Protein 2OAR (pdb70)

Foldseek 3Di:
DCCVVVVVCVVPVVVVVVVVVVVVVVVLVVLLVCLVVPNLVVLPVVPPAFAFDFDAPPVDGGDTDTDGVSVVVSVVVSVVSVVCVCCVVPVVVVVVCVVVPVDDDPVVVVVVVVVVVVVVVVVVD/DCCVVVVVVVVCVPVVVVVVVVVVVVVLVVLLVCLVPPPLVVLPVPPPAWDFDFDAPPVDGGGTDTDGPSVVVSVVVSVVVVCCCCCVVPVVVVVVCVVVPHDDDPVVVVVVVVVVVVVVVVVVD/DCCVVVVVCVVPVPVVVVVVVVCVVVVLVVLVVCLVVPPLVVLVVVQPAWDFDFDAPPVDGGDTDTDRVSVVVSVVVSVVVVVCCCCVVPVVVVVVCVVVPDDDDPVVVVVVVVVVVVVVVVVVD/DCCVVVVVVVVCVPVVVVVVVVVVVVVLVVLLVCLVPPPLVVLVVDPPFWDFDFDAPPVDGGDTDTDGPSVVVSVVVSVVVVVCVCCVVPVVVVVVCVVVPPDDDPVVVVVVVVVVVVVVVVVVD/DCCVVVVVVVVPVVVVVVVVVVVVVVVLVVLVVCLVPPPLVVLVVPQPAWDFDFDAPPVDGGDTTTDGPSVVVSVVVSVVVVCCCCCVVPVVVVVVCVVVPDDDDPVVVVVVVVVVVVVVVVVVD

Sequence (625 aa):
MLKGFKEFLARGNIVDLAVAVVIGTAFTALVTKFTDSIITPLINRIGVNAQSDVGILRIGIGGGQTIDLNVLLSAAINFFLIAFAVYFLVVLPYNTLRKKGEVEQPGDTQVVLLTEIRDLLAQTNMLKGFKEFLARGNIVDLAVAVVIGTAFTALVTKFTDSIITPLINRIGVNAQSDVGILRIGIGGGQTIDLNVLLSAAINFFLIAFAVYFLVVLPYNTLRKKGEVEQPGDTQVVLLTEIRDLLAQTNMLKGFKEFLARGNIVDLAVAVVIGTAFTALVTKFTDSIITPLINRIGVNAQSDVGILRIGIGGGQTIDLNVLLSAAINFFLIAFAVYFLVVLPYNTLRKKGEVEQPGDTQVVLLTEIRDLLAQTNMLKGFKEFLARGNIVDLAVAVVIGTAFTALVTKFTDSIITPLINRIGVNAQSDVGILRIGIGGGQTIDLNVLLSAAINFFLIAFAVYFLVVLPYNTLRKKGEVEQPGDTQVVLLTEIRDLLAQTNMLKGFKEFLARGNIVDLAVAVVIGTAFTALVTKFTDSIITPLINRIGVNAQSDVGILRIGIGGGQTIDLNVLLSAAINFFLIAFAVYFLVVLPYNTLRKKGEVEQPGDTQVVLLTEIRDLLAQTN

InterPro domains:
  IPR001185 Large-conductance mechanosensitive channel [MF_00115] (1-123)
  IPR001185 Large-conductance mechanosensitive channel [PR01264] (4-18)
  IPR001185 Large-conductance mechanosensitive channel [PR01264] (78-86)
  IPR001185 Large-conductance mechanosensitive channel [PR01264] (88-97)
  IPR001185 Large-conductance mechanosensitive channel [TIGR00220] (1-123)
  IPR019823 Large-conductance mechanosensitive channel, conserved site [PS01327] (11-24)
  IPR036019 Large-conductance mechanosensitive channel MscL [G3DSA:1.10.1200.120] (1-96)
  IPR036019 Large-conductance mechanosensitive channel MscL [SSF81330] (11-118)
  IPR037673 Large-conductance mechanosensitive channel/anditomin synthesis protein L [PF01741] (1-122)
  IPR037673 Large-conductance mechanosensitive channel/anditomin synthesis protein L [PTHR30266] (1-106)

Nearest PDB structures (foldseek):
  2oar-assembly1_A  TM=9.797E-01  e=7.746E-20  Mycobacterium tuberculosis H37Ra
  6ctd-assembly1_D  TM=9.024E-01  e=6.763E-12  Mycobacterium tuberculosis H37Ra
  6ctd-assembly1_E  TM=8.928E-01  e=1.020E-11  Mycobacterium tuberculosis H37Ra
  6ctd-assembly1_C  TM=8.932E-01  e=7.432E-11  Mycobacterium tuberculosis H37Ra
  6ctd-assembly2_F  TM=8.966E-01  e=2.550E-10  Mycobacterium tuberculosis H37Ra

Organism: Mycobacterium tuberculosis (strain ATCC 25177 / H37Ra) (NCBI:txid419947)

CATH classification: 1.10.1200.120 (+1 more: 1.20.5.220)

B-factor: mean 135.3, std 41.74, range [42.15, 222.02]

Secondary structure (DSSP, 8-state):
-HHHHHHHHHS-HHHHHHHHHHHHHHHHHHHHHHIIIIIHHHHHHH----EEE----TTT--S-EEE-HHHHHHHHHHHHHHHHHIIIIIIHHHHHHHHTT----HHHHHHHHHHHHHHHHHHT-/-HHHHHHHHHS-HHHHHHHHHHHHHHHHHHHHHHIIIIIHHHHHHH----EEE----TTT--S-EEE-HHHHHHHHHHHHHHHHHIIIIIIHHHHHHHHHT-S--HHHHHHHHHHHHHHHHHHH-/-HHHHHHHHHS-HHHHHHHHHHHHHHHHHHHHHHIIIIIHHHHHHH----EEE----TTT--S-EEE-HHHHHHHHHHHHHHHHHIIIIIIHHHHHHHHTT----HHHHHHHHHHHHHHHHHHH-/-HHHHHHHHHS-HHHHHHHHHHHHHHHHHHHHHHIIIIIHHHHHHH----EEE----TTT--S-EEE-HHHHHHHHHHHHHHHHHIIIIIIHHHHHHHHHT----HHHHHHHHHHHHHHHHHHT-/-HHHHHHHHHS-HHHHHHHHHHHHHHHHHHHHHHIIIIIHHHHHHH----EEE----TTT--S-EEE-HHHHHHHHHHHHHHHHHIIIIIIHHHHHHHHTT----HHHHHHHHHHHHHHHHHHH-

Radius of gyration: 27.64 Å; Cα contacts (8 Å, |Δi|>4): 901; chains: 5; bounding box: 82×75×51 Å

Structure (mmCIF, N/CA/C/O backbone):
data_2OAR
#
_entry.id   2OAR
#
_cell.length_a   212.308
_cell.length_b   212.308
_cell.length_c   97.680
_cell.angle_alpha   90.000
_cell.angle_beta   90.000
_cell.angle_gamma   90.000
#
_symmetry.space_group_name_H-M   'I 41'
#
loop_
_entity.id
_entity.type
_entity.pdbx_description
1 polymer 'Large-conductance mechanosensitive channel'
2 non-polymer 'GOLD ION'
#
loop_
_atom_site.group_PDB
_atom_site.id
_atom_site.type_symbol
_atom_site.label_atom_id
_atom_site.label_alt_id
_atom_site.label_comp_id
_atom_site.label_asym_id
_atom_site.label_entity_id
_atom_site.label_seq_id
_atom_site.pdbx_PDB_ins_code
_atom_site.Cartn_x
_atom_site.Cartn_y
_atom_site.Cartn_z
_atom_site.occupancy
_atom_site.B_iso_or_equiv
_atom_site.auth_seq_id
_atom_site.auth_comp_id
_atom_site.auth_asym_id
_atom_site.auth_atom_id
_atom_site.pdbx_PDB_model_num
ATOM 1 N N . MET A 1 24 ? 19.685 150.598 17.737 1.00 207.84 1 MET A N 1
ATOM 2 C CA . MET A 1 24 ? 19.491 149.261 17.107 1.00 208.71 1 MET A CA 1
ATOM 3 C C . MET A 1 24 ? 19.650 149.396 15.585 1.00 209.81 1 MET A C 1
ATOM 4 O O . MET A 1 24 ? 20.375 148.605 14.930 1.00 210.92 1 MET A O 1
ATOM 9 N N . LEU A 1 25 ? 19.019 150.436 15.039 1.00 210.62 2 LEU A N 1
ATOM 10 C CA . LEU A 1 25 ? 19.095 150.741 13.611 1.00 211.37 2 LEU A CA 1
ATOM 11 C C . LEU A 1 25 ? 20.583 151.082 13.329 1.00 213.21 2 LEU A C 1
ATOM 12 O O . LEU A 1 25 ? 21.120 150.746 12.257 1.00 214.52 2 LEU A O 1
ATOM 17 N N . LYS A 1 26 ? 21.237 151.713 14.320 1.00 214.12 3 LYS A N 1
ATOM 18 C CA . LYS A 1 26 ? 22.668 152.112 14.287 1.00 213.40 3 LYS A CA 1
ATOM 19 C C . LYS A 1 26 ? 23.650 150.923 14.365 1.00 214.13 3 LYS A C 1
ATOM 20 O O . LYS A 1 26 ? 24.713 150.947 13.738 1.00 214.96 3 LYS A O 1
ATOM 26 N N . GLY A 1 27 ? 23.307 149.918 15.173 1.00 213.72 4 GLY A N 1
ATOM 27 C CA . GLY A 1 27 ? 24.134 148.727 15.314 1.00 211.79 4 GLY A CA 1
ATOM 28 C C . GLY A 1 27 ? 24.109 147.850 14.072 1.00 210.67 4 GLY A C 1
ATOM 29 O O . GLY A 1 27 ? 25.158 147.363 13.632 1.00 210.24 4 GLY A O 1
ATOM 30 N N . PHE A 1 28 ? 22.915 147.634 13.507 1.00 209.90 5 PHE A N 1
ATOM 31 C CA . PHE A 1 28 ? 22.812 146.809 12.291 1.00 208.17 5 PHE A CA 1
ATOM 32 C C . PHE A 1 28 ? 23.437 147.557 11.103 1.00 206.15 5 PHE A C 1
ATOM 33 O O . PHE A 1 28 ? 24.192 146.971 10.321 1.00 205.89 5 PHE A O 1
ATOM 41 N N . LYS A 1 29 ? 23.120 148.850 10.985 1.00 203.48 6 LYS A N 1
ATOM 42 C CA . LYS A 1 29 ? 23.644 149.695 9.908 1.00 200.20 6 LYS A CA 1
ATOM 43 C C . LYS A 1 29 ? 25.168 149.880 10.019 1.00 198.90 6 LYS A C 1
ATOM 44 O O . LYS A 1 29 ? 25.869 149.867 9.003 1.00 198.71 6 LYS A O 1
ATOM 50 N N . GLU A 1 30 ? 25.672 150.038 11.247 1.00 197.53 7 GLU A N 1
ATOM 51 C CA . GLU A 1 30 ? 27.111 150.220 11.499 1.00 195.69 7 GLU A CA 1
ATOM 52 C C . GLU A 1 30 ? 27.836 148.914 11.200 1.00 194.39 7 GLU A C 1
ATOM 53 O O . GLU A 1 30 ? 28.994 148.898 10.778 1.00 194.22 7 GLU A O 1
ATOM 59 N N . PHE A 1 31 ? 27.160 147.811 11.479 1.00 192.48 8 PHE A N 1
ATOM 60 C CA . PHE A 1 31 ? 27.719 146.517 11.187 1.00 190.83 8 PHE A CA 1
ATOM 61 C C . PHE A 1 31 ? 27.736 146.275 9.681 1.00 190.40 8 PHE A C 1
ATOM 62 O O . PHE A 1 31 ? 28.598 145.567 9.176 1.00 188.89 8 PHE A O 1
ATOM 70 N N . LEU A 1 32 ? 26.723 146.810 8.993 1.00 191.38 9 LEU A N 1
ATOM 71 C CA . LEU A 1 32 ? 26.573 146.720 7.530 1.00 192.55 9 LEU A CA 1
ATOM 72 C C . LEU A 1 32 ? 27.549 147.549 6.662 1.00 194.02 9 LEU A C 1
ATOM 73 O O . LEU A 1 32 ? 27.917 147.116 5.566 1.00 194.17 9 LEU A O 1
ATOM 78 N N . ALA A 1 33 ? 27.922 148.753 7.110 1.00 195.51 10 ALA A N 1
ATOM 79 C CA . ALA A 1 33 ? 28.898 149.580 6.366 1.00 195.48 10 ALA A CA 1
ATOM 80 C C . ALA A 1 33 ? 30.162 148.738 6.509 1.00 195.00 10 ALA A C 1
ATOM 81 O O . ALA A 1 33 ? 31.010 148.641 5.615 1.00 195.51 10 ALA A O 1
ATOM 83 N N . ARG A 1 34 ? 30.227 148.145 7.694 1.00 193.41 11 ARG A N 1
ATOM 84 C CA . ARG A 1 34 ? 31.221 147.199 8.166 1.00 190.42 11 ARG A CA 1
ATOM 85 C C . ARG A 1 34 ? 31.117 146.019 7.190 1.00 188.25 11 ARG A C 1
ATOM 86 O O . ARG A 1 34 ? 32.096 145.315 6.926 1.00 187.77 11 ARG A O 1
ATOM 94 N N . GLY A 1 35 ? 29.901 145.843 6.662 1.00 185.92 12 GLY A N 1
ATOM 95 C CA . GLY A 1 35 ? 29.537 144.709 5.818 1.00 182.14 12 GLY A CA 1
ATOM 96 C C . GLY A 1 35 ? 30.089 144.151 4.502 1.00 178.41 12 GLY A C 1
ATOM 97 O O . GLY A 1 35 ? 29.461 144.081 3.400 1.00 179.23 12 GLY A O 1
ATOM 98 N N . ASN A 1 36 ? 31.294 143.630 4.717 1.00 173.21 13 ASN A N 1
ATOM 99 C CA . ASN A 1 36 ? 32.072 142.850 3.770 1.00 166.43 13 ASN A CA 1
ATOM 100 C C . ASN A 1 36 ? 31.046 141.699 3.707 1.00 162.01 13 ASN A C 1
ATOM 101 O O . ASN A 1 36 ? 30.880 140.991 2.695 1.00 162.10 13 ASN A O 1
ATOM 106 N N . ILE A 1 37 ? 30.386 141.543 4.861 1.00 155.02 14 ILE A N 1
ATOM 107 C CA . ILE A 1 37 ? 29.335 140.566 5.129 1.00 145.53 14 ILE A CA 1
ATOM 108 C C . ILE A 1 37 ? 28.192 140.791 4.135 1.00 139.77 14 ILE A C 1
ATOM 109 O O . ILE A 1 37 ? 27.674 139.841 3.571 1.00 140.24 14 ILE A O 1
ATOM 114 N N . VAL A 1 38 ? 27.796 142.042 3.922 1.00 132.35 15 VAL A N 1
ATOM 115 C CA . VAL A 1 38 ? 26.729 142.341 2.973 1.00 125.99 15 VAL A CA 1
ATOM 116 C C . VAL A 1 38 ? 27.140 141.889 1.584 1.00 122.69 15 VAL A C 1
ATOM 117 O O . VAL A 1 38 ? 26.355 141.249 0.867 1.00 120.79 15 VAL A O 1
ATOM 121 N N . ASP A 1 39 ? 28.389 142.163 1.210 1.00 121.12 16 ASP A N 1
ATOM 122 C CA . ASP A 1 39 ? 28.788 141.739 -0.148 1.00 118.76 16 ASP A CA 1
ATOM 123 C C . ASP A 1 39 ? 28.607 140.216 -0.251 1.00 112.69 16 ASP A C 1
ATOM 124 O O . ASP A 1 39 ? 27.979 139.694 -1.184 1.00 110.21 16 ASP A O 1
ATOM 129 N N . LEU A 1 40 ? 29.082 139.521 0.773 1.00 107.79 17 LEU A N 1
ATOM 130 C CA . LEU A 1 40 ? 29.036 138.067 0.797 1.00 104.13 17 LEU A CA 1
ATOM 131 C C . LEU A 1 40 ? 27.647 137.443 0.935 1.00 100.18 17 LEU A C 1
ATOM 132 O O . LEU A 1 40 ? 27.296 136.506 0.217 1.00 98.50 17 LEU A O 1
ATOM 137 N N . ALA A 1 41 ? 26.851 137.975 1.844 1.00 95.84 18 ALA A N 1
ATOM 138 C CA . ALA A 1 41 ? 25.537 137.435 2.069 1.00 92.40 18 ALA A CA 1
ATOM 139 C C . ALA A 1 41 ? 24.811 137.553 0.757 1.00 90.58 18 ALA A C 1
ATOM 140 O O . ALA A 1 41 ? 24.180 136.600 0.312 1.00 92.96 18 ALA A O 1
ATOM 142 N N . VAL A 1 42 ? 24.924 138.696 0.096 1.00 86.55 19 VAL A N 1
ATOM 143 C CA . VAL A 1 42 ? 24.225 138.794 -1.166 1.00 83.38 19 VAL A CA 1
ATOM 144 C C . VAL A 1 42 ? 24.756 137.725 -2.081 1.00 80.18 19 VAL A C 1
ATOM 145 O O . VAL A 1 42 ? 24.006 137.085 -2.800 1.00 79.84 19 VAL A O 1
ATOM 149 N N . ALA A 1 43 ? 26.058 137.509 -2.032 1.00 78.59 20 ALA A N 1
ATOM 150 C CA . ALA A 1 43 ? 26.633 136.504 -2.902 1.00 79.39 20 ALA A CA 1
ATOM 151 C C . ALA A 1 43 ? 26.056 135.121 -2.662 1.00 79.58 20 ALA A C 1
ATOM 152 O O . ALA A 1 43 ? 25.740 134.414 -3.616 1.00 79.46 20 ALA A O 1
ATOM 154 N N . VAL A 1 44 ? 25.913 134.720 -1.403 1.00 81.20 21 VAL A N 1
ATOM 155 C CA . VAL A 1 44 ? 25.357 133.394 -1.136 1.00 82.39 21 VAL A CA 1
ATOM 156 C C . VAL A 1 44 ? 23.892 133.358 -1.538 1.00 81.55 21 VAL A C 1
ATOM 157 O O . VAL A 1 44 ? 23.401 132.334 -2.007 1.00 82.48 21 VAL A O 1
ATOM 161 N N . VAL A 1 45 ? 23.196 134.477 -1.365 1.00 79.17 22 VAL A N 1
ATOM 162 C CA . VAL A 1 45 ? 21.786 134.522 -1.707 1.00 78.22 22 VAL A CA 1
ATOM 163 C C . VAL A 1 45 ? 21.565 134.264 -3.191 1.00 80.40 22 VAL A C 1
ATOM 164 O O . VAL A 1 45 ? 20.720 133.447 -3.580 1.00 82.73 22 VAL A O 1
ATOM 168 N N . ILE A 1 46 ? 22.350 134.932 -4.022 1.00 82.05 23 ILE A N 1
ATOM 169 C CA . ILE A 1 46 ? 22.231 134.746 -5.455 1.00 83.85 23 ILE A CA 1
ATOM 170 C C . ILE A 1 46 ? 22.755 133.401 -5.922 1.00 85.80 23 ILE A C 1
ATOM 171 O O . ILE A 1 46 ? 22.211 132.805 -6.848 1.00 87.11 23 ILE A O 1
ATOM 176 N N . GLY A 1 47 ? 23.820 132.915 -5.297 1.00 87.51 24 GLY A N 1
ATOM 177 C CA . GLY A 1 47 ? 24.342 131.640 -5.738 1.00 90.83 24 GLY A CA 1
ATOM 178 C C . GLY A 1 47 ? 23.385 130.501 -5.443 1.00 93.43 24 GLY A C 1
ATOM 179 O O . GLY A 1 47 ? 23.090 129.697 -6.337 1.00 96.25 24 GLY A O 1
ATOM 180 N N . THR A 1 48 ? 22.835 130.463 -4.228 1.00 94.54 25 THR A N 1
ATOM 181 C CA . THR A 1 48 ? 21.905 129.393 -3.874 1.00 94.84 25 THR A CA 1
ATOM 182 C C . THR A 1 48 ? 20.624 129.515 -4.682 1.00 93.47 25 THR A C 1
ATOM 183 O O . THR A 1 48 ? 20.097 128.512 -5.169 1.00 93.28 25 THR A O 1
ATOM 187 N N . ALA A 1 49 ? 20.133 130.741 -4.846 1.00 93.42 26 ALA A N 1
ATOM 188 C CA . ALA A 1 49 ? 18.898 130.935 -5.598 1.00 94.49 26 ALA A CA 1
ATOM 189 C C . ALA A 1 49 ? 19.023 130.443 -7.032 1.00 95.35 26 ALA A C 1
ATOM 190 O O . ALA A 1 49 ? 18.149 129.744 -7.558 1.00 97.04 26 ALA A O 1
ATOM 192 N N . PHE A 1 50 ? 20.134 130.791 -7.657 1.00 96.27 27 PHE A N 1
ATOM 193 C CA . PHE A 1 50 ? 20.352 130.413 -9.029 1.00 97.77 27 PHE A CA 1
ATOM 194 C C . PHE A 1 50 ? 20.543 128.917 -9.217 1.00 97.27 27 PHE A C 1
ATOM 195 O O . PHE A 1 50 ? 19.925 128.338 -10.116 1.00 97.06 27 PHE A O 1
ATOM 203 N N . THR A 1 51 ? 21.352 128.274 -8.367 1.00 98.88 28 THR A N 1
ATOM 204 C CA . THR A 1 51 ? 21.556 126.818 -8.518 1.00 100.75 28 THR A CA 1
ATOM 205 C C . THR A 1 51 ? 20.209 126.127 -8.367 1.00 101.00 28 THR A C 1
ATOM 206 O O . THR A 1 51 ? 19.896 125.154 -9.083 1.00 102.57 28 THR A O 1
ATOM 210 N N . ALA A 1 52 ? 19.408 126.651 -7.440 1.00 100.40 29 ALA A N 1
ATOM 211 C CA . ALA A 1 52 ? 18.092 126.095 -7.176 1.00 99.31 29 ALA A CA 1
ATOM 212 C C . ALA A 1 52 ? 17.275 126.173 -8.449 1.00 98.51 29 ALA A C 1
ATOM 213 O O . ALA A 1 52 ? 16.569 125.221 -8.807 1.00 100.43 29 ALA A O 1
ATOM 215 N N . LEU A 1 53 ? 17.377 127.296 -9.149 1.00 96.91 30 LEU A N 1
ATOM 216 C CA . LEU A 1 53 ? 16.618 127.430 -10.377 1.00 95.88 30 LEU A CA 1
ATOM 217 C C . LEU A 1 53 ? 17.041 126.426 -11.450 1.00 94.68 30 LEU A C 1
ATOM 218 O O . LEU A 1 53 ? 16.190 125.796 -12.089 1.00 93.75 30 LEU A O 1
ATOM 223 N N . VAL A 1 54 ? 18.347 126.251 -11.640 1.00 94.88 31 VAL A N 1
ATOM 224 C CA . VAL A 1 54 ? 18.801 125.316 -12.669 1.00 96.01 31 VAL A CA 1
ATOM 225 C C . VAL A 1 54 ? 18.318 123.915 -12.399 1.00 95.63 31 VAL A C 1
ATOM 226 O O . VAL A 1 54 ? 17.796 123.258 -13.296 1.00 97.17 31 VAL A O 1
ATOM 230 N N . THR A 1 55 ? 18.453 123.469 -11.156 1.00 95.48 32 THR A N 1
ATOM 231 C CA . THR A 1 55 ? 18.032 122.116 -10.833 1.00 94.88 32 THR A CA 1
ATOM 232 C C . THR A 1 55 ? 16.522 121.948 -10.963 1.00 94.57 32 THR A C 1
ATOM 233 O O . THR A 1 55 ? 16.047 120.871 -11.311 1.00 94.12 32 THR A O 1
ATOM 237 N N . LYS A 1 56 ? 15.754 122.988 -10.663 1.00 94.17 33 LYS A N 1
ATOM 238 C CA . LYS A 1 56 ? 14.314 122.860 -10.819 1.00 94.53 33 LYS A CA 1
ATOM 239 C C . LYS A 1 56 ? 13.977 122.699 -12.294 1.00 93.57 33 LYS A C 1
ATOM 240 O O . LYS A 1 56 ? 13.129 121.882 -12.648 1.00 94.16 33 LYS A O 1
ATOM 246 N N . PHE A 1 57 ? 14.633 123.461 -13.164 1.00 92.46 34 PHE A N 1
ATOM 247 C CA . PHE A 1 57 ? 14.346 123.316 -14.587 1.00 91.34 34 PHE A CA 1
ATOM 248 C C . PHE A 1 57 ? 14.658 121.894 -14.999 1.00 91.08 34 PHE A C 1
ATOM 249 O O . PHE A 1 57 ? 13.876 121.239 -15.679 1.00 92.72 34 PHE A O 1
ATOM 257 N N . THR A 1 58 ? 15.796 121.403 -14.547 1.00 90.23 35 THR A N 1
ATOM 258 C CA . THR A 1 58 ? 16.200 120.065 -14.904 1.00 90.61 35 THR A CA 1
ATOM 259 C C . THR A 1 58 ? 15.161 119.074 -14.435 1.00 91.21 35 THR A C 1
ATOM 260 O O . THR A 1 58 ? 14.740 118.207 -15.192 1.00 90.47 35 THR A O 1
ATOM 264 N N . ASP A 1 59 ? 14.697 119.234 -13.205 1.00 94.29 36 ASP A N 1
ATOM 265 C CA . ASP A 1 59 ? 13.744 118.270 -12.698 1.00 96.83 36 ASP A CA 1
ATOM 266 C C . ASP A 1 59 ? 12.445 118.318 -13.443 1.00 94.38 36 ASP A C 1
ATOM 267 O O . ASP A 1 59 ? 11.918 117.277 -13.815 1.00 93.52 36 ASP A O 1
ATOM 272 N N . SER A 1 60 ? 11.905 119.510 -13.656 1.00 91.90 37 SER A N 1
ATOM 273 C CA . SER A 1 60 ? 10.655 119.535 -14.367 1.00 90.52 37 SER A CA 1
ATOM 274 C C . SER A 1 60 ? 10.765 119.259 -15.846 1.00 89.61 37 SER A C 1
ATOM 275 O O . SER A 1 60 ? 10.016 118.455 -16.382 1.00 90.92 37 SER A O 1
ATOM 278 N N . ILE A 1 61 ? 11.660 119.952 -16.533 1.00 87.74 38 ILE A N 1
ATOM 279 C CA . ILE A 1 61 ? 11.794 119.660 -17.939 1.00 87.08 38 ILE A CA 1
ATOM 280 C C . ILE A 1 61 ? 12.551 118.421 -18.335 1.00 88.46 38 ILE A C 1
ATOM 281 O O . ILE A 1 61 ? 12.096 117.624 -19.129 1.00 90.26 38 ILE A O 1
ATOM 286 N N . ILE A 1 62 ? 13.739 118.284 -17.773 1.00 90.40 39 ILE A N 1
ATOM 287 C CA . ILE A 1 62 ? 14.602 117.165 -18.079 1.00 94.34 39 ILE A CA 1
ATOM 288 C C . ILE A 1 62 ? 14.440 115.752 -17.574 1.00 96.57 39 ILE A C 1
ATOM 289 O O . ILE A 1 62 ? 14.551 114.798 -18.345 1.00 97.55 39 ILE A O 1
ATOM 294 N N . THR A 1 63 ? 14.183 115.609 -16.277 1.00 99.43 40 THR A N 1
ATOM 295 C CA . THR A 1 63 ? 14.080 114.276 -15.695 1.00 100.58 40 THR A CA 1
ATOM 296 C C . THR A 1 63 ? 12.931 113.534 -16.333 1.00 100.00 40 THR A C 1
ATOM 297 O O . THR A 1 63 ? 13.016 112.337 -16.580 1.00 101.01 40 THR A O 1
ATOM 301 N N . PRO A 1 64 ? 11.833 114.235 -16.614 1.00 99.17 41 PRO A N 1
ATOM 302 C CA . PRO A 1 64 ? 10.736 113.505 -17.239 1.00 100.61 41 PRO A CA 1
ATOM 303 C C . PRO A 1 64 ? 11.149 112.926 -18.605 1.00 103.29 41 PRO A C 1
ATOM 304 O O . PRO A 1 64 ? 10.834 111.778 -18.929 1.00 104.83 41 PRO A O 1
ATOM 308 N N . LEU A 1 65 ? 11.874 113.709 -19.396 1.00 105.16 42 LEU A N 1
ATOM 309 C CA . LEU A 1 65 ? 12.319 113.248 -20.706 1.00 106.57 42 LEU A CA 1
ATOM 310 C C . LEU A 1 65 ? 13.186 112.024 -20.531 1.00 107.53 42 LEU A C 1
ATOM 311 O O . LEU A 1 65 ? 13.066 111.053 -21.267 1.00 108.61 42 LEU A O 1
ATOM 316 N N . ILE A 1 66 ? 14.063 112.080 -19.541 1.00 109.74 43 ILE A N 1
ATOM 317 C CA . ILE A 1 66 ? 14.953 110.968 -19.254 1.00 112.30 43 ILE A CA 1
ATOM 318 C C . ILE A 1 66 ? 14.090 109.755 -18.916 1.00 113.82 43 ILE A C 1
ATOM 319 O O . ILE A 1 66 ? 14.345 108.639 -19.354 1.00 114.47 43 ILE A O 1
ATOM 324 N N . ASN A 1 67 ? 13.052 110.001 -18.133 1.00 116.31 44 ASN A N 1
ATOM 325 C CA . ASN A 1 67 ? 12.151 108.963 -17.672 1.00 119.29 44 ASN A CA 1
ATOM 326 C C . ASN A 1 67 ? 11.185 108.272 -18.623 1.00 121.44 44 ASN A C 1
ATOM 327 O O . ASN A 1 67 ? 10.899 107.105 -18.411 1.00 121.84 44 ASN A O 1
ATOM 332 N N . ARG A 1 68 ? 10.649 108.940 -19.642 1.00 124.01 45 ARG A N 1
ATOM 333 C CA . ARG A 1 68 ? 9.735 108.206 -20.516 1.00 127.78 45 ARG A CA 1
ATOM 334 C C . ARG A 1 68 ? 10.587 107.068 -21.050 1.00 128.94 45 ARG A C 1
ATOM 335 O O . ARG A 1 68 ? 10.086 105.969 -21.283 1.00 131.05 45 ARG A O 1
ATOM 343 N N . ILE A 1 69 ? 11.872 107.354 -21.261 1.00 128.70 46 ILE A N 1
ATOM 344 C CA . ILE A 1 69 ? 12.854 106.372 -21.726 1.00 128.61 46 ILE A CA 1
ATOM 345 C C . ILE A 1 69 ? 13.247 105.316 -20.676 1.00 129.71 46 ILE A C 1
ATOM 346 O O . ILE A 1 69 ? 13.058 104.118 -20.873 1.00 130.03 46 ILE A O 1
ATOM 351 N N . GLY A 1 70 ? 13.837 105.790 -19.583 1.00 130.98 47 GLY A N 1
ATOM 352 C CA . GLY A 1 70 ? 14.276 104.947 -18.478 1.00 133.18 47 GLY A CA 1
ATOM 353 C C . GLY A 1 70 ? 14.502 103.440 -18.574 1.00 134.98 47 GLY A C 1
ATOM 354 O O . GLY A 1 70 ? 13.729 102.670 -18.000 1.00 135.81 47 GLY A O 1
ATOM 355 N N . VAL A 1 71 ? 15.561 103.022 -19.275 1.00 135.99 48 VAL A N 1
ATOM 356 C CA . VAL A 1 71 ? 15.949 101.604 -19.413 1.00 135.15 48 VAL A CA 1
ATOM 357 C C . VAL A 1 71 ? 17.123 101.425 -18.441 1.00 137.27 48 VAL A C 1
ATOM 358 O O . VAL A 1 71 ? 17.917 100.480 -18.538 1.00 135.99 48 VAL A O 1
ATOM 362 N N . ASN A 1 72 ? 17.197 102.367 -17.502 1.00 139.32 49 ASN A N 1
ATOM 363 C CA . ASN A 1 72 ? 18.243 102.447 -16.488 1.00 141.10 49 ASN A CA 1
ATOM 364 C C . ASN A 1 72 ? 17.918 101.729 -15.183 1.00 143.62 49 ASN A C 1
ATOM 365 O O . ASN A 1 72 ? 18.001 100.503 -15.109 1.00 143.67 49 ASN A O 1
ATOM 370 N N . ALA A 1 73 ? 17.566 102.519 -14.164 1.00 146.24 50 ALA A N 1
ATOM 371 C CA . ALA A 1 73 ? 17.241 102.027 -12.825 1.00 149.26 50 ALA A CA 1
ATOM 372 C C . ALA A 1 73 ? 17.315 100.517 -12.764 1.00 151.84 50 ALA A C 1
ATOM 373 O O . ALA A 1 73 ? 16.293 99.847 -12.821 1.00 152.49 50 ALA A O 1
ATOM 375 N N . GLN A 1 74 ? 18.524 99.976 -12.664 1.00 155.79 51 GLN A N 1
ATOM 376 C CA . GLN A 1 74 ? 18.667 98.529 -12.609 1.00 160.18 51 GLN A CA 1
ATOM 377 C C . GLN A 1 74 ? 18.448 98.097 -11.160 1.00 162.94 51 GLN A C 1
ATOM 378 O O . GLN A 1 74 ? 17.949 98.893 -10.356 1.00 162.68 51 GLN A O 1
ATOM 384 N N . SER A 1 75 ? 18.814 96.862 -10.812 1.00 166.89 52 SER A N 1
ATOM 385 C CA . SER A 1 75 ? 18.592 96.403 -9.439 1.00 171.13 52 SER A CA 1
ATOM 386 C C . SER A 1 75 ? 19.124 95.027 -9.056 1.00 173.74 52 SER A C 1
ATOM 387 O O . SER A 1 75 ? 19.891 94.397 -9.784 1.00 173.37 52 SER A O 1
ATOM 390 N N . ASP A 1 76 ? 18.677 94.583 -7.883 1.00 178.22 53 ASP A N 1
ATOM 391 C CA . ASP A 1 76 ? 19.011 93.275 -7.330 1.00 183.84 53 ASP A CA 1
ATOM 392 C C . ASP A 1 76 ? 18.106 93.080 -6.102 1.00 187.31 53 ASP A C 1
ATOM 393 O O . ASP A 1 76 ? 17.602 94.053 -5.512 1.00 187.66 53 ASP A O 1
ATOM 398 N N . VAL A 1 77 ? 17.869 91.819 -5.751 1.00 192.36 54 VAL A N 1
ATOM 399 C CA . VAL A 1 77 ? 17.017 91.466 -4.615 1.00 196.78 54 VAL A CA 1
ATOM 400 C C . VAL A 1 77 ? 17.482 92.231 -3.352 1.00 198.16 54 VAL A C 1
ATOM 401 O O . VAL A 1 77 ? 18.682 92.451 -3.166 1.00 198.70 54 VAL A O 1
ATOM 405 N N . GLY A 1 78 ? 16.530 92.646 -2.508 1.00 199.95 55 GLY A N 1
ATOM 406 C CA . GLY A 1 78 ? 16.851 93.377 -1.281 1.00 201.11 55 GLY A CA 1
ATOM 407 C C . GLY A 1 78 ? 15.947 93.135 -0.062 1.00 201.42 55 GLY A C 1
ATOM 408 O O . GLY A 1 78 ? 14.940 93.832 0.134 1.00 202.19 55 GLY A O 1
ATOM 409 N N . ILE A 1 79 ? 16.311 92.148 0.762 1.00 200.35 56 ILE A N 1
ATOM 410 C CA . ILE A 1 79 ? 15.557 91.789 1.972 1.00 197.72 56 ILE A CA 1
ATOM 411 C C . ILE A 1 79 ? 16.482 91.997 3.178 1.00 195.79 56 ILE A C 1
ATOM 412 O O . ILE A 1 79 ? 17.068 91.044 3.695 1.00 196.36 56 ILE A O 1
ATOM 417 N N . LEU A 1 80 ? 16.620 93.247 3.616 1.00 192.60 57 LEU A N 1
ATOM 418 C CA . LEU A 1 80 ? 17.495 93.552 4.740 1.00 189.40 57 LEU A CA 1
ATOM 419 C C . LEU A 1 80 ? 17.147 92.834 6.017 1.00 189.75 57 LEU A C 1
ATOM 420 O O . LEU A 1 80 ? 16.123 93.157 6.654 1.00 189.48 57 LEU A O 1
ATOM 425 N N . ARG A 1 81 ? 18.002 91.862 6.371 1.00 190.80 58 ARG A N 1
ATOM 426 C CA . ARG A 1 81 ? 17.850 91.084 7.605 1.00 191.36 58 ARG A CA 1
ATOM 427 C C . ARG A 1 81 ? 18.341 92.028 8.682 1.00 189.97 58 ARG A C 1
ATOM 428 O O . ARG A 1 81 ? 19.414 91.837 9.274 1.00 190.65 58 ARG A O 1
ATOM 436 N N . ILE A 1 82 ? 17.540 93.065 8.900 1.00 186.65 59 ILE A N 1
ATOM 437 C CA . ILE A 1 82 ? 17.830 94.084 9.880 1.00 181.93 59 ILE A CA 1
ATOM 438 C C . ILE A 1 82 ? 16.725 95.142 9.752 1.00 178.92 59 ILE A C 1
ATOM 439 O O . ILE A 1 82 ? 16.407 95.842 10.715 1.00 178.70 59 ILE A O 1
ATOM 444 N N . GLY A 1 83 ? 16.110 95.210 8.571 1.00 175.44 60 GLY A N 1
ATOM 445 C CA . GLY A 1 83 ? 15.065 96.192 8.343 1.00 171.16 60 GLY A CA 1
ATOM 446 C C . GLY A 1 83 ? 13.743 95.745 7.748 1.00 167.86 60 GLY A C 1
ATOM 447 O O . GLY A 1 83 ? 12.696 96.026 8.340 1.00 167.17 60 GLY A O 1
ATOM 448 N N . ILE A 1 84 ? 13.764 95.060 6.600 1.00 165.30 61 ILE A N 1
ATOM 449 C CA . ILE A 1 84 ? 12.498 94.647 5.972 1.00 162.79 61 ILE A CA 1
ATOM 450 C C . ILE A 1 84 ? 12.553 93.347 5.145 1.00 160.65 61 ILE A C 1
ATOM 451 O O . ILE A 1 84 ? 12.609 92.252 5.701 1.00 158.95 61 ILE A O 1
ATOM 456 N N . GLY A 1 85 ? 12.507 93.484 3.818 1.00 159.29 62 GLY A N 1
ATOM 457 C CA . GLY A 1 85 ? 12.557 92.336 2.923 1.00 157.45 62 GLY A CA 1
ATOM 458 C C . GLY A 1 85 ? 11.637 92.382 1.703 1.00 157.20 62 GLY A C 1
ATOM 459 O O . GLY A 1 85 ? 10.432 92.165 1.848 1.00 157.16 62 GLY A O 1
ATOM 460 N N . GLY A 1 86 ? 12.189 92.638 0.506 1.00 157.12 63 GLY A N 1
ATOM 461 C CA . GLY A 1 86 ? 11.364 92.702 -0.706 1.00 154.74 63 GLY A CA 1
ATOM 462 C C . GLY A 1 86 ? 12.007 92.874 -2.091 1.00 152.84 63 GLY A C 1
ATOM 463 O O . GLY A 1 86 ? 11.673 92.103 -2.995 1.00 151.12 63 GLY A O 1
ATOM 464 N N . GLY A 1 87 ? 12.891 93.880 -2.249 1.00 151.70 64 GLY A N 1
ATOM 465 C CA . GLY A 1 87 ? 13.599 94.182 -3.509 1.00 148.31 64 GLY A CA 1
ATOM 466 C C . GLY A 1 87 ? 14.410 95.493 -3.459 1.00 145.03 64 GLY A C 1
ATOM 467 O O . GLY A 1 87 ? 14.169 96.297 -2.564 1.00 145.06 64 GLY A O 1
ATOM 468 N N . GLN A 1 88 ? 15.357 95.738 -4.378 1.00 142.41 65 GLN A N 1
ATOM 469 C CA . GLN A 1 88 ? 16.136 97.006 -4.328 1.00 139.99 65 GLN A CA 1
ATOM 470 C C . GLN A 1 88 ? 16.639 97.523 -5.698 1.00 138.85 65 GLN A C 1
ATOM 471 O O . GLN A 1 88 ? 17.023 96.722 -6.550 1.00 140.37 65 GLN A O 1
ATOM 477 N N . THR A 1 89 ? 16.674 98.849 -5.896 1.00 135.88 66 THR A N 1
ATOM 478 C CA . THR A 1 89 ? 17.111 99.426 -7.183 1.00 132.54 66 THR A CA 1
ATOM 479 C C . THR A 1 89 ? 18.255 100.440 -7.174 1.00 131.19 66 THR A C 1
ATOM 480 O O . THR A 1 89 ? 18.449 101.180 -6.208 1.00 132.76 66 THR A O 1
ATOM 484 N N . ILE A 1 90 ? 18.996 100.466 -8.282 1.00 128.23 67 ILE A N 1
ATOM 485 C CA . ILE A 1 90 ? 20.103 101.401 -8.504 1.00 124.44 67 ILE A CA 1
ATOM 486 C C . ILE A 1 90 ? 19.609 102.313 -9.611 1.00 124.37 67 ILE A C 1
ATOM 487 O O . ILE A 1 90 ? 19.765 101.995 -10.797 1.00 124.19 67 ILE A O 1
ATOM 492 N N . ASP A 1 91 ? 18.999 103.431 -9.229 1.00 123.29 68 ASP A N 1
ATOM 493 C CA . ASP A 1 91 ? 18.463 104.348 -10.219 1.00 121.76 68 ASP A CA 1
ATOM 494 C C . ASP A 1 91 ? 19.580 105.093 -10.955 1.00 118.73 68 ASP A C 1
ATOM 495 O O . ASP A 1 91 ? 20.321 105.883 -10.382 1.00 118.39 68 ASP A O 1
ATOM 500 N N . LEU A 1 92 ? 19.705 104.781 -12.238 1.00 116.29 69 LEU A N 1
ATOM 501 C CA . LEU A 1 92 ? 20.706 105.370 -13.108 1.00 116.58 69 LEU A CA 1
ATOM 502 C C . LEU A 1 92 ? 20.204 106.647 -13.739 1.00 118.12 69 LEU A C 1
ATOM 503 O O . LEU A 1 92 ? 20.969 107.581 -13.978 1.00 120.10 69 LEU A O 1
ATOM 508 N N . ASN A 1 93 ? 18.904 106.682 -13.997 1.00 119.49 70 ASN A N 1
ATOM 509 C CA . ASN A 1 93 ? 18.258 107.818 -14.653 1.00 121.76 70 ASN A CA 1
ATOM 510 C C . ASN A 1 93 ? 18.474 109.087 -13.860 1.00 122.14 70 ASN A C 1
ATOM 511 O O . ASN A 1 93 ? 18.674 110.172 -14.419 1.00 123.11 70 ASN A O 1
ATOM 516 N N . VAL A 1 94 ? 18.414 108.941 -12.546 1.00 121.17 71 VAL A N 1
ATOM 517 C CA . VAL A 1 94 ? 18.599 110.063 -11.658 1.00 119.21 71 VAL A CA 1
ATOM 518 C C . VAL A 1 94 ? 20.039 110.574 -11.796 1.00 117.42 71 VAL A C 1
ATOM 519 O O . VAL A 1 94 ? 20.278 111.786 -11.849 1.00 117.96 71 VAL A O 1
ATOM 523 N N . LEU A 1 95 ? 20.990 109.645 -11.897 1.00 114.11 72 LEU A N 1
ATOM 524 C CA . LEU A 1 95 ? 22.397 110.006 -12.013 1.00 109.11 72 LEU A CA 1
ATOM 525 C C . LEU A 1 95 ? 22.648 110.803 -13.270 1.00 105.41 72 LEU A C 1
ATOM 526 O O . LEU A 1 95 ? 23.297 111.841 -13.248 1.00 103.97 72 LEU A O 1
ATOM 531 N N . LEU A 1 96 ? 22.091 110.341 -14.370 1.00 102.18 73 LEU A N 1
ATOM 532 C CA . LEU A 1 96 ? 22.297 111.057 -15.598 1.00 102.79 73 LEU A CA 1
ATOM 533 C C . LEU A 1 96 ? 21.537 112.372 -15.513 1.00 101.71 73 LEU A C 1
ATOM 534 O O . LEU A 1 96 ? 22.018 113.408 -15.971 1.00 102.54 73 LEU A O 1
ATOM 539 N N . SER A 1 97 ? 20.361 112.337 -14.899 1.00 100.14 74 SER A N 1
ATOM 540 C CA . SER A 1 97 ? 19.553 113.537 -14.764 1.00 100.16 74 SER A CA 1
ATOM 541 C C . SER A 1 97 ? 20.333 114.587 -13.977 1.00 100.08 74 SER A C 1
ATOM 542 O O . SER A 1 97 ? 20.340 115.769 -14.331 1.00 100.99 74 SER A O 1
ATOM 545 N N . ALA A 1 98 ? 21.015 114.151 -12.924 1.00 99.90 75 ALA A N 1
ATOM 546 C CA . ALA A 1 98 ? 21.794 115.065 -12.094 1.00 99.34 75 ALA A CA 1
ATOM 547 C C . ALA A 1 98 ? 23.010 115.618 -12.836 1.00 98.66 75 ALA A C 1
ATOM 548 O O . ALA A 1 98 ? 23.383 116.786 -12.659 1.00 98.33 75 ALA A O 1
ATOM 550 N N . ALA A 1 99 ? 23.619 114.776 -13.669 1.00 98.02 76 ALA A N 1
ATOM 551 C CA . ALA A 1 99 ? 24.797 115.172 -14.436 1.00 97.63 76 ALA A CA 1
ATOM 552 C C . ALA A 1 99 ? 24.426 116.243 -15.438 1.00 96.71 76 ALA A C 1
ATOM 553 O O . ALA A 1 99 ? 25.106 117.262 -15.580 1.00 97.11 76 ALA A O 1
ATOM 555 N N . ILE A 1 100 ? 23.320 116.014 -16.120 1.00 95.45 77 ILE A N 1
ATOM 556 C CA . ILE A 1 100 ? 22.857 116.961 -17.094 1.00 96.80 77 ILE A CA 1
ATOM 557 C C . ILE A 1 100 ? 22.548 118.262 -16.374 1.00 97.95 77 ILE A C 1
ATOM 558 O O . ILE A 1 100 ? 22.809 119.350 -16.893 1.00 100.06 77 ILE A O 1
ATOM 563 N N . ASN A 1 101 ? 22.022 118.146 -15.157 1.00 98.58 78 ASN A N 1
ATOM 564 C CA . ASN A 1 101 ? 21.693 119.332 -14.377 1.00 98.47 78 ASN A CA 1
ATOM 565 C C . ASN A 1 101 ? 22.982 120.112 -14.189 1.00 98.18 78 ASN A C 1
ATOM 566 O O . ASN A 1 101 ? 23.047 121.317 -14.423 1.00 99.03 78 ASN A O 1
ATOM 571 N N . PHE A 1 102 ? 24.030 119.389 -13.842 1.00 96.78 79 PHE A N 1
ATOM 572 C CA . PHE A 1 102 ? 25.305 119.996 -13.599 1.00 95.57 79 PHE A CA 1
ATOM 573 C C . PHE A 1 102 ? 25.861 120.725 -14.794 1.00 95.53 79 PHE A C 1
ATOM 574 O O . PHE A 1 102 ? 26.372 121.830 -14.670 1.00 94.16 79 PHE A O 1
ATOM 582 N N . PHE A 1 103 ? 25.776 120.100 -15.957 1.00 97.96 80 PHE A N 1
ATOM 583 C CA . PHE A 1 103 ? 26.274 120.738 -17.155 1.00 102.08 80 PHE A CA 1
ATOM 584 C C . PHE A 1 103 ? 25.505 121.992 -17.377 1.00 100.97 80 PHE A C 1
ATOM 585 O O . PHE A 1 103 ? 26.081 123.031 -17.634 1.00 103.30 80 PHE A O 1
ATOM 593 N N . LEU A 1 104 ? 24.198 121.926 -17.217 1.00 99.74 81 LEU A N 1
ATOM 594 C CA . LEU A 1 104 ? 23.421 123.120 -17.453 1.00 101.28 81 LEU A CA 1
ATOM 595 C C . LEU A 1 104 ? 23.858 124.243 -16.541 1.00 101.50 81 LEU A C 1
ATOM 596 O O . LEU A 1 104 ? 23.822 125.410 -16.933 1.00 101.47 81 LEU A O 1
ATOM 601 N N . ILE A 1 105 ? 24.266 123.906 -15.324 1.00 101.42 82 ILE A N 1
ATOM 602 C CA . ILE A 1 105 ? 24.706 124.939 -14.400 1.00 100.32 82 ILE A CA 1
ATOM 603 C C . ILE A 1 105 ? 26.027 125.483 -14.881 1.00 99.94 82 ILE A C 1
ATOM 604 O O . ILE A 1 105 ? 26.246 126.687 -14.900 1.00 100.42 82 ILE A O 1
ATOM 609 N N . ALA A 1 106 ? 26.913 124.584 -15.276 1.00 99.82 83 ALA A N 1
ATOM 610 C CA . ALA A 1 106 ? 28.205 125.010 -15.746 1.00 101.48 83 ALA A CA 1
ATOM 611 C C . ALA A 1 106 ? 28.022 125.909 -16.956 1.00 104.71 83 ALA A C 1
ATOM 612 O O . ALA A 1 106 ? 28.629 126.970 -17.039 1.00 104.80 83 ALA A O 1
ATOM 614 N N . PHE A 1 107 ? 27.157 125.506 -17.879 1.00 110.27 84 PHE A N 1
ATOM 615 C CA . PHE A 1 107 ? 26.921 126.313 -19.073 1.00 116.74 84 PHE A CA 1
ATOM 616 C C . PHE A 1 107 ? 26.320 127.637 -18.679 1.00 117.54 84 PHE A C 1
ATOM 617 O O . PHE A 1 107 ? 26.744 128.686 -19.145 1.00 120.30 84 PHE A O 1
ATOM 625 N N . ALA A 1 108 ? 25.346 127.588 -17.788 1.00 117.05 85 ALA A N 1
ATOM 626 C CA . ALA A 1 108 ? 24.672 128.803 -17.380 1.00 117.00 85 ALA A CA 1
ATOM 627 C C . ALA A 1 108 ? 25.550 129.818 -16.660 1.00 117.74 85 ALA A C 1
ATOM 628 O O . ALA A 1 108 ? 25.529 131.005 -16.986 1.00 117.61 85 ALA A O 1
ATOM 630 N N . VAL A 1 109 ? 26.353 129.355 -15.712 1.00 119.15 86 VAL A N 1
ATOM 631 C CA . VAL A 1 109 ? 27.192 130.267 -14.959 1.00 120.97 86 VAL A CA 1
ATOM 632 C C . VAL A 1 109 ? 28.296 130.810 -15.832 1.00 123.53 86 VAL A C 1
ATOM 633 O O . VAL A 1 109 ? 28.582 132.010 -15.847 1.00 124.23 86 VAL A O 1
ATOM 637 N N . TYR A 1 110 ? 28.914 129.927 -16.589 1.00 127.62 87 TYR A N 1
ATOM 638 C CA . TYR A 1 110 ? 29.993 130.383 -17.425 1.00 133.42 87 TYR A CA 1
ATOM 639 C C . TYR A 1 110 ? 29.500 131.274 -18.539 1.00 133.33 87 TYR A C 1
ATOM 640 O O . TYR A 1 110 ? 30.056 132.341 -18.787 1.00 134.05 87 TYR A O 1
ATOM 649 N N . PHE A 1 111 ? 28.440 130.857 -19.207 1.00 133.60 88 PHE A N 1
ATOM 650 C CA . PHE A 1 111 ? 27.973 131.677 -20.290 1.00 134.68 88 PHE A CA 1
ATOM 651 C C . PHE A 1 111 ? 27.313 132.954 -19.804 1.00 132.05 88 PHE A C 1
ATOM 652 O O . PHE A 1 111 ? 27.629 134.023 -20.304 1.00 131.31 88 PHE A O 1
ATOM 660 N N . LEU A 1 112 ? 26.417 132.892 -18.826 1.00 130.53 89 LEU A N 1
ATOM 661 C CA . LEU A 1 112 ? 25.839 134.162 -18.443 1.00 130.49 89 LEU A CA 1
ATOM 662 C C . LEU A 1 112 ? 26.841 135.007 -17.667 1.00 130.50 89 LEU A C 1
ATOM 663 O O . LEU A 1 112 ? 27.009 136.186 -17.950 1.00 129.72 89 LEU A O 1
ATOM 668 N N . VAL A 1 113 ? 27.461 134.406 -16.654 1.00 131.65 90 VAL A N 1
ATOM 669 C CA . VAL A 1 113 ? 28.503 135.042 -15.844 1.00 132.79 90 VAL A CA 1
ATOM 670 C C . VAL A 1 113 ? 29.954 135.210 -16.338 1.00 132.97 90 VAL A C 1
ATOM 671 O O . VAL A 1 113 ? 30.560 136.291 -16.279 1.00 133.79 90 VAL A O 1
ATOM 675 N N . VAL A 1 114 ? 30.500 134.127 -16.867 1.00 133.16 91 VAL A N 1
ATOM 676 C CA . VAL A 1 114 ? 31.887 134.153 -17.287 1.00 134.63 91 VAL A CA 1
ATOM 677 C C . VAL A 1 114 ? 32.265 134.949 -18.509 1.00 137.92 91 VAL A C 1
ATOM 678 O O . VAL A 1 114 ? 33.265 135.655 -18.496 1.00 138.39 91 VAL A O 1
ATOM 682 N N . LEU A 1 115 ? 31.484 134.850 -19.573 1.00 142.91 92 LEU A N 1
ATOM 683 C CA . LEU A 1 115 ? 31.833 135.597 -20.770 1.00 148.60 92 LEU A CA 1
ATOM 684 C C . LEU A 1 115 ? 31.864 137.075 -20.424 1.00 151.85 92 LEU A C 1
ATOM 685 O O . LEU A 1 115 ? 32.824 137.770 -20.737 1.00 152.98 92 LEU A O 1
ATOM 690 N N . PRO A 1 116 ? 30.851 137.561 -19.702 1.00 154.86 93 PRO A N 1
ATOM 691 C CA . PRO A 1 116 ? 30.902 138.984 -19.390 1.00 157.34 93 PRO A CA 1
ATOM 692 C C . PRO A 1 116 ? 31.967 139.410 -18.391 1.00 159.50 93 PRO A C 1
ATOM 693 O O . PRO A 1 116 ? 32.656 140.394 -18.641 1.00 159.79 93 PRO A O 1
ATOM 697 N N . TYR A 1 117 ? 32.151 138.695 -17.281 1.00 162.18 94 TYR A N 1
ATOM 698 C CA . TYR A 1 117 ? 33.176 139.184 -16.354 1.00 164.35 94 TYR A CA 1
ATOM 699 C C . TYR A 1 117 ? 34.579 139.017 -16.903 1.00 164.81 94 TYR A C 1
ATOM 700 O O . TYR A 1 117 ? 35.416 139.900 -16.741 1.00 165.78 94 TYR A O 1
ATOM 709 N N . ASN A 1 118 ? 34.850 137.898 -17.559 1.00 165.45 95 ASN A N 1
ATOM 710 C CA . ASN A 1 118 ? 36.183 137.700 -18.096 1.00 167.16 95 ASN A CA 1
ATOM 711 C C . ASN A 1 118 ? 36.451 138.754 -19.167 1.00 168.84 95 ASN A C 1
ATOM 712 O O . ASN A 1 118 ? 37.542 139.328 -19.240 1.00 170.59 95 ASN A O 1
ATOM 717 N N . THR A 1 119 ? 35.448 139.032 -19.988 1.00 169.69 96 THR A N 1
ATOM 718 C CA . THR A 1 119 ? 35.620 140.028 -21.030 1.00 170.07 96 THR A CA 1
ATOM 719 C C . THR A 1 119 ? 35.772 141.442 -20.476 1.00 170.36 96 THR A C 1
ATOM 720 O O . THR A 1 119 ? 36.568 142.224 -20.981 1.00 171.49 96 THR A O 1
ATOM 724 N N . LEU A 1 120 ? 35.026 141.776 -19.432 1.00 170.47 97 LEU A N 1
ATOM 725 C CA . LEU A 1 120 ? 35.122 143.112 -18.861 1.00 170.86 97 LEU A CA 1
ATOM 726 C C . LEU A 1 120 ? 36.444 143.360 -18.176 1.00 170.34 97 LEU A C 1
ATOM 727 O O . LEU A 1 120 ? 36.953 144.477 -18.176 1.00 169.67 97 LEU A O 1
ATOM 732 N N . ARG A 1 121 ? 36.994 142.323 -17.567 1.00 171.00 98 ARG A N 1
ATOM 733 C CA . ARG A 1 121 ? 38.276 142.476 -16.921 1.00 172.15 98 ARG A CA 1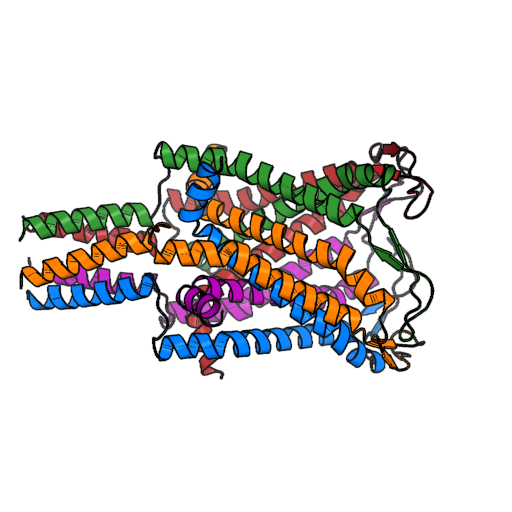
ATOM 734 C C . ARG A 1 121 ? 39.311 142.641 -18.016 1.00 172.25 98 ARG A C 1
ATOM 735 O O . ARG A 1 121 ? 40.194 143.484 -17.891 1.00 172.26 98 ARG A O 1
ATOM 743 N N . LYS A 1 122 ? 39.211 141.850 -19.091 1.00 172.31 99 LYS A N 1
ATOM 744 C CA . LYS A 1 122 ? 40.206 141.987 -20.159 1.00 171.92 99 LYS A CA 1
ATOM 745 C C . LYS A 1 122 ? 40.123 143.388 -20.742 1.00 169.52 99 LYS A C 1
ATOM 746 O O . LYS A 1 122 ? 41.147 144.031 -20.947 1.00 169.73 99 LYS A O 1
ATOM 752 N N . LYS A 1 123 ? 38.913 143.865 -21.016 1.00 166.47 100 LYS A N 1
ATOM 753 C CA . LYS A 1 123 ? 38.765 145.222 -21.517 1.00 162.33 100 LYS A CA 1
ATOM 754 C C . LYS A 1 123 ? 39.060 146.155 -20.361 1.00 158.44 100 LYS A C 1
ATOM 755 O O . LYS A 1 123 ? 39.134 147.362 -20.528 1.00 157.59 100 LYS A O 1
ATOM 761 N N . GLY A 1 124 ? 39.207 145.568 -19.178 1.00 154.37 101 GLY A N 1
ATOM 762 C CA . GLY A 1 124 ? 39.509 146.331 -17.982 1.00 150.64 101 GLY A CA 1
ATOM 763 C C . GLY A 1 124 ? 38.398 147.244 -17.519 1.00 148.65 101 GLY A C 1
ATOM 764 O O . GLY A 1 124 ? 38.556 147.980 -16.546 1.00 146.03 101 GLY A O 1
ATOM 765 N N . GLU A 1 125 ? 37.268 147.194 -18.212 1.00 149.34 102 GLU A N 1
ATOM 766 C CA . GLU A 1 125 ? 36.135 148.036 -17.858 1.00 150.65 102 GLU A CA 1
ATOM 767 C C . GLU A 1 125 ? 35.807 147.835 -16.382 1.00 152.79 102 GLU A C 1
ATOM 768 O O . GLU A 1 125 ? 35.432 148.774 -15.676 1.00 151.50 102 GLU A O 1
ATOM 774 N N . VAL A 1 126 ? 35.983 146.605 -15.915 1.00 156.75 103 VAL A N 1
ATOM 775 C CA . VAL A 1 126 ? 35.706 146.279 -14.526 1.00 160.88 103 VAL A CA 1
ATOM 776 C C . VAL A 1 126 ? 36.732 146.862 -13.566 1.00 164.77 103 VAL A C 1
ATOM 777 O O . VAL A 1 126 ? 37.933 146.897 -13.853 1.00 165.02 103 VAL A O 1
ATOM 781 N N . GLU A 1 127 ? 36.239 147.305 -12.414 1.00 168.93 104 GLU A N 1
ATOM 782 C CA . GLU A 1 127 ? 37.090 147.896 -11.391 1.00 172.12 104 GLU A CA 1
ATOM 783 C C . GLU A 1 127 ? 37.114 147.059 -10.106 1.00 171.67 104 GLU A C 1
ATOM 784 O O . GLU A 1 127 ? 36.357 146.101 -9.972 1.00 173.64 104 GLU A O 1
ATOM 790 N N . GLN A 1 128 ? 37.992 147.422 -9.170 1.00 169.27 105 GLN A N 1
ATOM 791 C CA . GLN A 1 128 ? 38.105 146.717 -7.889 1.00 166.03 105 GLN A CA 1
ATOM 792 C C . GLN A 1 128 ? 39.166 147.368 -6.981 1.00 164.28 105 GLN A C 1
ATOM 793 O O . GLN A 1 128 ? 40.217 147.851 -7.462 1.00 165.94 105 GLN A O 1
ATOM 799 N N . PRO A 1 129 ? 38.911 147.388 -5.654 1.00 161.59 106 PRO A N 1
ATOM 800 C CA . PRO A 1 129 ? 39.862 147.985 -4.707 1.00 157.62 106 PRO A CA 1
ATOM 801 C C . PRO A 1 129 ? 41.268 147.380 -4.816 1.00 153.14 106 PRO A C 1
ATOM 802 O O . PRO A 1 129 ? 42.266 148.110 -4.819 1.00 154.51 106 PRO A O 1
ATOM 806 N N . GLY A 1 130 ? 41.355 146.059 -4.940 1.00 146.74 107 GLY A N 1
ATOM 807 C CA . GLY A 1 130 ? 42.664 145.438 -5.047 1.00 138.44 107 GLY A CA 1
ATOM 808 C C . GLY A 1 130 ? 43.445 145.934 -6.255 1.00 133.17 107 GLY A C 1
ATOM 809 O O . GLY A 1 130 ? 44.629 146.267 -6.154 1.00 133.65 107 GLY A O 1
ATOM 810 N N . ASP A 1 131 ? 42.776 146.017 -7.400 1.00 127.45 108 ASP A N 1
ATOM 811 C CA . ASP A 1 131 ? 43.423 146.468 -8.624 1.00 121.04 108 ASP A CA 1
ATOM 812 C C . ASP A 1 131 ? 43.892 147.908 -8.542 1.00 114.20 108 ASP A C 1
ATOM 813 O O . ASP A 1 131 ? 45.019 148.206 -8.940 1.00 112.34 108 ASP A O 1
ATOM 818 N N . THR A 1 132 ? 43.058 148.813 -8.026 1.00 107.29 109 THR A N 1
ATOM 819 C CA . THR A 1 132 ? 43.533 150.197 -7.939 1.00 100.24 109 THR A CA 1
ATOM 820 C C . THR A 1 132 ? 44.751 150.234 -7.001 1.00 95.27 109 THR A C 1
ATOM 821 O O . THR A 1 132 ? 45.693 151.019 -7.209 1.00 95.25 109 THR A O 1
ATOM 825 N N . GLN A 1 133 ? 44.751 149.379 -5.979 1.00 88.02 110 GLN A N 1
ATOM 826 C CA . GLN A 1 133 ? 45.882 149.355 -5.055 1.00 82.24 110 GLN A CA 1
ATOM 827 C C . GLN A 1 133 ? 47.133 149.017 -5.820 1.00 76.55 110 GLN A C 1
ATOM 828 O O . GLN A 1 133 ? 48.175 149.637 -5.645 1.00 74.02 110 GLN A O 1
ATOM 834 N N . VAL A 1 134 ? 47.016 148.021 -6.681 1.00 72.77 111 VAL A N 1
ATOM 835 C CA . VAL A 1 134 ? 48.141 147.583 -7.497 1.00 70.35 111 VAL A CA 1
ATOM 836 C C . VAL A 1 134 ? 48.693 148.661 -8.416 1.00 68.52 111 VAL A C 1
ATOM 837 O O . VAL A 1 134 ? 49.906 148.847 -8.538 1.00 68.30 111 VAL A O 1
ATOM 841 N N . VAL A 1 135 ? 47.784 149.386 -9.052 1.00 64.93 112 VAL A N 1
ATOM 842 C CA . VAL A 1 135 ? 48.188 150.426 -9.974 1.00 59.21 112 VAL A CA 1
ATOM 843 C C . VAL A 1 135 ? 49.031 151.408 -9.178 1.00 58.73 112 VAL A C 1
ATOM 844 O O . VAL A 1 135 ? 50.161 151.761 -9.571 1.00 54.16 112 VAL A O 1
ATOM 848 N N . LEU A 1 136 ? 48.513 151.752 -8.000 1.00 57.20 113 LEU A N 1
ATOM 849 C CA . LEU A 1 136 ? 49.189 152.689 -7.136 1.00 53.92 113 LEU A CA 1
ATOM 850 C C . LEU A 1 136 ? 50.503 152.106 -6.650 1.00 51.21 113 LEU A C 1
ATOM 851 O O . LEU A 1 136 ? 51.522 152.786 -6.646 1.00 51.17 113 LEU A O 1
ATOM 856 N N . LEU A 1 137 ? 50.506 150.843 -6.261 1.00 47.71 114 LEU A N 1
ATOM 857 C CA . LEU A 1 137 ? 51.752 150.266 -5.814 1.00 48.56 114 LEU A CA 1
ATOM 858 C C . LEU A 1 137 ? 52.745 150.337 -6.952 1.00 49.61 114 LEU A C 1
ATOM 859 O O . LEU A 1 137 ? 53.927 150.599 -6.742 1.00 51.17 114 LEU A O 1
ATOM 864 N N . THR A 1 138 ? 52.259 150.127 -8.169 1.00 49.05 115 THR A N 1
ATOM 865 C CA . THR A 1 138 ? 53.156 150.140 -9.303 1.00 46.55 115 THR A CA 1
ATOM 866 C C . THR A 1 138 ? 53.692 151.506 -9.557 1.00 45.91 115 THR A C 1
ATOM 867 O O . THR A 1 138 ? 54.885 151.685 -9.732 1.00 43.16 115 THR A O 1
ATOM 871 N N . GLU A 1 139 ? 52.823 152.493 -9.527 1.00 47.75 116 GLU A N 1
ATOM 872 C CA . GLU A 1 139 ? 53.312 153.822 -9.785 1.00 54.70 116 GLU A CA 1
ATOM 873 C C . GLU A 1 139 ? 54.358 154.140 -8.738 1.00 56.45 116 GLU A C 1
ATOM 874 O O . GLU A 1 139 ? 55.432 154.632 -9.052 1.00 54.77 116 GLU A O 1
ATOM 880 N N . ILE A 1 140 ? 54.066 153.785 -7.494 1.00 61.06 117 ILE A N 1
ATOM 881 C CA . ILE A 1 140 ? 54.989 154.051 -6.402 1.00 62.40 117 ILE A CA 1
ATOM 882 C C . ILE A 1 140 ? 56.292 153.352 -6.695 1.00 64.32 117 ILE A C 1
ATOM 883 O O . ILE A 1 140 ? 57.360 153.925 -6.500 1.00 63.39 117 ILE A O 1
ATOM 888 N N . ARG A 1 141 ? 56.205 152.115 -7.170 1.00 66.47 118 ARG A N 1
ATOM 889 C CA . ARG A 1 141 ? 57.417 151.384 -7.472 1.00 70.82 118 ARG A CA 1
ATOM 890 C C . ARG A 1 141 ? 58.161 152.162 -8.517 1.00 73.96 118 ARG A C 1
ATOM 891 O O . ARG A 1 141 ? 59.359 152.398 -8.408 1.00 75.91 118 ARG A O 1
ATOM 899 N N . ASP A 1 142 ? 57.421 152.603 -9.518 1.00 75.76 119 ASP A N 1
ATOM 900 C CA . ASP A 1 142 ? 58.026 153.323 -10.603 1.00 79.22 119 ASP A CA 1
ATOM 901 C C . ASP A 1 142 ? 58.678 154.617 -10.142 1.00 81.29 119 ASP A C 1
ATOM 902 O O . ASP A 1 142 ? 59.807 154.913 -10.533 1.00 83.29 119 ASP A O 1
ATOM 907 N N . LEU A 1 143 ? 58.011 155.374 -9.281 1.00 82.82 120 LEU A N 1
ATOM 908 C CA . LEU A 1 143 ? 58.588 156.638 -8.835 1.00 87.15 120 LEU A CA 1
ATOM 909 C C . LEU A 1 143 ? 59.793 156.452 -7.939 1.00 92.28 120 LEU A C 1
ATOM 910 O O . LEU A 1 143 ? 60.805 157.159 -8.074 1.00 94.17 120 LEU A O 1
ATOM 915 N N . LEU A 1 144 ? 59.694 155.485 -7.032 1.00 96.75 121 LEU A N 1
ATOM 916 C CA . LEU A 1 144 ? 60.776 155.240 -6.101 1.00 100.69 121 LEU A CA 1
ATOM 917 C C . LEU A 1 144 ? 61.979 154.910 -6.955 1.00 105.64 121 LEU A C 1
ATOM 918 O O . LEU A 1 144 ? 63.105 155.277 -6.621 1.00 106.65 121 LEU A O 1
ATOM 923 N N . ALA A 1 145 ? 61.718 154.241 -8.075 1.00 111.46 122 ALA A N 1
ATOM 924 C CA . ALA A 1 145 ? 62.757 153.855 -9.026 1.00 117.85 122 ALA A CA 1
ATOM 925 C C . ALA A 1 145 ? 63.357 155.073 -9.723 1.00 122.42 122 ALA A C 1
ATOM 926 O O . ALA A 1 145 ? 64.538 155.084 -10.074 1.00 123.02 122 ALA A O 1
ATOM 928 N N . GLN A 1 146 ? 62.529 156.083 -9.963 1.00 128.80 123 GLN A N 1
ATOM 929 C CA . GLN A 1 146 ? 63.012 157.298 -10.609 1.00 136.29 123 GLN A CA 1
ATOM 930 C C . GLN A 1 146 ? 63.929 158.100 -9.697 1.00 139.19 123 GLN A C 1
ATOM 931 O O . GLN A 1 146 ? 64.884 158.720 -10.171 1.00 140.37 123 GLN A O 1
ATOM 937 N N . THR A 1 147 ? 63.661 158.083 -8.392 1.00 142.34 124 THR A N 1
ATOM 938 C CA . THR A 1 147 ? 64.508 158.843 -7.474 1.00 145.78 124 THR A CA 1
ATOM 939 C C . THR A 1 147 ? 65.949 158.332 -7.587 1.00 148.80 124 THR A C 1
ATOM 940 O O . THR A 1 147 ? 66.897 159.029 -7.216 1.00 149.85 124 THR A O 1
ATOM 944 N N . ASN A 1 148 ? 66.102 157.125 -8.134 1.00 151.97 125 ASN A N 1
ATOM 945 C CA . ASN A 1 148 ? 67.422 156.515 -8.342 1.00 153.62 125 ASN A CA 1
ATOM 946 C C . ASN A 1 148 ? 67.750 156.466 -9.860 1.00 153.98 125 ASN A C 1
ATOM 947 O O . ASN A 1 148 ? 68.485 157.365 -10.329 1.00 153.72 125 ASN A O 1
ATOM 952 N N . MET B 1 24 ? 40.539 126.612 26.700 1.00 208.03 1 MET B N 1
ATOM 953 C CA . MET B 1 24 ? 39.408 126.231 25.799 1.00 208.95 1 MET B CA 1
ATOM 954 C C . MET B 1 24 ? 38.461 127.425 25.545 1.00 210.90 1 MET B C 1
ATOM 955 O O . MET B 1 24 ? 38.066 127.699 24.388 1.00 211.22 1 MET B O 1
ATOM 960 N N . LEU B 1 25 ? 38.128 128.143 26.624 1.00 212.76 2 LEU B N 1
ATOM 961 C CA . LEU B 1 25 ? 37.272 129.337 26.559 1.00 213.92 2 LEU B CA 1
ATOM 962 C C . LEU B 1 25 ? 38.122 130.379 25.799 1.00 216.34 2 LEU B C 1
ATOM 963 O O . LEU B 1 25 ? 37.595 131.200 25.016 1.00 217.26 2 LEU B O 1
ATOM 968 N N . LYS B 1 26 ? 39.443 130.301 26.033 1.00 218.64 3 LYS B N 1
ATOM 969 C CA . LYS B 1 26 ? 40.474 131.152 25.407 1.00 219.59 3 LYS B CA 1
ATOM 970 C C . LYS B 1 26 ? 40.619 130.858 23.901 1.00 221.22 3 LYS B C 1
ATOM 971 O O . LYS B 1 26 ? 40.870 131.777 23.109 1.00 222.02 3 LYS B O 1
ATOM 977 N N . GLY B 1 27 ? 40.512 129.577 23.523 1.00 221.98 4 GLY B N 1
ATOM 978 C CA . GLY B 1 27 ? 40.589 129.185 22.117 1.00 221.47 4 GLY B CA 1
ATOM 979 C C . GLY B 1 27 ? 39.369 129.594 21.287 1.00 220.93 4 GLY B C 1
ATOM 980 O O . GLY B 1 27 ? 39.517 130.138 20.170 1.00 221.50 4 GLY B O 1
ATOM 981 N N . PHE B 1 28 ? 38.165 129.365 21.833 1.00 219.65 5 PHE B N 1
ATOM 982 C CA . PHE B 1 28 ? 36.924 129.740 21.123 1.00 217.35 5 PHE B CA 1
ATOM 983 C C . PHE B 1 28 ? 36.797 131.286 21.018 1.00 215.95 5 PHE B C 1
ATOM 984 O O . PHE B 1 28 ? 36.475 131.813 19.940 1.00 215.97 5 PHE B O 1
ATOM 992 N N . LYS B 1 29 ? 37.073 131.998 22.124 1.00 213.93 6 LYS B N 1
ATOM 993 C CA . LYS B 1 29 ? 37.004 133.477 22.166 1.00 210.56 6 LYS B CA 1
ATOM 994 C C . LYS B 1 29 ? 38.100 134.184 21.315 1.00 210.34 6 LYS B C 1
ATOM 995 O O . LYS B 1 29 ? 37.825 135.213 20.666 1.00 210.20 6 LYS B O 1
ATOM 1001 N N . GLU B 1 30 ? 39.323 133.634 21.318 1.00 209.83 7 GLU B N 1
ATOM 1002 C CA . GLU B 1 30 ? 40.449 134.179 20.535 1.00 208.47 7 GLU B CA 1
ATOM 1003 C C . GLU B 1 30 ? 40.201 133.932 19.036 1.00 206.73 7 GLU B C 1
ATOM 1004 O O . GLU B 1 30 ? 40.617 134.728 18.185 1.00 205.88 7 GLU B O 1
ATOM 1010 N N . PHE B 1 31 ? 39.568 132.803 18.710 1.00 204.87 8 PHE B N 1
ATOM 1011 C CA . PHE B 1 31 ? 39.233 132.528 17.319 1.00 203.38 8 PHE B CA 1
ATOM 1012 C C . PHE B 1 31 ? 38.110 133.452 16.852 1.00 202.86 8 PHE B C 1
ATOM 1013 O O . PHE B 1 31 ? 38.036 133.797 15.673 1.00 201.29 8 PHE B O 1
ATOM 1021 N N . LEU B 1 32 ? 37.205 133.789 17.779 1.00 203.93 9 LEU B N 1
ATOM 1022 C CA . LEU B 1 32 ? 36.074 134.698 17.512 1.00 204.51 9 LEU B CA 1
ATOM 1023 C C . LEU B 1 32 ? 36.485 136.181 17.301 1.00 204.91 9 LEU B C 1
ATOM 1024 O O . LEU B 1 32 ? 35.856 136.881 16.496 1.00 205.45 9 LEU B O 1
ATOM 1029 N N . ALA B 1 33 ? 37.503 136.669 18.029 1.00 204.73 10 ALA B N 1
ATOM 1030 C CA . ALA B 1 33 ? 38.000 138.057 17.840 1.00 202.96 10 ALA B CA 1
ATOM 1031 C C . ALA B 1 33 ? 38.612 138.074 16.429 1.00 201.19 10 ALA B C 1
ATOM 1032 O O . ALA B 1 33 ? 38.589 139.081 15.705 1.00 201.08 10 ALA B O 1
ATOM 1034 N N . ARG B 1 34 ? 39.179 136.911 16.111 1.00 198.37 11 ARG B N 1
ATOM 1035 C CA . ARG B 1 34 ? 39.798 136.492 14.851 1.00 194.23 11 ARG B CA 1
ATOM 1036 C C . ARG B 1 34 ? 38.736 136.465 13.746 1.00 190.95 11 ARG B C 1
ATOM 1037 O O . ARG B 1 34 ? 39.027 136.662 12.560 1.00 190.82 11 ARG B O 1
ATOM 1045 N N . GLY B 1 35 ? 37.497 136.207 14.157 1.00 186.85 12 GLY B N 1
ATOM 1046 C CA . GLY B 1 35 ? 36.425 135.999 13.210 1.00 180.25 12 GLY B CA 1
ATOM 1047 C C . GLY B 1 35 ? 35.977 136.950 12.117 1.00 175.13 12 GLY B C 1
ATOM 1048 O O . GLY B 1 35 ? 34.898 137.578 12.101 1.00 175.92 12 GLY B O 1
ATOM 1049 N N . ASN B 1 36 ? 36.879 136.967 11.140 1.00 168.78 13 ASN B N 1
ATOM 1050 C CA . ASN B 1 36 ? 36.699 137.605 9.859 1.00 162.23 13 ASN B CA 1
ATOM 1051 C C . ASN B 1 36 ? 35.570 136.609 9.542 1.00 158.60 13 ASN B C 1
ATOM 1052 O O . ASN B 1 36 ? 34.606 136.890 8.814 1.00 159.62 13 ASN B O 1
ATOM 1057 N N . ILE B 1 37 ? 35.762 135.418 10.122 1.00 152.58 14 ILE B N 1
ATOM 1058 C CA . ILE B 1 37 ? 34.865 134.265 10.049 1.00 143.94 14 ILE B CA 1
ATOM 1059 C C . ILE B 1 37 ? 33.493 134.650 10.607 1.00 136.84 14 ILE B C 1
ATOM 1060 O O . ILE B 1 37 ? 32.482 134.339 10.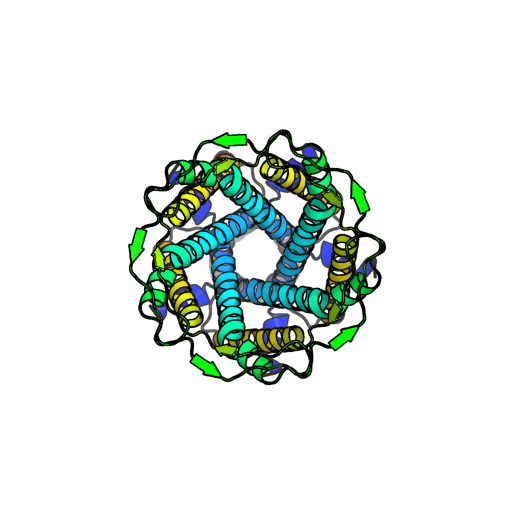012 1.00 134.46 14 ILE B O 1
ATOM 1065 N N . VAL B 1 38 ? 33.453 135.336 11.741 1.00 130.25 15 VAL B N 1
ATOM 1066 C CA . VAL B 1 38 ? 32.174 135.735 12.307 1.00 125.04 15 VAL B CA 1
ATOM 1067 C C . VAL B 1 38 ? 31.459 136.612 11.308 1.00 122.85 15 VAL B C 1
ATOM 1068 O O . VAL B 1 38 ? 30.250 136.471 11.101 1.00 120.77 15 VAL B O 1
ATOM 1072 N N . ASP B 1 39 ? 32.215 137.480 10.640 1.00 123.23 16 ASP B N 1
ATOM 1073 C CA . ASP B 1 39 ? 31.571 138.373 9.667 1.00 124.41 16 ASP B CA 1
ATOM 1074 C C . ASP B 1 39 ? 30.905 137.439 8.655 1.00 120.91 16 ASP B C 1
ATOM 1075 O O . ASP B 1 39 ? 29.703 137.538 8.342 1.00 121.95 16 ASP B O 1
ATOM 1080 N N . LEU B 1 40 ? 31.680 136.450 8.238 1.00 115.84 17 LEU B N 1
ATOM 1081 C CA . LEU B 1 40 ? 31.232 135.539 7.206 1.00 112.03 17 LEU B CA 1
ATOM 1082 C C . LEU B 1 40 ? 30.067 134.611 7.582 1.00 106.74 17 LEU B C 1
ATOM 1083 O O . LEU B 1 40 ? 29.069 134.509 6.857 1.00 104.61 17 LEU B O 1
ATOM 1088 N N . ALA B 1 41 ? 30.160 134.003 8.753 1.00 100.07 18 ALA B N 1
ATOM 1089 C CA . ALA B 1 41 ? 29.150 133.071 9.188 1.00 93.56 18 ALA B CA 1
ATOM 1090 C C . ALA B 1 41 ? 27.864 133.833 9.240 1.00 88.69 18 ALA B C 1
ATOM 1091 O O . ALA B 1 41 ? 26.822 133.345 8.809 1.00 88.30 18 ALA B O 1
ATOM 1093 N N . VAL B 1 42 ? 27.935 135.052 9.748 1.00 82.73 19 VAL B N 1
ATOM 1094 C CA . VAL B 1 42 ? 26.727 135.830 9.824 1.00 78.20 19 VAL B CA 1
ATOM 1095 C C . VAL B 1 42 ? 26.183 136.004 8.430 1.00 75.60 19 VAL B C 1
ATOM 1096 O O . VAL B 1 42 ? 24.982 135.871 8.206 1.00 74.36 19 VAL B O 1
ATOM 1100 N N . ALA B 1 43 ? 27.071 136.266 7.480 1.00 74.03 20 ALA B N 1
ATOM 1101 C CA . ALA B 1 43 ? 26.602 136.465 6.115 1.00 72.40 20 ALA B CA 1
ATOM 1102 C C . ALA B 1 43 ? 25.880 135.262 5.555 1.00 72.12 20 ALA B C 1
ATOM 1103 O O . ALA B 1 43 ? 24.798 135.400 4.998 1.00 69.66 20 ALA B O 1
ATOM 1105 N N . VAL B 1 44 ? 26.447 134.074 5.741 1.00 72.52 21 VAL B N 1
ATOM 1106 C CA . VAL B 1 44 ? 25.808 132.879 5.208 1.00 72.79 21 VAL B CA 1
ATOM 1107 C C . VAL B 1 44 ? 24.529 132.640 5.972 1.00 74.05 21 VAL B C 1
ATOM 1108 O O . VAL B 1 44 ? 23.536 132.204 5.405 1.00 75.44 21 VAL B O 1
ATOM 1112 N N . VAL B 1 45 ? 24.551 132.941 7.264 1.00 74.24 22 VAL B N 1
ATOM 1113 C CA . VAL B 1 45 ? 23.381 132.723 8.083 1.00 73.62 22 VAL B CA 1
ATOM 1114 C C . VAL B 1 45 ? 22.239 133.570 7.576 1.00 73.44 22 VAL B C 1
ATOM 1115 O O . VAL B 1 45 ? 21.116 133.094 7.352 1.00 74.12 22 VAL B O 1
ATOM 1119 N N . ILE B 1 46 ? 22.545 134.819 7.316 1.00 74.64 23 ILE B N 1
ATOM 1120 C CA . ILE B 1 46 ? 21.508 135.690 6.849 1.00 81.45 23 ILE B CA 1
ATOM 1121 C C . ILE B 1 46 ? 21.097 135.344 5.437 1.00 84.11 23 ILE B C 1
ATOM 1122 O O . ILE B 1 46 ? 19.906 135.370 5.112 1.00 85.87 23 ILE B O 1
ATOM 1127 N N . GLY B 1 47 ? 22.072 135.006 4.597 1.00 85.13 24 GLY B N 1
ATOM 1128 C CA . GLY B 1 47 ? 21.728 134.700 3.222 1.00 87.03 24 GLY B CA 1
ATOM 1129 C C . GLY B 1 47 ? 20.797 133.512 3.094 1.00 88.93 24 GLY B C 1
ATOM 1130 O O . GLY B 1 47 ? 19.762 133.602 2.415 1.00 90.57 24 GLY B O 1
ATOM 1131 N N . THR B 1 48 ? 21.101 132.429 3.811 1.00 90.19 25 THR B N 1
ATOM 1132 C CA . THR B 1 48 ? 20.263 131.234 3.748 1.00 90.49 25 THR B CA 1
ATOM 1133 C C . THR B 1 48 ? 18.901 131.528 4.345 1.00 90.85 25 THR B C 1
ATOM 1134 O O . THR B 1 48 ? 17.876 131.171 3.761 1.00 91.53 25 THR B O 1
ATOM 1138 N N . ALA B 1 49 ? 18.878 132.238 5.469 1.00 92.79 26 ALA B N 1
ATOM 1139 C CA . ALA B 1 49 ? 17.595 132.515 6.103 1.00 94.51 26 ALA B CA 1
ATOM 1140 C C . ALA B 1 49 ? 16.654 133.281 5.183 1.00 95.62 26 ALA B C 1
ATOM 1141 O O . ALA B 1 49 ? 15.473 132.932 5.030 1.00 96.04 26 ALA B O 1
ATOM 1143 N N . PHE B 1 50 ? 17.191 134.297 4.531 1.00 96.59 27 PHE B N 1
ATOM 1144 C CA . PHE B 1 50 ? 16.380 135.116 3.659 1.00 100.81 27 PHE B CA 1
ATOM 1145 C C . PHE B 1 50 ? 15.913 134.408 2.400 1.00 100.99 27 PHE B C 1
ATOM 1146 O O . PHE B 1 50 ? 14.729 134.488 2.038 1.00 100.56 27 PHE B O 1
ATOM 1154 N N . THR B 1 51 ? 16.816 133.688 1.743 1.00 101.43 28 THR B N 1
ATOM 1155 C CA . THR B 1 51 ? 16.413 133.006 0.518 1.00 103.14 28 THR B CA 1
ATOM 1156 C C . THR B 1 51 ? 15.286 132.034 0.849 1.00 102.90 28 THR B C 1
ATOM 1157 O O . THR B 1 51 ? 14.294 131.927 0.102 1.00 102.77 28 THR B O 1
ATOM 1161 N N . ALA B 1 52 ? 15.438 131.344 1.982 1.00 102.19 29 ALA B N 1
ATOM 1162 C CA . ALA B 1 52 ? 14.446 130.374 2.427 1.00 99.40 29 ALA B CA 1
ATOM 1163 C C . ALA B 1 52 ? 13.120 131.076 2.627 1.00 98.03 29 ALA B C 1
ATOM 1164 O O . ALA B 1 52 ? 12.073 130.539 2.275 1.00 97.43 29 ALA B O 1
ATOM 1166 N N . LEU B 1 53 ? 13.160 132.279 3.190 1.00 96.52 30 LEU B N 1
ATOM 1167 C CA . LEU B 1 53 ? 11.921 133.006 3.397 1.00 95.81 30 LEU B CA 1
ATOM 1168 C C . LEU B 1 53 ? 11.209 133.298 2.081 1.00 95.23 30 LEU B C 1
ATOM 1169 O O . LEU B 1 53 ? 9.994 133.119 1.965 1.00 94.50 30 LEU B O 1
ATOM 1174 N N . VAL B 1 54 ? 11.958 133.739 1.078 1.00 95.38 31 VAL B N 1
ATOM 1175 C CA . VAL B 1 54 ? 11.317 134.051 -0.192 1.00 96.27 31 VAL B CA 1
ATOM 1176 C C . VAL B 1 54 ? 10.722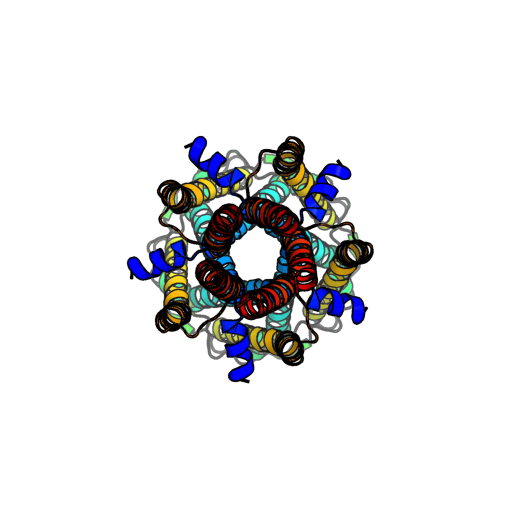 132.848 -0.881 1.00 95.68 31 VAL B C 1
ATOM 1177 O O . VAL B 1 54 ? 9.599 132.913 -1.369 1.00 95.47 31 VAL B O 1
ATOM 1181 N N . THR B 1 55 ? 11.469 131.750 -0.930 1.00 95.83 32 THR B N 1
ATOM 1182 C CA . THR B 1 55 ? 10.954 130.558 -1.587 1.00 96.33 32 THR B CA 1
ATOM 1183 C C . THR B 1 55 ? 9.720 130.049 -0.850 1.00 97.33 32 THR B C 1
ATOM 1184 O O . THR B 1 55 ? 8.803 129.518 -1.474 1.00 97.21 32 THR B O 1
ATOM 1188 N N . LYS B 1 56 ? 9.697 130.204 0.474 1.00 97.76 33 LYS B N 1
ATOM 1189 C CA . LYS B 1 56 ? 8.546 129.770 1.265 1.00 96.80 33 LYS B CA 1
ATOM 1190 C C . LYS B 1 56 ? 7.334 130.615 0.907 1.00 94.40 33 LYS B C 1
ATOM 1191 O O . LYS B 1 56 ? 6.217 130.114 0.822 1.00 92.47 33 LYS B O 1
ATOM 1197 N N . PHE B 1 57 ? 7.545 131.905 0.700 1.00 93.43 34 PHE B N 1
ATOM 1198 C CA . PHE B 1 57 ? 6.421 132.737 0.316 1.00 94.78 34 PHE B CA 1
ATOM 1199 C C . PHE B 1 57 ? 5.971 132.263 -1.056 1.00 95.15 34 PHE B C 1
ATOM 1200 O O . PHE B 1 57 ? 4.778 132.133 -1.329 1.00 96.12 34 PHE B O 1
ATOM 1208 N N . THR B 1 58 ? 6.937 131.964 -1.912 1.00 95.39 35 THR B N 1
ATOM 1209 C CA . THR B 1 58 ? 6.602 131.556 -3.262 1.00 96.18 35 THR B CA 1
ATOM 1210 C C . THR B 1 58 ? 5.746 130.320 -3.220 1.00 98.10 35 THR B C 1
ATOM 1211 O O . THR B 1 58 ? 4.709 130.255 -3.879 1.00 97.84 35 THR B O 1
ATOM 1215 N N . ASP B 1 59 ? 6.141 129.361 -2.392 1.00 101.55 36 ASP B N 1
ATOM 1216 C CA . ASP B 1 59 ? 5.403 128.109 -2.339 1.00 104.44 36 ASP B CA 1
ATOM 1217 C C . ASP B 1 59 ? 4.016 128.229 -1.761 1.00 103.04 36 ASP B C 1
ATOM 1218 O O . ASP B 1 59 ? 3.064 127.688 -2.333 1.00 101.61 36 ASP B O 1
ATOM 1223 N N . SER B 1 60 ? 3.878 128.919 -0.631 1.00 102.36 37 SER B N 1
ATOM 1224 C CA . SER B 1 60 ? 2.541 129.003 -0.088 1.00 101.71 37 SER B CA 1
ATOM 1225 C C . SER B 1 60 ? 1.635 129.927 -0.869 1.00 100.43 37 SER B C 1
ATOM 1226 O O . SER B 1 60 ? 0.521 129.554 -1.228 1.00 101.64 37 SER B O 1
ATOM 1229 N N . ILE B 1 61 ? 2.100 131.143 -1.123 1.00 97.70 38 ILE B N 1
ATOM 1230 C CA . ILE B 1 61 ? 1.278 132.048 -1.887 1.00 95.26 38 ILE B CA 1
ATOM 1231 C C . ILE B 1 61 ? 1.193 131.862 -3.381 1.00 94.18 38 ILE B C 1
ATOM 1232 O O . ILE B 1 61 ? 0.121 131.797 -3.955 1.00 93.31 38 ILE B O 1
ATOM 1237 N N . ILE B 1 62 ? 2.354 131.762 -4.004 1.00 94.82 39 ILE B N 1
ATOM 1238 C CA . ILE B 1 62 ? 2.428 131.610 -5.442 1.00 97.93 39 ILE B CA 1
ATOM 1239 C C . ILE B 1 62 ? 2.115 130.315 -6.148 1.00 99.00 39 ILE B C 1
ATOM 1240 O O . ILE B 1 62 ? 1.365 130.289 -7.125 1.00 98.90 39 ILE B O 1
ATOM 1245 N N . THR B 1 63 ? 2.670 129.228 -5.627 1.00 99.85 40 THR B N 1
ATOM 1246 C CA . THR B 1 63 ? 2.489 127.949 -6.275 1.00 100.87 40 THR B CA 1
ATOM 1247 C C . THR B 1 63 ? 1.015 127.600 -6.332 1.00 101.90 40 THR B C 1
ATOM 1248 O O . THR B 1 63 ? 0.517 127.166 -7.365 1.00 104.21 40 THR B O 1
ATOM 1252 N N . PRO B 1 64 ? 0.276 127.839 -5.244 1.00 101.37 41 PRO B N 1
ATOM 1253 C CA . PRO B 1 64 ? -1.140 127.488 -5.326 1.00 101.97 41 PRO B CA 1
ATOM 1254 C C . PRO B 1 64 ? -1.869 128.231 -6.443 1.00 103.54 41 PRO B C 1
ATOM 1255 O O . PRO B 1 64 ? -2.752 127.669 -7.099 1.00 105.60 41 PRO B O 1
ATOM 1259 N N . LEU B 1 65 ? -1.483 129.477 -6.682 1.00 104.41 42 LEU B N 1
ATOM 1260 C CA . LEU B 1 65 ? -2.115 130.265 -7.733 1.00 106.01 42 LEU B CA 1
ATOM 1261 C C . LEU B 1 65 ? -1.758 129.752 -9.101 1.00 106.81 42 LEU B C 1
ATOM 1262 O O . LEU B 1 65 ? -2.587 129.721 -10.008 1.00 105.35 42 LEU B O 1
ATOM 1267 N N . ILE B 1 66 ? -0.504 129.364 -9.251 1.00 109.31 43 ILE B N 1
ATOM 1268 C CA . ILE B 1 66 ? -0.037 128.832 -10.516 1.00 113.65 43 ILE B CA 1
ATOM 1269 C C . ILE B 1 66 ? -0.902 127.593 -10.778 1.00 117.40 43 ILE B C 1
ATOM 1270 O O . ILE B 1 66 ? -1.426 127.381 -11.876 1.00 117.42 43 ILE B O 1
ATOM 1275 N N . ASN B 1 67 ? -1.068 126.806 -9.720 1.00 121.00 44 ASN B N 1
ATOM 1276 C CA . ASN B 1 67 ? -1.807 125.551 -9.747 1.00 123.76 44 ASN B CA 1
ATOM 1277 C C . ASN B 1 67 ? -3.316 125.568 -10.026 1.00 125.14 44 ASN B C 1
ATOM 1278 O O . ASN B 1 67 ? -3.818 124.626 -10.622 1.00 125.40 44 ASN B O 1
ATOM 1283 N N . ARG B 1 68 ? -4.058 126.585 -9.592 1.00 126.71 45 ARG B N 1
ATOM 1284 C CA . ARG B 1 68 ? -5.491 126.577 -9.904 1.00 128.40 45 ARG B CA 1
ATOM 1285 C C . ARG B 1 68 ? -5.610 126.617 -11.425 1.00 128.17 45 ARG B C 1
ATOM 1286 O O . ARG B 1 68 ? -6.409 125.893 -12.012 1.00 128.72 45 ARG B O 1
ATOM 1294 N N . ILE B 1 69 ? -4.807 127.464 -12.060 1.00 127.97 46 ILE B N 1
ATOM 1295 C CA . ILE B 1 69 ? -4.823 127.585 -13.513 1.00 128.46 46 ILE B CA 1
ATOM 1296 C C . ILE B 1 69 ? -4.234 126.353 -14.192 1.00 128.61 46 ILE B C 1
ATOM 1297 O O . ILE B 1 69 ? -4.891 125.708 -15.006 1.00 129.74 46 ILE B O 1
ATOM 1302 N N . GLY B 1 70 ? -2.981 126.060 -13.856 1.00 127.84 47 GLY B N 1
ATOM 1303 C CA . GLY B 1 70 ? -2.257 124.920 -14.397 1.00 127.35 47 GLY B CA 1
ATOM 1304 C C . GLY B 1 70 ? -2.724 124.147 -15.624 1.00 127.93 47 GLY B C 1
ATOM 1305 O O . GLY B 1 70 ? -3.070 122.967 -15.517 1.00 127.36 47 GLY B O 1
ATOM 1306 N N . VAL B 1 71 ? -2.732 124.801 -16.785 1.00 128.60 48 VAL B N 1
ATOM 1307 C CA . VAL B 1 71 ? -3.100 124.162 -18.053 1.00 128.13 48 VAL B CA 1
ATOM 1308 C C . VAL B 1 71 ? -1.740 123.784 -18.609 1.00 129.11 48 VAL B C 1
ATOM 1309 O O . VAL B 1 71 ? -1.556 123.603 -19.814 1.00 126.55 48 VAL B O 1
ATOM 1313 N N . ASN B 1 72 ? -0.799 123.676 -17.675 1.00 132.21 49 ASN B N 1
ATOM 1314 C CA . ASN B 1 72 ? 0.604 123.373 -17.932 1.00 135.14 49 ASN B CA 1
ATOM 1315 C C . ASN B 1 72 ? 0.940 121.897 -17.902 1.00 137.22 49 ASN B C 1
ATOM 1316 O O . ASN B 1 72 ? 0.637 121.171 -18.839 1.00 138.56 49 ASN B O 1
ATOM 1321 N N . ALA B 1 73 ? 1.588 121.474 -16.820 1.00 139.42 50 ALA B N 1
ATOM 1322 C CA . ALA B 1 73 ? 2.003 120.090 -16.638 1.00 143.12 50 ALA B CA 1
ATOM 1323 C C . ALA B 1 73 ? 1.478 119.182 -17.744 1.00 146.99 50 ALA B C 1
ATOM 1324 O O . ALA B 1 73 ? 0.388 118.637 -17.630 1.00 148.99 50 ALA B O 1
ATOM 1326 N N . GLN B 1 74 ? 2.241 119.035 -18.823 1.00 151.45 51 GLN B N 1
ATOM 1327 C CA . GLN B 1 74 ? 1.815 118.180 -19.927 1.00 157.13 51 GLN B CA 1
ATOM 1328 C C . GLN B 1 74 ? 2.393 116.791 -19.690 1.00 159.61 51 GLN B C 1
ATOM 1329 O O . GLN B 1 74 ? 2.843 116.511 -18.580 1.00 159.07 51 GLN B O 1
ATOM 1335 N N . SER B 1 75 ? 2.406 115.923 -20.704 1.00 163.99 52 SER B N 1
ATOM 1336 C CA . SER B 1 75 ? 2.927 114.571 -20.483 1.00 169.08 52 SER B CA 1
ATOM 1337 C C . SER B 1 75 ? 3.045 113.628 -21.678 1.00 172.24 52 SER B C 1
ATOM 1338 O O . SER B 1 75 ? 2.962 114.028 -22.838 1.00 172.68 52 SER B O 1
ATOM 1341 N N . ASP B 1 76 ? 3.230 112.352 -21.342 1.00 176.81 53 ASP B N 1
ATOM 1342 C CA . ASP B 1 76 ? 3.330 111.257 -22.305 1.00 182.43 53 ASP B CA 1
ATOM 1343 C C . ASP B 1 76 ? 3.378 109.958 -21.471 1.00 185.67 53 ASP B C 1
ATOM 1344 O O . ASP B 1 76 ? 3.891 109.951 -20.346 1.00 185.84 53 ASP B O 1
ATOM 1349 N N . VAL B 1 77 ? 2.807 108.877 -22.004 1.00 190.24 54 VAL B N 1
ATOM 1350 C CA . VAL B 1 77 ? 2.781 107.586 -21.307 1.00 193.27 54 VAL B CA 1
ATOM 1351 C C . VAL B 1 77 ? 4.203 107.238 -20.813 1.00 194.84 54 VAL B C 1
ATOM 1352 O O . VAL B 1 77 ? 5.200 107.559 -21.471 1.00 194.70 54 VAL B O 1
ATOM 1356 N N . GLY B 1 78 ? 4.291 106.596 -19.647 1.00 196.84 55 GLY B N 1
ATOM 1357 C CA . GLY B 1 78 ? 5.590 106.220 -19.097 1.00 198.99 55 GLY B CA 1
ATOM 1358 C C . GLY B 1 78 ? 5.627 104.893 -18.334 1.00 200.30 55 GLY B C 1
ATOM 1359 O O . GLY B 1 78 ? 5.280 104.840 -17.146 1.00 202.17 55 GLY B O 1
ATOM 1360 N N . ILE B 1 79 ? 6.051 103.821 -19.009 1.00 199.69 56 ILE B N 1
ATOM 1361 C CA . ILE B 1 79 ? 6.133 102.479 -18.411 1.00 197.09 56 ILE B CA 1
ATOM 1362 C C . ILE B 1 79 ? 7.580 101.985 -18.452 1.00 194.18 56 ILE B C 1
ATOM 1363 O O . ILE B 1 79 ? 7.926 101.076 -19.210 1.00 193.80 56 ILE B O 1
ATOM 1368 N N . LEU B 1 80 ? 8.426 102.595 -17.631 1.00 190.52 57 LEU B N 1
ATOM 1369 C CA . LEU B 1 80 ? 9.824 102.222 -17.597 1.00 187.31 57 LEU B CA 1
ATOM 1370 C C . LEU B 1 80 ? 10.043 100.746 -17.459 1.00 187.49 57 LEU B C 1
ATOM 1371 O O . LEU B 1 80 ? 9.810 100.179 -16.379 1.00 187.48 57 LEU B O 1
ATOM 1376 N N . ARG B 1 81 ? 10.473 100.127 -18.560 1.00 188.51 58 ARG B N 1
ATOM 1377 C CA . ARG B 1 81 ? 10.784 98.702 -18.550 1.00 190.35 58 ARG B CA 1
ATOM 1378 C C . ARG B 1 81 ? 12.156 98.636 -17.883 1.00 189.24 58 ARG B C 1
ATOM 1379 O O . ARG B 1 81 ? 13.178 98.375 -18.530 1.00 190.74 58 ARG B O 1
ATOM 1387 N N . ILE B 1 82 ? 12.160 98.916 -16.583 1.00 185.61 59 ILE B N 1
ATOM 1388 C CA . ILE B 1 82 ? 13.366 98.893 -15.772 1.00 180.44 59 ILE B CA 1
ATOM 1389 C C . ILE B 1 82 ? 12.931 99.279 -14.356 1.00 176.77 59 ILE B C 1
ATOM 1390 O O . ILE B 1 82 ? 13.622 98.994 -13.381 1.00 176.66 59 ILE B O 1
ATOM 1395 N N . GLY B 1 83 ? 11.761 99.900 -14.248 1.00 172.63 60 GLY B N 1
ATOM 1396 C CA . GLY B 1 83 ? 11.289 100.314 -12.944 1.00 167.33 60 GLY B CA 1
ATOM 1397 C C . GLY B 1 83 ? 9.827 100.096 -12.638 1.00 164.11 60 GLY B C 1
ATOM 1398 O O . GLY B 1 83 ? 9.515 99.507 -11.605 1.00 163.31 60 GLY B O 1
ATOM 1399 N N . ILE B 1 84 ? 8.929 100.549 -13.513 1.00 161.92 61 ILE B N 1
ATOM 1400 C CA . ILE B 1 84 ? 7.497 100.399 -13.231 1.00 160.28 61 ILE B CA 1
ATOM 1401 C C . ILE B 1 84 ? 6.597 100.221 -14.475 1.00 157.63 61 ILE B C 1
ATOM 1402 O O . ILE B 1 84 ? 6.718 99.239 -15.207 1.00 155.70 61 ILE B O 1
ATOM 1407 N N . GLY B 1 85 ? 5.681 101.168 -14.681 1.00 155.81 62 GLY B N 1
ATOM 1408 C CA . GLY B 1 85 ? 4.774 101.125 -15.819 1.00 154.96 62 GLY B CA 1
ATOM 1409 C C . GLY B 1 85 ? 3.390 101.739 -15.607 1.00 156.05 62 GLY B C 1
ATOM 1410 O O . GLY B 1 85 ? 2.544 101.091 -14.989 1.00 156.36 62 GLY B O 1
ATOM 1411 N N . GLY B 1 86 ? 3.145 102.958 -16.126 1.00 156.98 63 GLY B N 1
ATOM 1412 C CA . GLY B 1 86 ? 1.840 103.617 -15.959 1.00 153.56 63 GLY B CA 1
ATOM 1413 C C . GLY B 1 86 ? 1.510 104.949 -16.656 1.00 150.54 63 GLY B C 1
ATOM 1414 O O . GLY B 1 86 ? 0.439 105.059 -17.229 1.00 147.24 63 GLY B O 1
ATOM 1415 N N . GLY B 1 87 ? 2.409 105.942 -16.573 1.00 150.50 64 GLY B N 1
ATOM 1416 C CA . GLY B 1 87 ? 2.248 107.272 -17.182 1.00 148.29 64 GLY B CA 1
ATOM 1417 C C . GLY B 1 87 ? 3.344 108.254 -16.723 1.00 146.30 64 GLY B C 1
ATOM 1418 O O . GLY B 1 87 ? 4.007 107.987 -15.721 1.00 146.32 64 GLY B O 1
ATOM 1419 N N . GLN B 1 88 ? 3.560 109.380 -17.411 1.00 143.87 65 GLN B N 1
ATOM 1420 C CA . GLN B 1 88 ? 4.617 110.324 -16.978 1.00 141.94 65 GLN B CA 1
ATOM 1421 C C . GLN B 1 88 ? 4.360 111.802 -17.326 1.00 141.11 65 GLN B C 1
ATOM 1422 O O . GLN B 1 88 ? 3.820 112.091 -18.396 1.00 142.98 65 GLN B O 1
ATOM 1428 N N . THR B 1 89 ? 4.798 112.731 -16.464 1.00 138.58 66 THR B N 1
ATOM 1429 C CA . THR B 1 89 ? 4.542 114.171 -16.684 1.00 137.29 66 THR B CA 1
ATOM 1430 C C . THR B 1 89 ? 5.694 115.192 -16.672 1.00 135.60 66 THR B C 1
ATOM 1431 O O . THR B 1 89 ? 6.716 114.992 -16.013 1.00 135.80 66 THR B O 1
ATOM 1435 N N . ILE B 1 90 ? 5.481 116.304 -17.388 1.00 133.13 67 ILE B N 1
ATOM 1436 C CA . ILE B 1 90 ? 6.425 117.438 -17.483 1.00 128.88 67 ILE B CA 1
ATOM 1437 C C . ILE B 1 90 ? 5.741 118.643 -16.850 1.00 128.03 67 ILE B C 1
ATOM 1438 O O . ILE B 1 90 ? 4.910 119.289 -17.495 1.00 128.67 67 ILE B O 1
ATOM 1443 N N . ASP B 1 91 ? 6.091 118.963 -15.607 1.00 125.12 68 ASP B N 1
ATOM 1444 C CA . ASP B 1 91 ? 5.443 120.082 -14.929 1.00 121.53 68 ASP B CA 1
ATOM 1445 C C . ASP B 1 91 ? 6.028 121.460 -15.258 1.00 116.49 68 ASP B C 1
ATOM 1446 O O . ASP B 1 91 ? 7.218 121.712 -15.092 1.00 115.56 68 ASP B O 1
ATOM 1451 N N . LEU B 1 92 ? 5.160 122.341 -15.741 1.00 111.17 69 LEU B N 1
ATOM 1452 C CA . LEU B 1 92 ? 5.534 123.689 -16.121 1.00 107.33 69 LEU B CA 1
ATOM 1453 C C . LEU B 1 92 ? 5.245 124.642 -15.012 1.00 107.47 69 LEU B C 1
ATOM 1454 O O . LEU B 1 92 ? 5.960 125.616 -14.813 1.00 106.89 69 LEU B O 1
ATOM 1459 N N . ASN B 1 93 ? 4.180 124.348 -14.289 1.00 110.05 70 ASN B N 1
ATOM 1460 C CA . ASN B 1 93 ? 3.739 125.202 -13.201 1.00 114.67 70 ASN B CA 1
ATOM 1461 C C . ASN B 1 93 ? 4.845 125.338 -12.163 1.00 115.93 70 ASN B C 1
ATOM 1462 O O . ASN B 1 93 ? 5.018 126.393 -11.548 1.00 116.85 70 ASN B O 1
ATOM 1467 N N . VAL B 1 94 ? 5.576 124.255 -11.945 1.00 115.45 71 VAL B N 1
ATOM 1468 C CA . VAL B 1 94 ? 6.668 124.287 -10.997 1.00 113.68 71 VAL B CA 1
ATOM 1469 C C . VAL B 1 94 ? 7.808 125.130 -11.565 1.00 111.76 71 VAL B C 1
ATOM 1470 O O . VAL B 1 94 ? 8.355 125.990 -10.874 1.00 111.20 71 VAL B O 1
ATOM 1474 N N . LEU B 1 95 ? 8.124 124.908 -12.843 1.00 109.18 72 LEU B N 1
ATOM 1475 C CA . LEU B 1 95 ? 9.208 125.626 -13.511 1.00 104.09 72 LEU B CA 1
ATOM 1476 C C . LEU B 1 95 ? 8.904 127.098 -13.476 1.00 100.87 72 LEU B C 1
ATOM 1477 O O . LEU B 1 95 ? 9.767 127.914 -13.201 1.00 99.51 72 LEU B O 1
ATOM 1482 N N . LEU B 1 96 ? 7.666 127.437 -13.777 1.00 98.42 73 LEU B N 1
ATOM 1483 C CA . LEU B 1 96 ? 7.277 128.820 -13.743 1.00 98.15 73 LEU B CA 1
ATOM 1484 C C . LEU B 1 96 ? 7.216 129.312 -12.302 1.00 97.45 73 LEU B C 1
ATOM 1485 O O . LEU B 1 96 ? 7.607 130.442 -12.018 1.00 97.57 73 LEU B O 1
ATOM 1490 N N . SER B 1 97 ? 6.745 128.460 -11.393 1.00 97.15 74 SER B N 1
ATOM 1491 C CA . SER B 1 97 ? 6.636 128.829 -9.979 1.00 97.55 74 SER B CA 1
ATOM 1492 C C . SER B 1 97 ? 8.009 129.180 -9.436 1.00 96.49 74 SER B C 1
ATOM 1493 O O . SER B 1 97 ? 8.166 130.112 -8.648 1.00 95.77 74 SER B O 1
ATOM 1496 N N . ALA B 1 98 ? 8.998 128.399 -9.843 1.00 95.77 75 ALA B N 1
ATOM 1497 C CA . ALA B 1 98 ? 10.370 128.632 -9.433 1.00 94.79 75 ALA B CA 1
ATOM 1498 C C . ALA B 1 98 ? 10.901 129.886 -10.115 1.00 93.84 75 ALA B C 1
ATOM 1499 O O . ALA B 1 98 ? 11.615 130.677 -9.507 1.00 93.24 75 ALA B O 1
ATOM 1501 N N . ALA B 1 99 ? 10.537 130.067 -11.381 1.00 94.04 76 ALA B N 1
ATOM 1502 C CA . ALA B 1 99 ? 10.998 131.218 -12.144 1.00 93.76 76 ALA B CA 1
ATOM 1503 C C . ALA B 1 99 ? 10.525 132.458 -11.446 1.00 93.68 76 ALA B C 1
ATOM 1504 O O . ALA B 1 99 ? 11.279 133.398 -11.233 1.00 95.24 76 ALA B O 1
ATOM 1506 N N . ILE B 1 100 ? 9.269 132.437 -11.050 1.00 93.95 77 ILE B N 1
ATOM 1507 C CA . ILE B 1 100 ? 8.708 133.577 -10.373 1.00 96.04 77 ILE B CA 1
ATOM 1508 C C . ILE B 1 100 ? 9.382 133.744 -9.029 1.00 95.75 77 ILE B C 1
ATOM 1509 O O . ILE B 1 100 ? 9.631 134.861 -8.582 1.00 96.01 77 ILE B O 1
ATOM 1514 N N . ASN B 1 101 ? 9.702 132.627 -8.394 1.00 95.21 78 ASN B N 1
ATOM 1515 C CA . ASN B 1 101 ? 10.350 132.687 -7.104 1.00 96.56 78 ASN B CA 1
ATOM 1516 C C . ASN B 1 101 ? 11.655 133.442 -7.300 1.00 98.73 78 ASN B C 1
ATOM 1517 O O . ASN B 1 101 ? 11.992 134.349 -6.538 1.00 100.51 78 ASN B O 1
ATOM 1522 N N . PHE B 1 102 ? 12.361 133.096 -8.367 1.00 100.08 79 PHE B N 1
ATOM 1523 C CA . PHE B 1 102 ? 13.643 133.709 -8.665 1.00 100.75 79 PHE B CA 1
ATOM 1524 C C . PHE B 1 102 ? 13.576 135.200 -8.918 1.00 100.89 79 PHE B C 1
ATOM 1525 O O . PHE B 1 102 ? 14.375 135.958 -8.377 1.00 99.47 79 PHE B O 1
ATOM 1533 N N . PHE B 1 103 ? 12.609 135.627 -9.719 1.00 102.81 80 PHE B N 1
ATOM 1534 C CA . PHE B 1 103 ? 12.488 137.041 -10.013 1.00 106.06 80 PHE B CA 1
ATOM 1535 C C . PHE B 1 103 ? 12.243 137.737 -8.711 1.00 105.58 80 PHE B C 1
ATOM 1536 O O . PHE B 1 103 ? 12.827 138.773 -8.444 1.00 107.30 80 PHE B O 1
ATOM 1544 N N . LEU B 1 104 ? 11.407 137.147 -7.871 1.00 105.67 81 LEU B N 1
ATOM 1545 C CA . LEU B 1 104 ? 11.130 137.771 -6.592 1.00 106.16 81 LEU B CA 1
ATOM 1546 C C . LEU B 1 104 ? 12.385 137.929 -5.770 1.00 105.20 81 LEU B C 1
ATOM 1547 O O . LEU B 1 104 ? 12.533 138.908 -5.050 1.00 105.72 81 LEU B O 1
ATOM 1552 N N . ILE B 1 105 ? 13.302 136.980 -5.874 1.00 104.62 82 ILE B N 1
ATOM 1553 C CA . ILE B 1 105 ? 14.521 137.098 -5.095 1.00 105.26 82 ILE B CA 1
ATOM 1554 C C . ILE B 1 105 ? 15.407 138.214 -5.615 1.00 106.98 82 ILE B C 1
ATOM 1555 O O . ILE B 1 105 ? 15.993 138.967 -4.836 1.00 108.73 82 ILE B O 1
ATOM 1560 N N . ALA B 1 106 ? 15.508 138.330 -6.933 1.00 107.44 83 ALA B N 1
ATOM 1561 C CA . ALA B 1 106 ? 16.348 139.365 -7.500 1.00 108.76 83 ALA B CA 1
ATOM 1562 C C . ALA B 1 106 ? 15.823 140.752 -7.141 1.00 110.78 83 ALA B C 1
ATOM 1563 O O . ALA B 1 106 ? 16.575 141.616 -6.692 1.00 110.73 83 ALA B O 1
ATOM 1565 N N . PHE B 1 107 ? 14.520 140.950 -7.282 1.00 114.39 84 PHE B N 1
ATOM 1566 C CA . PHE B 1 107 ? 13.933 142.240 -6.963 1.00 119.47 84 PHE B CA 1
ATOM 1567 C C . PHE B 1 107 ? 14.163 142.513 -5.507 1.00 118.92 84 PHE B C 1
ATOM 1568 O O . PHE B 1 107 ? 14.467 143.620 -5.120 1.00 119.96 84 PHE B O 1
ATOM 1576 N N . ALA B 1 108 ? 14.011 141.493 -4.684 1.00 118.55 85 ALA B N 1
ATOM 1577 C CA . ALA B 1 108 ? 14.171 141.703 -3.264 1.00 119.14 85 ALA B CA 1
ATOM 1578 C C . ALA B 1 108 ? 15.588 142.038 -2.878 1.00 119.75 85 ALA B C 1
ATOM 1579 O O . ALA B 1 108 ? 15.828 142.974 -2.122 1.00 120.05 85 ALA B O 1
ATOM 1581 N N . VAL B 1 109 ? 16.537 141.296 -3.418 1.00 121.22 86 VAL B N 1
ATOM 1582 C CA . VAL B 1 109 ? 17.912 141.550 -3.061 1.00 124.26 86 VAL B CA 1
ATOM 1583 C C . VAL B 1 109 ? 18.366 142.850 -3.661 1.00 127.18 86 VAL B C 1
ATOM 1584 O O . VAL B 1 109 ? 18.962 143.696 -2.994 1.00 128.94 86 VAL B O 1
ATOM 1588 N N . TYR B 1 110 ? 18.042 143.035 -4.925 1.00 130.54 87 TYR B N 1
ATOM 1589 C CA . TYR B 1 110 ? 18.479 144.237 -5.574 1.00 135.28 87 TYR B CA 1
ATOM 1590 C C . TYR B 1 110 ? 17.785 145.446 -4.988 1.00 135.71 87 TYR B C 1
ATOM 1591 O O . TYR B 1 110 ? 18.419 146.448 -4.684 1.00 134.85 87 TYR B O 1
ATOM 1600 N N . PHE B 1 111 ? 16.479 145.354 -4.809 1.00 137.98 88 PHE B N 1
ATOM 1601 C CA . PHE B 1 111 ? 15.768 146.486 -4.263 1.00 141.25 88 PHE B CA 1
ATOM 1602 C C . PHE B 1 111 ? 16.050 146.698 -2.787 1.00 139.20 88 PHE B C 1
ATOM 1603 O O . PHE B 1 111 ? 16.346 147.812 -2.379 1.00 139.20 88 PHE B O 1
ATOM 1611 N N . LEU B 1 112 ? 15.990 145.659 -1.963 1.00 137.12 89 LEU B N 1
ATOM 1612 C CA . LEU B 1 112 ? 16.260 145.965 -0.579 1.00 135.91 89 LEU B CA 1
ATOM 1613 C C . LEU B 1 112 ? 17.736 146.235 -0.338 1.00 135.57 89 LEU B C 1
ATOM 1614 O O . LEU B 1 112 ? 18.088 147.212 0.306 1.00 135.31 89 LEU B O 1
ATOM 1619 N N . VAL B 1 113 ? 18.590 145.330 -0.808 1.00 136.43 90 VAL B N 1
ATOM 1620 C CA . VAL B 1 113 ? 20.045 145.479 -0.732 1.00 138.37 90 VAL B CA 1
ATOM 1621 C C . VAL B 1 113 ? 20.850 146.385 -1.684 1.00 139.15 90 VAL B C 1
ATOM 1622 O O . VAL B 1 113 ? 21.709 147.184 -1.271 1.00 139.59 90 VAL B O 1
ATOM 1626 N N . VAL B 1 114 ? 20.552 146.259 -2.973 1.00 141.38 91 VAL B N 1
ATOM 1627 C CA . VAL B 1 114 ? 21.287 146.996 -3.995 1.00 145.62 91 VAL B CA 1
ATOM 1628 C C . VAL B 1 114 ? 21.072 148.496 -4.092 1.00 150.43 91 VAL B C 1
ATOM 1629 O O . VAL B 1 114 ? 22.041 149.243 -4.262 1.00 151.22 91 VAL B O 1
ATOM 1633 N N . LEU B 1 115 ? 19.829 148.958 -3.999 1.00 156.34 92 LEU B N 1
ATOM 1634 C CA . LEU B 1 115 ? 19.603 150.399 -4.078 1.00 162.28 92 LEU B CA 1
ATOM 1635 C C . LEU B 1 115 ? 20.365 151.080 -2.938 1.00 166.12 92 LEU B C 1
ATOM 1636 O O . LEU B 1 115 ? 21.099 152.058 -3.163 1.00 167.71 92 LEU B O 1
ATOM 1641 N N . PRO B 1 116 ? 20.264 150.534 -1.709 1.00 169.28 93 PRO B N 1
ATOM 1642 C CA . PRO B 1 116 ? 20.983 151.173 -0.604 1.00 171.55 93 PRO B CA 1
ATOM 1643 C C . PRO B 1 116 ? 22.516 151.064 -0.594 1.00 173.27 93 PRO B C 1
ATOM 1644 O O . PRO B 1 116 ? 23.190 152.073 -0.362 1.00 174.24 93 PRO B O 1
ATOM 1648 N N . TYR B 1 117 ? 23.090 149.887 -0.854 1.00 174.38 94 TYR B N 1
ATOM 1649 C CA . TYR B 1 117 ? 24.559 149.846 -0.827 1.00 174.98 94 TYR B CA 1
ATOM 1650 C C . TYR B 1 117 ? 25.184 150.596 -2.013 1.00 174.32 94 TYR B C 1
ATOM 1651 O O . TYR B 1 117 ? 26.231 151.227 -1.867 1.00 174.09 94 TYR B O 1
ATOM 1660 N N . ASN B 1 118 ? 24.551 150.537 -3.183 1.00 173.99 95 ASN B N 1
ATOM 1661 C CA . ASN B 1 118 ? 25.116 151.230 -4.331 1.00 173.68 95 ASN B CA 1
ATOM 1662 C C . ASN B 1 118 ? 24.981 152.730 -4.139 1.00 174.00 95 ASN B C 1
ATOM 1663 O O . ASN B 1 118 ? 25.865 153.478 -4.536 1.00 174.19 95 ASN B O 1
ATOM 1668 N N . THR B 1 119 ? 23.881 153.177 -3.532 1.00 175.12 96 THR B N 1
ATOM 1669 C CA . THR B 1 119 ? 23.704 154.611 -3.290 1.00 176.89 96 THR B CA 1
ATOM 1670 C C . THR B 1 119 ? 24.668 155.101 -2.214 1.00 177.73 96 THR B C 1
ATOM 1671 O O . THR B 1 119 ? 25.161 156.226 -2.285 1.00 178.07 96 THR B O 1
ATOM 1675 N N . LEU B 1 120 ? 24.902 154.273 -1.199 1.00 178.68 97 LEU B N 1
ATOM 1676 C CA . LEU B 1 120 ? 25.831 154.627 -0.129 1.00 180.49 97 LEU B CA 1
ATOM 1677 C C . LEU B 1 120 ? 27.284 154.610 -0.590 1.00 181.93 97 LEU B C 1
ATOM 1678 O O . LEU B 1 120 ? 28.105 155.381 -0.097 1.00 182.07 97 LEU B O 1
ATOM 1683 N N . ARG B 1 121 ? 27.618 153.701 -1.499 1.00 184.04 98 ARG B N 1
ATOM 1684 C CA . ARG B 1 121 ? 28.977 153.663 -2.020 1.00 185.67 98 ARG B CA 1
ATOM 1685 C C . ARG B 1 121 ? 29.158 154.895 -2.902 1.00 187.18 98 ARG B C 1
ATOM 1686 O O . ARG B 1 121 ? 30.234 155.498 -2.903 1.00 187.82 98 ARG B O 1
ATOM 1694 N N . LYS B 1 122 ? 28.109 155.263 -3.651 1.00 188.44 99 LYS B N 1
ATOM 1695 C CA . LYS B 1 122 ? 28.172 156.442 -4.528 1.00 189.14 99 LYS B CA 1
ATOM 1696 C C . LYS B 1 122 ? 28.192 157.760 -3.745 1.00 188.78 99 LYS B C 1
ATOM 1697 O O . LYS B 1 122 ? 28.980 158.654 -4.061 1.00 190.35 99 LYS B O 1
ATOM 1703 N N . LYS B 1 123 ? 27.320 157.902 -2.749 1.00 186.59 100 LYS B N 1
ATOM 1704 C CA . LYS B 1 123 ? 27.335 159.108 -1.927 1.00 183.93 100 LYS B CA 1
ATOM 1705 C C . LYS B 1 123 ? 28.562 159.107 -1.006 1.00 184.55 100 LYS B C 1
ATOM 1706 O O . LYS B 1 123 ? 28.941 160.143 -0.453 1.00 185.14 100 LYS B O 1
ATOM 1712 N N . GLY B 1 124 ? 29.170 157.930 -0.845 1.00 184.65 101 GLY B N 1
ATOM 1713 C CA . GLY B 1 124 ? 30.352 157.784 -0.007 1.00 183.72 101 GLY B CA 1
ATOM 1714 C C . GLY B 1 124 ? 30.038 157.756 1.477 1.00 182.59 101 GLY B C 1
ATOM 1715 O O . GLY B 1 124 ? 30.166 158.771 2.165 1.00 182.92 101 GLY B O 1
ATOM 1716 N N . GLU B 1 125 ? 29.639 156.593 1.981 1.00 180.96 102 GLU B N 1
ATOM 1717 C CA . GLU B 1 125 ? 29.293 156.474 3.388 1.00 179.05 102 GLU B CA 1
ATOM 1718 C C . GLU B 1 125 ? 29.637 155.079 3.914 1.00 176.52 102 GLU B C 1
ATOM 1719 O O . GLU B 1 125 ? 30.004 154.915 5.079 1.00 174.91 102 GLU B O 1
ATOM 1725 N N . VAL B 1 126 ? 29.528 154.072 3.057 1.00 174.34 103 VAL B N 1
ATOM 1726 C CA . VAL B 1 126 ? 29.886 152.735 3.484 1.00 173.05 103 VAL B CA 1
ATOM 1727 C C . VAL B 1 126 ? 31.388 152.661 3.305 1.00 173.43 103 VAL B C 1
ATOM 1728 O O . VAL B 1 126 ? 31.884 152.722 2.180 1.00 172.67 103 VAL B O 1
ATOM 1732 N N . GLU B 1 127 ? 32.106 152.538 4.416 1.00 174.57 104 GLU B N 1
ATOM 1733 C CA . GLU B 1 127 ? 33.572 152.483 4.400 1.00 176.37 104 GLU B CA 1
ATOM 1734 C C . GLU B 1 127 ? 34.117 151.045 4.245 1.00 174.92 104 GLU B C 1
ATOM 1735 O O . GLU B 1 127 ? 33.342 150.079 4.222 1.00 175.54 104 GLU B O 1
ATOM 1741 N N . GLN B 1 128 ? 35.448 150.925 4.123 1.00 172.20 105 GLN B N 1
ATOM 1742 C CA . GLN B 1 128 ? 36.144 149.637 3.972 1.00 167.18 105 GLN B CA 1
ATOM 1743 C C . GLN B 1 128 ? 37.686 149.775 4.063 1.00 164.01 105 GLN B C 1
ATOM 1744 O O . GLN B 1 128 ? 38.275 150.765 3.592 1.00 163.91 105 GLN B O 1
ATOM 1750 N N . PRO B 1 129 ? 38.359 148.774 4.667 1.00 160.36 106 PRO B N 1
ATOM 1751 C CA . PRO B 1 129 ? 39.818 148.825 4.796 1.00 156.31 106 PRO B CA 1
ATOM 1752 C C . PRO B 1 129 ? 40.513 148.981 3.445 1.00 152.38 106 PRO B C 1
ATOM 1753 O O . PRO B 1 129 ? 41.443 149.780 3.315 1.00 152.90 106 PRO B O 1
ATOM 1757 N N . GLY B 1 130 ? 40.026 148.257 2.436 1.00 147.06 107 GLY B N 1
ATOM 1758 C CA . GLY B 1 130 ? 40.637 148.321 1.120 1.00 138.70 107 GLY B CA 1
ATOM 1759 C C . GLY B 1 130 ? 40.605 149.734 0.581 1.00 133.04 107 GLY B C 1
ATOM 1760 O O . GLY B 1 130 ? 41.591 150.242 0.039 1.00 133.58 107 GLY B O 1
ATOM 1761 N N . ASP B 1 131 ? 39.480 150.403 0.761 1.00 127.40 108 ASP B N 1
ATOM 1762 C CA . ASP B 1 131 ? 39.366 151.760 0.271 1.00 122.45 108 ASP B CA 1
ATOM 1763 C C . ASP B 1 131 ? 40.220 152.762 1.036 1.00 115.59 108 ASP B C 1
ATOM 1764 O O . ASP B 1 131 ? 40.889 153.589 0.418 1.00 114.26 108 ASP B O 1
ATOM 1769 N N . THR B 1 132 ? 40.233 152.700 2.363 1.00 108.75 109 THR B N 1
ATOM 1770 C CA . THR B 1 132 ? 41.070 153.655 3.088 1.00 101.87 109 THR B CA 1
ATOM 1771 C C . THR B 1 132 ? 42.530 153.472 2.673 1.00 96.57 109 THR B C 1
ATOM 1772 O O . THR B 1 132 ? 43.294 154.440 2.593 1.00 94.96 109 THR B O 1
ATOM 1776 N N . GLN B 1 133 ? 42.919 152.233 2.396 1.00 90.73 110 GLN B N 1
ATOM 1777 C CA . GLN B 1 133 ? 44.291 151.986 1.980 1.00 85.54 110 GLN B CA 1
ATOM 1778 C C . GLN B 1 133 ? 44.511 152.671 0.661 1.00 82.82 110 GLN B C 1
ATOM 1779 O O . GLN B 1 133 ? 45.528 153.319 0.450 1.00 81.74 110 GLN B O 1
ATOM 1785 N N . VAL B 1 134 ? 43.521 152.567 -0.216 1.00 80.83 111 VAL B N 1
ATOM 1786 C CA . VAL B 1 134 ? 43.672 153.145 -1.545 1.00 78.47 111 VAL B CA 1
ATOM 1787 C C . VAL B 1 134 ? 43.938 154.614 -1.436 1.00 74.62 111 VAL B C 1
ATOM 1788 O O . VAL B 1 134 ? 44.803 155.155 -2.118 1.00 74.08 111 VAL B O 1
ATOM 1792 N N . VAL B 1 135 ? 43.180 155.264 -0.576 1.00 70.99 112 VAL B N 1
ATOM 1793 C CA . VAL B 1 135 ? 43.361 156.682 -0.395 1.00 68.65 112 VAL B CA 1
ATOM 1794 C C . VAL B 1 135 ? 44.768 156.931 0.079 1.00 64.01 112 VAL B C 1
ATOM 1795 O O . VAL B 1 135 ? 45.427 157.874 -0.346 1.00 60.67 112 VAL B O 1
ATOM 1799 N N . LEU B 1 136 ? 45.232 156.073 0.971 1.00 60.74 113 LEU B N 1
ATOM 1800 C CA . LEU B 1 136 ? 46.560 156.273 1.486 1.00 58.93 113 LEU B CA 1
ATOM 1801 C C . LEU B 1 136 ? 47.595 156.081 0.404 1.00 55.98 113 LEU B C 1
ATOM 1802 O O . LEU B 1 136 ? 48.471 156.926 0.239 1.00 52.49 113 LEU B O 1
ATOM 1807 N N . LEU B 1 137 ? 47.445 155.014 -0.378 1.00 54.74 114 LEU B N 1
ATOM 1808 C CA . LEU B 1 137 ? 48.383 154.724 -1.455 1.00 53.87 114 LEU B CA 1
ATOM 1809 C C . LEU B 1 137 ? 48.373 155.885 -2.422 1.00 57.52 114 LEU B C 1
ATOM 1810 O O . LEU B 1 137 ? 49.424 156.315 -2.903 1.00 57.58 114 LEU B O 1
ATOM 1815 N N . THR B 1 138 ? 47.168 156.379 -2.702 1.00 58.54 115 THR B N 1
ATOM 1816 C CA . THR B 1 138 ? 46.970 157.494 -3.612 1.00 59.09 115 THR B CA 1
ATOM 1817 C C . THR B 1 138 ? 47.700 158.734 -3.095 1.00 62.26 115 THR B C 1
ATOM 1818 O O . THR B 1 138 ? 48.433 159.400 -3.836 1.00 62.19 115 THR B O 1
ATOM 1822 N N . GLU B 1 139 ? 47.551 159.008 -1.805 1.00 65.74 116 GLU B N 1
ATOM 1823 C CA . GLU B 1 139 ? 48.179 160.180 -1.222 1.00 67.15 116 GLU B CA 1
ATOM 1824 C C . GLU B 1 139 ? 49.679 160.035 -1.341 1.00 63.47 116 GLU B C 1
ATOM 1825 O O . GLU B 1 139 ? 50.373 160.970 -1.704 1.00 62.32 116 GLU B O 1
ATOM 1831 N N . ILE B 1 140 ? 50.167 158.835 -1.078 1.00 62.04 117 ILE B N 1
ATOM 1832 C CA . ILE B 1 140 ? 51.588 158.566 -1.163 1.00 63.60 117 ILE B CA 1
ATOM 1833 C C . ILE B 1 140 ? 52.072 158.838 -2.569 1.00 63.89 117 ILE B C 1
ATOM 1834 O O . ILE B 1 140 ? 53.101 159.476 -2.767 1.00 62.89 117 ILE B O 1
ATOM 1839 N N . ARG B 1 141 ? 51.311 158.374 -3.551 1.00 64.96 118 ARG B N 1
ATOM 1840 C CA . ARG B 1 141 ? 51.726 158.551 -4.928 1.00 67.56 118 ARG B CA 1
ATOM 1841 C C . ARG B 1 141 ? 51.854 160.020 -5.159 1.00 69.08 118 ARG B C 1
ATOM 1842 O O . ARG B 1 141 ? 52.848 160.492 -5.691 1.00 68.36 118 ARG B O 1
ATOM 1850 N N . ASP B 1 142 ? 50.866 160.758 -4.699 1.00 71.77 119 ASP B N 1
ATOM 1851 C CA . ASP B 1 142 ? 50.902 162.179 -4.913 1.00 76.59 119 ASP B CA 1
ATOM 1852 C C . ASP B 1 142 ? 52.125 162.810 -4.275 1.00 78.16 119 ASP B C 1
ATOM 1853 O O . ASP B 1 142 ? 52.775 163.638 -4.890 1.00 79.10 119 ASP B O 1
ATOM 1858 N N . LEU B 1 143 ? 52.472 162.398 -3.064 1.00 81.37 120 LEU B N 1
ATOM 1859 C CA . LEU B 1 143 ? 53.619 162.996 -2.377 1.00 84.85 120 LEU B CA 1
ATOM 1860 C C . LEU B 1 143 ? 54.947 162.626 -2.981 1.00 86.16 120 LEU B C 1
ATOM 1861 O O . LEU B 1 143 ? 55.858 163.463 -3.146 1.00 85.40 120 LEU B O 1
ATOM 1866 N N . LEU B 1 144 ? 55.054 161.352 -3.306 1.00 89.47 121 LEU B N 1
ATOM 1867 C CA . LEU B 1 144 ? 56.269 160.853 -3.888 1.00 95.01 121 LEU B CA 1
ATOM 1868 C C . LEU B 1 144 ? 56.461 161.640 -5.183 1.00 101.36 121 LEU B C 1
ATOM 1869 O O . LEU B 1 144 ? 57.585 161.963 -5.568 1.00 103.17 121 LEU B O 1
ATOM 1874 N N . ALA B 1 145 ? 55.352 161.976 -5.834 1.00 106.86 122 ALA B N 1
ATOM 1875 C CA . ALA B 1 145 ? 55.400 162.734 -7.077 1.00 113.65 122 ALA B CA 1
ATOM 1876 C C . ALA B 1 145 ? 55.826 164.199 -6.887 1.00 119.70 122 ALA B C 1
ATOM 1877 O O . ALA B 1 145 ? 56.540 164.752 -7.727 1.00 122.08 122 ALA B O 1
ATOM 1879 N N . GLN B 1 146 ? 55.380 164.825 -5.796 1.00 126.08 123 GLN B N 1
ATOM 1880 C CA . GLN B 1 146 ? 55.721 166.225 -5.498 1.00 130.80 123 GLN B CA 1
ATOM 1881 C C . GLN B 1 146 ? 57.216 166.347 -5.239 1.00 131.85 123 GLN B C 1
ATOM 1882 O O . GLN B 1 146 ? 57.843 167.356 -5.588 1.00 130.45 123 GLN B O 1
ATOM 1888 N N . THR B 1 147 ? 57.783 165.317 -4.614 1.00 133.99 124 THR B N 1
ATOM 1889 C CA . THR B 1 147 ? 59.214 165.340 -4.344 1.00 136.28 124 THR B CA 1
ATOM 1890 C C . THR B 1 147 ? 59.973 165.441 -5.673 1.00 135.26 124 THR B C 1
ATOM 1891 O O . THR B 1 147 ? 61.017 166.087 -5.746 1.00 137.20 124 THR B O 1
ATOM 1895 N N . ASN B 1 148 ? 59.430 164.830 -6.725 1.00 132.62 125 ASN B N 1
ATOM 1896 C CA . ASN B 1 148 ? 60.074 164.835 -8.042 1.00 131.69 125 ASN B CA 1
ATOM 1897 C C . ASN B 1 148 ? 59.535 165.889 -9.029 1.00 131.33 125 ASN B C 1
ATOM 1898 O O . ASN B 1 148 ? 60.167 166.960 -9.148 1.00 130.44 125 ASN B O 1
ATOM 1903 N N . MET C 1 24 ? 50.453 113.097 1.381 1.00 201.34 1 MET C N 1
ATOM 1904 C CA . MET C 1 24 ? 48.985 113.331 1.306 1.00 201.86 1 MET C CA 1
ATOM 1905 C C . MET C 1 24 ? 48.559 114.164 2.523 1.00 203.35 1 MET C C 1
ATOM 1906 O O . MET C 1 24 ? 47.812 115.157 2.393 1.00 203.56 1 MET C O 1
ATOM 1911 N N . LEU C 1 25 ? 49.075 113.775 3.691 1.00 204.91 2 LEU C N 1
ATOM 1912 C CA . LEU C 1 25 ? 48.806 114.469 4.953 1.00 206.47 2 LEU C CA 1
ATOM 1913 C C . LEU C 1 25 ? 49.403 115.878 4.785 1.00 208.64 2 LEU C C 1
ATOM 1914 O O . LEU C 1 25 ? 48.817 116.889 5.224 1.00 209.56 2 LEU C O 1
ATOM 1919 N N . LYS C 1 26 ? 50.557 115.924 4.110 1.00 210.64 3 LYS C N 1
ATOM 1920 C CA . LYS C 1 26 ? 51.285 117.165 3.813 1.00 211.72 3 LYS C CA 1
ATOM 1921 C C . LYS C 1 26 ? 50.525 118.067 2.827 1.00 212.95 3 LYS C C 1
ATOM 1922 O O . LYS C 1 26 ? 50.562 119.291 2.957 1.00 214.29 3 LYS C O 1
ATOM 1928 N N . GLY C 1 27 ? 49.870 117.468 1.829 1.00 212.96 4 GLY C N 1
ATOM 1929 C CA . GLY C 1 27 ? 49.117 118.250 0.852 1.00 211.57 4 GLY C CA 1
ATOM 1930 C C . GLY C 1 27 ? 47.846 118.888 1.397 1.00 210.47 4 GLY C C 1
ATOM 1931 O O . GLY C 1 27 ? 47.565 120.078 1.148 1.00 210.11 4 GLY C O 1
ATOM 1932 N N . PHE C 1 28 ? 47.076 118.108 2.158 1.00 209.15 5 PHE C N 1
ATOM 1933 C CA . PHE C 1 28 ? 45.839 118.644 2.731 1.00 207.52 5 PHE C CA 1
ATOM 1934 C C . PHE C 1 28 ? 46.209 119.712 3.779 1.00 206.42 5 PHE C C 1
ATOM 1935 O O . PHE C 1 28 ? 45.635 120.812 3.788 1.00 206.12 5 PHE C O 1
ATOM 1943 N N . LYS C 1 29 ? 47.196 119.400 4.629 1.00 205.57 6 LYS C N 1
ATOM 1944 C CA . LYS C 1 29 ? 47.645 120.331 5.680 1.00 204.74 6 LYS C CA 1
ATOM 1945 C C . LYS C 1 29 ? 48.282 121.639 5.132 1.00 205.16 6 LYS C C 1
ATOM 1946 O O . LYS C 1 29 ? 48.044 122.735 5.679 1.00 205.70 6 LYS C O 1
ATOM 1952 N N . GLU C 1 30 ? 49.068 121.523 4.054 1.00 204.79 7 GLU C N 1
ATOM 1953 C CA . GLU C 1 30 ? 49.735 122.674 3.414 1.00 203.01 7 GLU C CA 1
ATOM 1954 C C . GLU C 1 30 ? 48.700 123.558 2.708 1.00 201.58 7 GLU C C 1
ATOM 1955 O O . GLU C 1 30 ? 48.864 124.781 2.626 1.00 201.08 7 GLU C O 1
ATOM 1961 N N . PHE C 1 31 ? 47.658 122.932 2.161 1.00 199.73 8 PHE C N 1
ATOM 1962 C CA . PHE C 1 31 ? 46.597 123.698 1.525 1.00 197.62 8 PHE C CA 1
ATOM 1963 C C . PHE C 1 31 ? 45.764 124.445 2.574 1.00 195.85 8 PHE C C 1
ATOM 1964 O O . PHE C 1 31 ? 45.216 125.512 2.299 1.00 194.22 8 PHE C O 1
ATOM 1972 N N . LEU C 1 32 ? 45.614 123.834 3.750 1.00 194.82 9 LEU C N 1
ATOM 1973 C CA . LEU C 1 32 ? 44.890 124.452 4.866 1.00 193.99 9 LEU C CA 1
ATOM 1974 C C . LEU C 1 32 ? 45.628 125.639 5.520 1.00 193.67 9 LEU C C 1
ATOM 1975 O O . LEU C 1 32 ? 44.986 126.586 5.965 1.00 193.11 9 LEU C O 1
ATOM 1980 N N . ALA C 1 33 ? 46.960 125.562 5.622 1.00 193.94 10 ALA C N 1
ATOM 1981 C CA . ALA C 1 33 ? 47.793 126.661 6.175 1.00 193.63 10 ALA C CA 1
ATOM 1982 C C . ALA C 1 33 ? 47.575 127.869 5.251 1.00 192.71 10 ALA C C 1
ATOM 1983 O O . ALA C 1 33 ? 47.748 129.049 5.631 1.00 193.73 10 ALA C O 1
ATOM 1985 N N . ARG C 1 34 ? 47.360 127.476 3.998 1.00 190.39 11 ARG C N 1
ATOM 1986 C CA . ARG C 1 34 ? 47.028 128.258 2.810 1.00 186.91 11 ARG C CA 1
ATOM 1987 C C . ARG C 1 34 ? 45.594 128.753 3.018 1.00 184.36 11 ARG C C 1
ATOM 1988 O O . ARG C 1 34 ? 45.186 129.805 2.516 1.00 183.04 11 ARG C O 1
ATOM 1996 N N . GLY C 1 35 ? 44.843 127.938 3.759 1.00 182.31 12 GLY C N 1
ATOM 1997 C CA . GLY C 1 35 ? 43.421 128.140 3.984 1.00 178.76 12 GLY C CA 1
ATOM 1998 C C . GLY C 1 35 ? 42.616 129.297 4.575 1.00 174.97 12 GLY C C 1
ATOM 1999 O O . GLY C 1 35 ? 41.973 129.262 5.659 1.00 176.27 12 GLY C O 1
ATOM 2000 N N . ASN C 1 36 ? 42.612 130.336 3.752 1.00 169.76 13 ASN C N 1
ATOM 2001 C CA . ASN C 1 36 ? 41.782 131.506 3.934 1.00 163.65 13 ASN C CA 1
ATOM 2002 C C . ASN C 1 36 ? 40.463 130.708 3.819 1.00 159.42 13 ASN C C 1
ATOM 2003 O O . ASN C 1 36 ? 39.411 131.041 4.399 1.00 158.92 13 ASN C O 1
ATOM 2008 N N . ILE C 1 37 ? 40.579 129.642 3.020 1.00 153.09 14 ILE C N 1
ATOM 2009 C CA . ILE C 1 37 ? 39.528 128.672 2.707 1.00 145.01 14 ILE C CA 1
ATOM 2010 C C . ILE C 1 37 ? 39.033 128.046 4.004 1.00 139.56 14 ILE C C 1
ATOM 2011 O O . ILE C 1 37 ? 37.838 127.875 4.200 1.00 139.13 14 ILE C O 1
ATOM 2016 N N . VAL C 1 38 ? 39.957 127.683 4.880 1.00 133.73 15 VAL C N 1
ATOM 2017 C CA . VAL C 1 38 ? 39.581 127.100 6.153 1.00 129.30 15 VAL C CA 1
ATOM 2018 C C . VAL C 1 38 ? 38.724 128.109 6.893 1.00 126.84 15 VAL C C 1
ATOM 2019 O O . VAL C 1 38 ? 37.682 127.750 7.462 1.00 125.84 15 VAL C O 1
ATOM 2023 N N . ASP C 1 39 ? 39.115 129.383 6.834 1.00 126.11 16 ASP C N 1
ATOM 2024 C CA . ASP C 1 39 ? 38.306 130.388 7.565 1.00 124.31 16 ASP C CA 1
ATOM 2025 C C . ASP C 1 39 ? 36.859 130.345 7.021 1.00 118.22 16 ASP C C 1
ATOM 2026 O O . ASP C 1 39 ? 35.864 130.240 7.764 1.00 116.07 16 ASP C O 1
ATOM 2031 N N . LEU C 1 40 ? 36.771 130.331 5.700 1.00 112.10 17 LEU C N 1
ATOM 2032 C CA . LEU C 1 40 ? 35.488 130.368 5.022 1.00 106.39 17 LEU C CA 1
ATOM 2033 C C . LEU C 1 40 ? 34.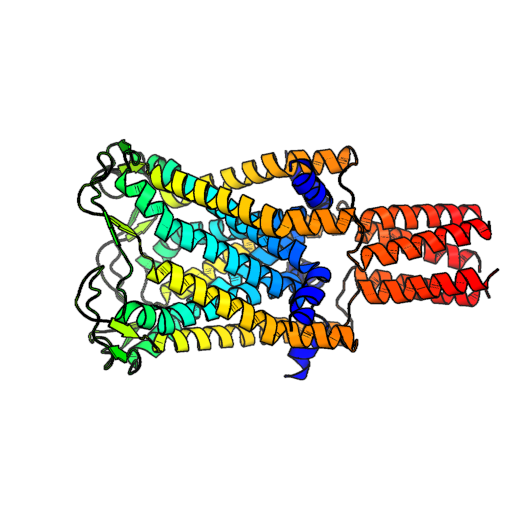644 129.112 5.175 1.00 101.60 17 LEU C C 1
ATOM 2034 O O . LEU C 1 40 ? 33.450 129.178 5.479 1.00 99.43 17 LEU C O 1
ATOM 2039 N N . ALA C 1 41 ? 35.289 127.969 5.010 1.00 96.12 18 ALA C N 1
ATOM 2040 C CA . ALA C 1 41 ? 34.606 126.706 5.063 1.00 91.65 18 ALA C CA 1
ATOM 2041 C C . ALA C 1 41 ? 33.982 126.642 6.427 1.00 89.69 18 ALA C C 1
ATOM 2042 O O . ALA C 1 41 ? 32.802 126.299 6.564 1.00 91.08 18 ALA C O 1
ATOM 2044 N N . VAL C 1 42 ? 34.750 127.020 7.438 1.00 86.50 19 VAL C N 1
ATOM 2045 C CA . VAL C 1 42 ? 34.202 126.982 8.778 1.00 84.79 19 VAL C CA 1
ATOM 2046 C C . VAL C 1 42 ? 33.001 127.890 8.873 1.00 82.51 19 VAL C C 1
ATOM 2047 O O . VAL C 1 42 ? 31.989 127.543 9.484 1.00 81.08 19 VAL C O 1
ATOM 2051 N N . ALA C 1 43 ? 33.103 129.056 8.253 1.00 82.06 20 ALA C N 1
ATOM 2052 C CA . ALA C 1 43 ? 31.989 129.990 8.322 1.00 81.46 20 ALA C CA 1
ATOM 2053 C C . ALA C 1 43 ? 30.691 129.440 7.739 1.00 80.47 20 ALA C C 1
ATOM 2054 O O . ALA C 1 43 ? 29.624 129.563 8.354 1.00 77.44 20 ALA C O 1
ATOM 2056 N N . VAL C 1 44 ? 30.784 128.813 6.566 1.00 81.65 21 VAL C N 1
ATOM 2057 C CA . VAL C 1 44 ? 29.597 128.253 5.927 1.00 81.20 21 VAL C CA 1
ATOM 2058 C C . VAL C 1 44 ? 29.024 127.162 6.831 1.00 80.87 21 VAL C C 1
ATOM 2059 O O . VAL C 1 44 ? 27.812 127.106 7.053 1.00 79.56 21 VAL C O 1
ATOM 2063 N N . VAL C 1 45 ? 29.912 126.352 7.408 1.00 79.90 22 VAL C N 1
ATOM 2064 C CA . VAL C 1 45 ? 29.496 125.240 8.251 1.00 78.23 22 VAL C CA 1
ATOM 2065 C C . VAL C 1 45 ? 28.678 125.715 9.424 1.00 80.22 22 VAL C C 1
ATOM 2066 O O . VAL C 1 45 ? 27.640 125.144 9.748 1.00 81.09 22 VAL C O 1
ATOM 2070 N N . ILE C 1 46 ? 29.148 126.759 10.073 1.00 82.96 23 ILE C N 1
ATOM 2071 C CA . ILE C 1 46 ? 28.413 127.281 11.199 1.00 86.19 23 ILE C CA 1
ATOM 2072 C C . ILE C 1 46 ? 27.149 127.986 10.756 1.00 86.62 23 ILE C C 1
ATOM 2073 O O . ILE C 1 46 ? 26.099 127.851 11.387 1.00 86.26 23 ILE C O 1
ATOM 2078 N N . GLY C 1 47 ? 27.252 128.745 9.668 1.00 87.29 24 GLY C N 1
ATOM 2079 C CA . GLY C 1 47 ? 26.091 129.471 9.196 1.00 89.15 24 GLY C CA 1
ATOM 2080 C C . GLY C 1 47 ? 24.952 128.550 8.815 1.00 91.17 24 GLY C C 1
ATOM 2081 O O . GLY C 1 47 ? 23.805 128.780 9.221 1.00 91.99 24 GLY C O 1
ATOM 2082 N N . THR C 1 48 ? 25.259 127.483 8.080 1.00 91.84 25 THR C N 1
ATOM 2083 C CA . THR C 1 48 ? 24.223 126.536 7.683 1.00 92.61 25 THR C CA 1
ATOM 2084 C C . THR C 1 48 ? 23.720 125.760 8.888 1.00 93.06 25 THR C C 1
ATOM 2085 O O . THR C 1 48 ? 22.518 125.568 9.044 1.00 93.68 25 THR C O 1
ATOM 2089 N N . ALA C 1 49 ? 24.636 125.330 9.752 1.00 94.13 26 ALA C N 1
ATOM 2090 C CA . ALA C 1 49 ? 24.254 124.559 10.932 1.00 95.81 26 ALA C CA 1
ATOM 2091 C C . ALA C 1 49 ? 23.309 125.349 11.835 1.00 97.13 26 ALA C C 1
ATOM 2092 O O . ALA C 1 49 ? 22.289 124.831 12.321 1.00 97.02 26 ALA C O 1
ATOM 2094 N N . PHE C 1 50 ? 23.648 126.611 12.047 1.00 98.71 27 PHE C N 1
ATOM 2095 C CA . PHE C 1 50 ? 22.844 127.466 12.891 1.00 102.63 27 PHE C CA 1
ATOM 2096 C C . PHE C 1 50 ? 21.480 127.794 12.288 1.00 101.68 27 PHE C C 1
ATOM 2097 O O . PHE C 1 50 ? 20.463 127.732 12.986 1.00 100.49 27 PHE C O 1
ATOM 2105 N N . THR C 1 51 ? 21.442 128.128 10.999 1.00 101.96 28 THR C N 1
ATOM 2106 C CA . THR 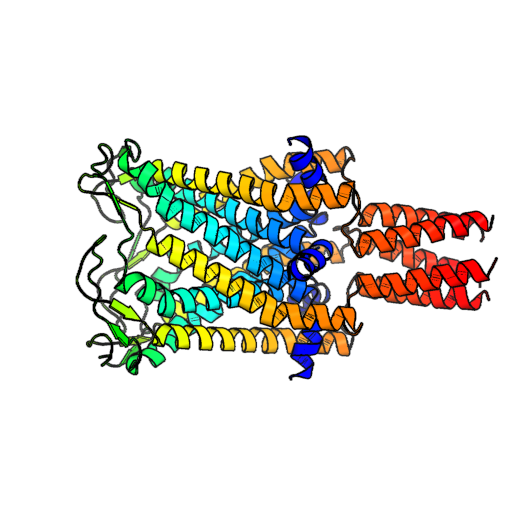C 1 51 ? 20.154 128.455 10.384 1.00 102.65 28 THR C CA 1
ATOM 2107 C C . THR C 1 51 ? 19.251 127.238 10.519 1.00 103.33 28 THR C C 1
ATOM 2108 O O . THR C 1 51 ? 18.042 127.359 10.783 1.00 103.50 28 THR C O 1
ATOM 2112 N N . ALA C 1 52 ? 19.862 126.064 10.355 1.00 104.03 29 ALA C N 1
ATOM 2113 C CA . ALA C 1 52 ? 19.157 124.787 10.445 1.00 103.34 29 ALA C CA 1
ATOM 2114 C C . ALA C 1 52 ? 18.543 124.640 11.819 1.00 101.84 29 ALA C C 1
ATOM 2115 O O . ALA C 1 52 ? 17.394 124.230 11.954 1.00 100.85 29 ALA C O 1
ATOM 2117 N N . LEU C 1 53 ? 19.318 124.978 12.841 1.00 100.81 30 LEU C N 1
ATOM 2118 C CA . LEU C 1 53 ? 18.818 124.880 14.201 1.00 101.16 30 LEU C CA 1
ATOM 2119 C C . LEU C 1 53 ? 17.607 125.791 14.438 1.00 101.52 30 LEU C C 1
ATOM 2120 O O . LEU C 1 53 ? 16.593 125.371 15.020 1.00 102.00 30 LEU C O 1
ATOM 2125 N N . VAL C 1 54 ? 17.700 127.029 13.964 1.00 102.80 31 VAL C N 1
ATOM 2126 C CA . VAL C 1 54 ? 16.607 127.979 14.153 1.00 105.22 31 VAL C CA 1
ATOM 2127 C C . VAL C 1 54 ? 15.322 127.515 13.502 1.00 105.53 31 VAL C C 1
ATOM 2128 O O . VAL C 1 54 ? 14.242 127.605 14.091 1.00 105.11 31 VAL C O 1
ATOM 2132 N N . THR C 1 55 ? 15.440 127.028 12.275 1.00 107.03 32 THR C N 1
ATOM 2133 C CA . THR C 1 55 ? 14.266 126.565 11.556 1.00 108.60 32 THR C CA 1
ATOM 2134 C C . THR C 1 55 ? 13.677 125.289 12.175 1.00 108.26 32 THR C C 1
ATOM 2135 O O . THR C 1 55 ? 12.458 125.107 12.169 1.00 107.65 32 THR C O 1
ATOM 2139 N N . LYS C 1 56 ? 14.529 124.412 12.711 1.00 107.74 33 LYS C N 1
ATOM 2140 C CA . LYS C 1 56 ? 14.035 123.192 13.350 1.00 107.21 33 LYS C CA 1
ATOM 2141 C C . LYS C 1 56 ? 13.229 123.577 14.584 1.00 106.50 33 LYS C C 1
ATOM 2142 O O . LYS C 1 56 ? 12.224 122.935 14.888 1.00 106.18 33 LYS C O 1
ATOM 2148 N N . PHE C 1 57 ? 13.663 124.612 15.305 1.00 106.79 34 PHE C N 1
ATOM 2149 C CA . PHE C 1 57 ? 12.889 125.048 16.476 1.00 107.28 34 PHE C CA 1
ATOM 2150 C C . PHE C 1 57 ? 11.558 125.616 16.003 1.00 106.54 34 PHE C C 1
ATOM 2151 O O . PHE C 1 57 ? 10.500 125.315 16.559 1.00 107.09 34 PHE C O 1
ATOM 2159 N N . THR C 1 58 ? 11.613 126.433 14.962 1.00 105.48 35 THR C N 1
ATOM 2160 C CA . THR C 1 58 ? 10.400 127.044 14.466 1.00 106.39 35 THR C CA 1
ATOM 2161 C C . THR C 1 58 ? 9.430 125.963 14.053 1.00 107.29 35 THR C C 1
ATOM 2162 O O . THR C 1 58 ? 8.247 126.021 14.397 1.00 106.57 35 THR C O 1
ATOM 2166 N N . ASP C 1 59 ? 9.929 124.952 13.346 1.00 109.37 36 ASP C N 1
ATOM 2167 C CA . ASP C 1 59 ? 9.027 123.914 12.880 1.00 110.69 36 ASP C CA 1
ATOM 2168 C C . ASP C 1 59 ? 8.421 123.113 14.023 1.00 108.87 36 ASP C C 1
ATOM 2169 O O . ASP C 1 59 ? 7.201 122.920 14.046 1.00 107.93 36 ASP C O 1
ATOM 2174 N N . SER C 1 60 ? 9.237 122.655 14.977 1.00 107.03 37 SER C N 1
ATOM 2175 C CA . SER C 1 60 ? 8.627 121.884 16.048 1.00 104.59 37 SER C CA 1
ATOM 2176 C C . SER C 1 60 ? 7.823 122.661 17.081 1.00 102.31 37 SER C C 1
ATOM 2177 O O . SER C 1 60 ? 6.688 122.299 17.373 1.00 102.59 37 SER C O 1
ATOM 2180 N N . ILE C 1 61 ? 8.393 123.722 17.643 1.00 99.40 38 ILE C N 1
ATOM 2181 C CA . ILE C 1 61 ? 7.627 124.485 18.608 1.00 97.53 38 ILE C CA 1
ATOM 2182 C C . ILE C 1 61 ? 6.563 125.407 18.071 1.00 97.41 38 ILE C C 1
ATOM 2183 O O . ILE C 1 61 ? 5.430 125.414 18.511 1.00 95.04 38 ILE C O 1
ATOM 2188 N N . ILE C 1 62 ? 6.973 126.211 17.111 1.00 100.50 39 ILE C N 1
ATOM 2189 C CA . ILE C 1 62 ? 6.091 127.176 16.497 1.00 105.83 39 ILE C CA 1
ATOM 2190 C C . ILE C 1 62 ? 5.009 126.825 15.483 1.00 106.40 39 ILE C C 1
ATOM 2191 O O . ILE C 1 62 ? 3.871 127.281 15.603 1.00 105.04 39 ILE C O 1
ATOM 2196 N N . THR C 1 63 ? 5.353 126.002 14.494 1.00 108.18 40 THR C N 1
ATOM 2197 C CA . THR C 1 63 ? 4.388 125.663 13.452 1.00 109.91 40 THR C CA 1
ATOM 2198 C C . THR C 1 63 ? 3.177 124.984 14.052 1.00 111.82 40 THR C C 1
ATOM 2199 O O . THR C 1 63 ? 2.040 125.289 13.686 1.00 112.50 40 THR C O 1
ATOM 2203 N N . PRO C 1 64 ? 3.398 124.072 15.011 1.00 112.75 41 PRO C N 1
ATOM 2204 C CA . PRO C 1 64 ? 2.237 123.405 15.599 1.00 113.44 41 PRO C CA 1
ATOM 2205 C C . PRO C 1 64 ? 1.287 124.413 16.247 1.00 115.46 41 PRO C C 1
ATOM 2206 O O . PRO C 1 64 ? 0.065 124.297 16.116 1.00 116.04 41 PRO C O 1
ATOM 2210 N N . LEU C 1 65 ? 1.854 125.412 16.919 1.00 118.09 42 LEU C N 1
ATOM 2211 C CA . LEU C 1 65 ? 1.062 126.452 17.576 1.00 119.49 42 LEU C CA 1
ATOM 2212 C C . LEU C 1 65 ? 0.281 127.251 16.547 1.00 119.37 42 LEU C C 1
ATOM 2213 O O . LEU C 1 65 ? -0.876 127.610 16.765 1.00 118.62 42 LEU C O 1
ATOM 2218 N N . ILE C 1 66 ? 0.923 127.533 15.421 1.00 120.42 43 ILE C N 1
ATOM 2219 C CA . ILE C 1 66 ? 0.269 128.280 14.363 1.00 123.14 43 ILE C CA 1
ATOM 2220 C C . ILE C 1 66 ? -0.921 127.451 13.915 1.00 124.63 43 ILE C C 1
ATOM 2221 O O . ILE C 1 66 ? -2.001 127.972 13.664 1.00 124.91 43 ILE C O 1
ATOM 2226 N N . ASN C 1 67 ? -0.687 126.149 13.827 1.00 125.91 44 ASN C N 1
ATOM 2227 C CA . ASN C 1 67 ? -1.662 125.167 13.385 1.00 127.27 44 ASN C CA 1
ATOM 2228 C C . ASN C 1 67 ? -2.870 124.819 14.252 1.00 127.55 44 ASN C C 1
ATOM 2229 O O . ASN C 1 67 ? -3.926 124.534 13.713 1.00 128.00 44 ASN C O 1
ATOM 2234 N N . ARG C 1 68 ? -2.739 124.810 15.578 1.00 127.61 45 ARG C N 1
ATOM 2235 C CA . ARG C 1 68 ? -3.899 124.477 16.411 1.00 127.68 45 ARG C CA 1
ATOM 2236 C C . ARG C 1 68 ? -4.922 125.539 16.021 1.00 127.59 45 ARG C C 1
ATOM 2237 O O . ARG C 1 68 ? -6.114 125.261 15.889 1.00 128.33 45 ARG C O 1
ATOM 2245 N N . ILE C 1 69 ? -4.433 126.763 15.857 1.00 127.27 46 ILE C N 1
ATOM 2246 C CA . ILE C 1 69 ? -5.247 127.901 15.437 1.00 127.02 46 ILE C CA 1
ATOM 2247 C C . ILE C 1 69 ? -5.644 127.791 13.970 1.00 127.22 46 ILE C C 1
ATOM 2248 O O . ILE C 1 69 ? -6.817 127.783 13.616 1.00 126.89 46 ILE C O 1
ATOM 2253 N N . GLY C 1 70 ? -4.615 127.747 13.134 1.00 128.14 47 GLY C N 1
ATOM 2254 C CA . GLY C 1 70 ? -4.734 127.642 11.693 1.00 131.15 47 GLY C CA 1
ATOM 2255 C C . GLY C 1 70 ? -6.038 127.935 10.977 1.00 133.41 47 GLY C C 1
ATOM 2256 O O . GLY C 1 70 ? -6.572 127.066 10.284 1.00 133.21 47 GLY C O 1
ATOM 2257 N N . VAL C 1 71 ? -6.547 129.155 11.134 1.00 135.20 48 VAL C N 1
ATOM 2258 C CA . VAL C 1 71 ? -7.774 129.583 10.458 1.00 136.52 48 VAL C CA 1
ATOM 2259 C C . VAL C 1 71 ? -7.292 130.247 9.168 1.00 137.45 48 VAL C C 1
ATOM 2260 O O . VAL C 1 71 ? -8.015 131.003 8.506 1.00 135.93 48 VAL C O 1
ATOM 2264 N N . ASN C 1 72 ? -6.041 129.934 8.841 1.00 139.03 49 ASN C N 1
ATOM 2265 C CA . ASN C 1 72 ? -5.332 130.455 7.683 1.00 140.50 49 ASN C CA 1
ATOM 2266 C C . ASN C 1 72 ? -5.644 129.710 6.399 1.00 142.92 49 ASN C C 1
ATOM 2267 O O . ASN C 1 72 ? -6.677 129.940 5.774 1.00 142.75 49 ASN C O 1
ATOM 2272 N N . ALA C 1 73 ? -4.723 128.826 6.017 1.00 145.84 50 ALA C N 1
ATOM 2273 C CA . ALA C 1 73 ? -4.824 128.019 4.802 1.00 149.79 50 ALA C CA 1
ATOM 2274 C C . ALA C 1 73 ? -6.179 128.144 4.104 1.00 152.50 50 ALA C C 1
ATOM 2275 O O . ALA C 1 73 ? -7.086 127.358 4.363 1.00 154.34 50 ALA C O 1
ATOM 2277 N N . GLN C 1 74 ? -6.327 129.129 3.223 1.00 155.28 51 GLN C N 1
ATOM 2278 C CA . GLN C 1 74 ? -7.600 129.290 2.528 1.00 158.00 51 GLN C CA 1
ATOM 2279 C C . GLN C 1 74 ? -7.517 128.503 1.237 1.00 158.30 51 GLN C C 1
ATOM 2280 O O . GLN C 1 74 ? -6.713 127.580 1.138 1.00 157.85 51 GLN C O 1
ATOM 2286 N N . SER C 1 75 ? -8.313 128.859 0.236 1.00 160.15 52 SER C N 1
ATOM 2287 C CA . SER C 1 75 ? -8.247 128.090 -0.992 1.00 163.55 52 SER C CA 1
ATOM 2288 C C . SER C 1 75 ? -9.219 128.460 -2.088 1.00 165.88 52 SER C C 1
ATOM 2289 O O . SER C 1 75 ? -9.908 129.472 -2.035 1.00 165.18 52 SER C O 1
ATOM 2292 N N . ASP C 1 76 ? -9.248 127.592 -3.089 1.00 170.45 53 ASP C N 1
ATOM 2293 C CA . ASP C 1 76 ? -10.149 127.707 -4.220 1.00 176.84 53 ASP C CA 1
ATOM 2294 C C . ASP C 1 76 ? -10.029 126.376 -4.958 1.00 181.07 53 ASP C C 1
ATOM 2295 O O . ASP C 1 76 ? -9.010 125.681 -4.855 1.00 181.08 53 ASP C O 1
ATOM 2300 N N . VAL C 1 77 ? -11.092 126.012 -5.666 1.00 187.17 54 VAL C N 1
ATOM 2301 C CA . VAL C 1 77 ? -11.152 124.763 -6.423 1.00 192.31 54 VAL C CA 1
ATOM 2302 C C . VAL C 1 77 ? -9.920 124.641 -7.353 1.00 193.46 54 VAL C C 1
ATOM 2303 O O . VAL C 1 77 ? -9.438 125.647 -7.883 1.00 193.99 54 VAL C O 1
ATOM 2307 N N . GLY C 1 78 ? -9.415 123.412 -7.524 1.00 194.83 55 GLY C N 1
ATOM 2308 C CA . GLY C 1 78 ? -8.254 123.155 -8.380 1.00 195.20 55 GLY C CA 1
ATOM 2309 C C . GLY C 1 78 ? -8.243 121.834 -9.169 1.00 194.90 55 GLY C C 1
ATOM 2310 O O . GLY C 1 78 ? -7.765 120.798 -8.680 1.00 195.75 55 GLY C O 1
ATOM 2311 N N . ILE C 1 79 ? -8.766 121.866 -10.396 1.00 193.55 56 ILE C N 1
ATOM 2312 C CA . ILE C 1 79 ? -8.826 120.686 -11.265 1.00 190.55 56 ILE C CA 1
ATOM 2313 C C . ILE C 1 79 ? -8.005 120.955 -12.517 1.00 188.07 56 ILE C C 1
ATOM 2314 O O . ILE C 1 79 ? -8.545 121.122 -13.613 1.00 187.71 56 ILE C O 1
ATOM 2319 N N . LEU C 1 80 ? -6.691 121.006 -12.348 1.00 184.98 57 LEU C N 1
ATOM 2320 C CA . LEU C 1 80 ? -5.818 121.267 -13.471 1.00 182.88 57 LEU C CA 1
ATOM 2321 C C . LEU C 1 80 ? -6.096 120.403 -14.670 1.00 183.41 57 LEU C C 1
ATOM 2322 O O . LEU C 1 80 ? -5.813 119.188 -14.642 1.00 184.18 57 LEU C O 1
ATOM 2327 N N . ARG C 1 81 ? -6.662 121.032 -15.705 1.00 184.11 58 ARG C N 1
ATOM 2328 C CA . ARG C 1 81 ? -6.934 120.344 -16.961 1.00 184.61 58 ARG C CA 1
ATOM 2329 C C . ARG C 1 81 ? -5.567 120.313 -17.631 1.00 183.48 58 ARG C C 1
ATOM 2330 O O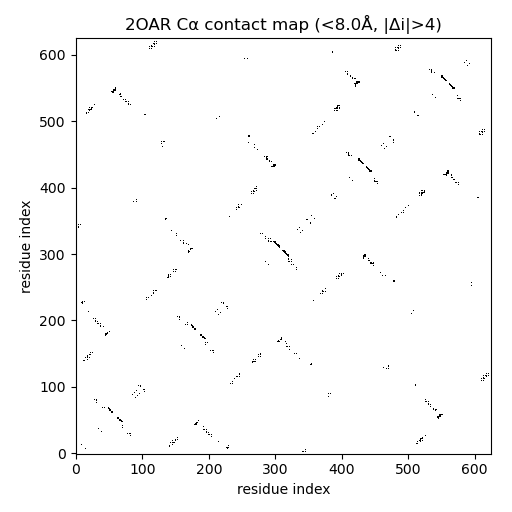 . ARG C 1 81 ? -5.287 121.066 -18.575 1.00 184.66 58 ARG C O 1
ATOM 2338 N N . ILE C 1 82 ? -4.713 119.448 -17.091 1.00 180.17 59 ILE C N 1
ATOM 2339 C CA . ILE C 1 82 ? -3.362 119.257 -17.576 1.00 174.69 59 ILE C CA 1
ATOM 2340 C C . ILE C 1 82 ? -2.696 118.231 -16.652 1.00 171.33 59 ILE C C 1
ATOM 2341 O O . ILE C 1 82 ? -1.806 117.494 -17.065 1.00 170.27 59 ILE C O 1
ATOM 2346 N N . GLY C 1 83 ? -3.173 118.155 -15.412 1.00 167.92 60 GLY C N 1
ATOM 2347 C CA . GLY C 1 83 ? -2.590 117.226 -14.464 1.00 163.88 60 GLY C CA 1
ATOM 2348 C C . GLY C 1 83 ? -3.489 116.374 -13.587 1.00 161.51 60 GLY C C 1
ATOM 2349 O O . GLY C 1 83 ? -3.195 115.190 -13.435 1.00 160.81 60 GLY C O 1
ATOM 2350 N N . ILE C 1 84 ? -4.568 116.929 -13.017 1.00 160.67 61 ILE C N 1
ATOM 2351 C CA . ILE C 1 84 ? -5.430 116.119 -12.124 1.00 158.00 61 ILE C CA 1
ATOM 2352 C C . ILE C 1 84 ? -6.917 116.528 -12.036 1.00 155.75 61 ILE C C 1
ATOM 2353 O O . ILE C 1 84 ? -7.692 116.327 -12.971 1.00 154.26 61 ILE C O 1
ATOM 2358 N N . GLY C 1 85 ? -7.302 117.077 -10.886 1.00 153.78 62 GLY C N 1
ATOM 2359 C CA . GLY C 1 85 ? -8.669 117.510 -10.672 1.00 153.66 62 GLY C CA 1
ATOM 2360 C C . GLY C 1 85 ? -9.195 117.176 -9.285 1.00 155.18 62 GLY C C 1
ATOM 2361 O O . GLY C 1 85 ? -9.582 116.030 -9.052 1.00 154.90 62 GLY C O 1
ATOM 2362 N N . GLY C 1 86 ? -9.221 118.159 -8.370 1.00 156.86 63 GLY C N 1
ATOM 2363 C CA . GLY C 1 86 ? -9.714 117.907 -7.008 1.00 156.19 63 GLY C CA 1
ATOM 2364 C C . GLY C 1 86 ? -9.987 119.061 -6.024 1.00 155.41 63 GLY C C 1
ATOM 2365 O O . GLY C 1 86 ? -11.069 119.103 -5.431 1.00 154.36 63 GLY C O 1
ATOM 2366 N N . GLY C 1 87 ? -9.007 119.963 -5.836 1.00 155.31 64 GLY C N 1
ATOM 2367 C CA . GLY C 1 87 ? -9.108 121.123 -4.933 1.00 151.76 64 GLY C CA 1
ATOM 2368 C C . GLY C 1 87 ? -7.748 121.813 -4.727 1.00 148.38 64 GLY C C 1
ATOM 2369 O O . GLY C 1 87 ? -6.722 121.210 -5.034 1.00 149.13 64 GLY C O 1
ATOM 2370 N N . GLN C 1 88 ? -7.691 123.046 -4.222 1.00 144.20 65 GLN C N 1
ATOM 2371 C CA . GLN C 1 88 ? -6.374 123.676 -4.038 1.00 141.43 65 GLN C CA 1
ATOM 2372 C C . GLN C 1 88 ? -6.336 124.662 -2.867 1.00 140.38 65 GLN C C 1
ATOM 2373 O O . GLN C 1 88 ? -7.338 125.316 -2.594 1.00 142.39 65 GLN C O 1
ATOM 2379 N N . THR C 1 89 ? -5.185 124.794 -2.199 1.00 137.60 66 THR C N 1
ATOM 2380 C CA . THR C 1 89 ? -5.074 125.703 -1.048 1.00 134.95 66 THR C CA 1
ATOM 2381 C C . THR C 1 89 ? -3.873 126.658 -0.993 1.00 132.93 66 THR C C 1
ATOM 2382 O O . THR C 1 89 ? -2.811 126.392 -1.563 1.00 132.82 66 THR C O 1
ATOM 2386 N N . ILE C 1 90 ? -4.068 127.769 -0.280 1.00 130.37 67 ILE C N 1
ATOM 2387 C CA . ILE C 1 90 ? -3.038 128.795 -0.064 1.00 126.69 67 ILE C CA 1
ATOM 2388 C C . ILE C 1 90 ? -2.727 128.762 1.415 1.00 125.54 67 ILE C C 1
ATOM 2389 O O . ILE C 1 90 ? -3.486 129.321 2.211 1.00 125.62 67 ILE C O 1
ATOM 2394 N N . ASP C 1 91 ? -1.625 128.120 1.787 1.00 124.83 68 ASP C N 1
ATOM 2395 C CA . ASP C 1 91 ? -1.272 128.009 3.199 1.00 123.70 68 ASP C CA 1
ATOM 2396 C C . ASP C 1 91 ? -0.557 129.266 3.734 1.00 119.79 68 ASP C C 1
ATOM 2397 O O . ASP C 1 91 ? 0.575 129.585 3.382 1.00 117.90 68 ASP C O 1
ATOM 2402 N N . LEU C 1 92 ? -1.274 129.986 4.582 1.00 116.78 69 LEU C N 1
ATOM 2403 C CA . LEU C 1 92 ? -0.796 131.213 5.185 1.00 115.71 69 LEU C CA 1
ATOM 2404 C C . LEU C 1 92 ? 0.001 130.906 6.414 1.00 115.64 69 LEU C C 1
ATOM 2405 O O . LEU C 1 92 ? 0.962 131.597 6.735 1.00 115.93 69 LEU C O 1
ATOM 2410 N N . ASN C 1 93 ? -0.408 129.850 7.097 1.00 116.76 70 ASN C N 1
ATOM 2411 C CA . ASN C 1 93 ? 0.229 129.454 8.338 1.00 120.46 70 ASN C CA 1
ATOM 2412 C C . ASN C 1 93 ? 1.698 129.177 8.087 1.00 120.97 70 ASN C C 1
ATOM 2413 O O . ASN C 1 93 ? 2.543 129.437 8.947 1.00 123.12 70 ASN C O 1
ATOM 2418 N N . VAL C 1 94 ? 1.997 128.620 6.920 1.00 119.55 71 VAL C N 1
ATOM 2419 C CA . VAL C 1 94 ? 3.374 128.326 6.569 1.00 117.72 71 VAL C CA 1
ATOM 2420 C C . VAL C 1 94 ? 4.118 129.635 6.307 1.00 116.67 71 VAL C C 1
ATOM 2421 O O . VAL C 1 94 ? 5.245 129.836 6.775 1.00 116.98 71 VAL C O 1
ATOM 2425 N N . LEU C 1 95 ? 3.472 130.535 5.572 1.00 113.98 72 LEU C N 1
ATOM 2426 C CA . LEU C 1 95 ? 4.090 131.812 5.252 1.00 110.04 72 LEU C CA 1
ATOM 2427 C C . LEU C 1 95 ? 4.402 132.555 6.533 1.00 107.94 72 LEU C C 1
ATOM 2428 O O . LEU C 1 95 ? 5.499 133.085 6.715 1.00 107.51 72 LEU C O 1
ATOM 2433 N N . LEU C 1 96 ? 3.437 132.556 7.437 1.00 106.13 73 LEU C N 1
ATOM 2434 C CA . LEU C 1 96 ? 3.612 133.232 8.698 1.00 106.56 73 LEU C CA 1
ATOM 2435 C C . LEU C 1 96 ? 4.623 132.515 9.591 1.00 106.28 73 LEU C C 1
ATOM 2436 O O . LEU C 1 96 ? 5.434 133.157 10.253 1.00 106.56 73 LEU C O 1
ATOM 2441 N N . SER C 1 97 ? 4.582 131.190 9.613 1.00 105.80 74 SER C N 1
ATOM 2442 C CA . SER C 1 97 ? 5.517 130.432 10.437 1.00 107.26 74 SER C CA 1
ATOM 2443 C C . SER C 1 97 ? 6.949 130.711 9.991 1.00 107.56 74 SER C C 1
ATOM 2444 O O . SER C 1 97 ? 7.865 130.819 10.811 1.00 108.27 74 SER C O 1
ATOM 2447 N N . ALA C 1 98 ? 7.134 130.823 8.680 1.00 107.60 75 ALA C N 1
ATOM 2448 C CA . ALA C 1 98 ? 8.448 131.090 8.112 1.00 107.01 75 ALA C CA 1
ATOM 2449 C C . ALA C 1 98 ? 8.897 132.490 8.505 1.00 106.04 75 ALA C C 1
ATOM 2450 O O . ALA C 1 98 ? 10.049 132.696 8.900 1.00 104.24 75 ALA C O 1
ATOM 2452 N N . ALA C 1 99 ? 7.966 133.442 8.414 1.00 105.61 76 ALA C N 1
ATOM 2453 C CA . ALA C 1 99 ? 8.264 134.832 8.738 1.00 104.46 76 ALA C CA 1
ATOM 2454 C C . ALA C 1 99 ? 8.717 134.911 10.178 1.00 104.02 76 ALA C C 1
ATOM 2455 O O . ALA C 1 99 ? 9.711 135.559 10.492 1.00 104.20 76 ALA C O 1
ATOM 2457 N N . ILE C 1 100 ? 7.999 134.220 11.048 1.00 104.00 77 ILE C N 1
ATOM 2458 C CA . ILE C 1 100 ? 8.337 134.216 12.457 1.00 104.69 77 ILE C CA 1
ATOM 2459 C C . ILE C 1 100 ? 9.707 133.591 12.618 1.00 103.81 77 ILE C C 1
ATOM 2460 O O . ILE C 1 100 ? 10.522 134.032 13.431 1.00 104.01 77 ILE C O 1
ATOM 2465 N N . ASN C 1 101 ? 9.963 132.573 11.813 1.00 102.57 78 ASN C N 1
ATOM 2466 C CA . ASN C 1 101 ? 11.231 131.891 11.865 1.00 104.19 78 ASN C CA 1
ATOM 2467 C C . ASN C 1 101 ? 12.309 132.934 11.561 1.00 107.30 78 ASN C C 1
ATOM 2468 O O . ASN C 1 101 ? 13.323 133.048 12.270 1.00 108.27 78 ASN C O 1
ATOM 2473 N N . PHE C 1 102 ? 12.043 133.743 10.543 1.00 109.51 79 PHE C N 1
ATOM 2474 C CA . PHE C 1 102 ? 12.983 134.770 10.105 1.00 110.97 79 PHE C CA 1
ATOM 2475 C C . PHE C 1 102 ? 13.286 135.851 11.128 1.00 110.38 79 PHE C C 1
ATOM 2476 O O . PHE C 1 102 ? 14.443 136.220 11.333 1.00 107.95 79 PHE C O 1
ATOM 2484 N N . PHE C 1 103 ? 12.239 136.356 11.766 1.00 111.54 80 PHE C N 1
ATOM 2485 C CA . PHE C 1 103 ? 12.409 137.388 12.767 1.00 114.06 80 PHE C CA 1
ATOM 2486 C C . PHE C 1 103 ? 13.253 136.812 13.879 1.00 113.46 80 PHE C C 1
ATOM 2487 O O . PHE C 1 103 ? 14.200 137.446 14.333 1.00 114.98 80 PHE C O 1
ATOM 2495 N N . LEU C 1 104 ? 12.951 135.589 14.295 1.00 112.32 81 LEU C N 1
ATOM 2496 C CA . LEU C 1 104 ? 13.735 135.003 15.367 1.00 111.39 81 LEU C CA 1
ATOM 2497 C C . LEU C 1 104 ? 15.193 134.916 14.953 1.00 110.08 81 LEU C C 1
ATOM 2498 O O . LEU C 1 104 ? 16.084 135.079 15.783 1.00 110.51 81 LEU C O 1
ATOM 2503 N N . ILE C 1 105 ? 15.456 134.676 13.675 1.00 109.38 82 ILE C N 1
ATOM 2504 C CA . ILE C 1 105 ? 16.851 134.613 13.275 1.00 109.76 82 ILE C CA 1
ATOM 2505 C C . ILE C 1 105 ? 17.487 135.984 13.439 1.00 110.70 82 ILE C C 1
ATOM 2506 O O . ILE C 1 105 ? 18.602 136.100 13.955 1.00 110.58 82 ILE C O 1
ATOM 2511 N N . ALA C 1 106 ? 16.766 137.018 13.007 1.00 111.83 83 ALA C N 1
ATOM 2512 C CA . ALA C 1 106 ? 17.259 138.391 13.097 1.00 114.04 83 ALA C CA 1
ATOM 2513 C C . ALA C 1 106 ? 17.535 138.786 14.549 1.00 116.02 83 ALA C C 1
ATOM 2514 O O . ALA C 1 106 ? 18.551 139.413 14.833 1.00 118.05 83 ALA C O 1
ATOM 2516 N N . PHE C 1 107 ? 16.641 138.414 15.465 1.00 117.33 84 PHE C N 1
ATOM 2517 C CA . PHE C 1 107 ? 16.821 138.727 16.882 1.00 118.22 84 PHE C CA 1
ATOM 2518 C C . PHE C 1 107 ? 17.992 137.959 17.419 1.00 116.69 84 PHE C C 1
ATOM 2519 O O . PHE C 1 107 ? 18.753 138.465 18.222 1.00 118.09 84 PHE C O 1
ATOM 2527 N N . ALA C 1 108 ? 18.136 136.724 16.975 1.00 115.77 85 ALA C N 1
ATOM 2528 C CA . ALA C 1 108 ? 19.219 135.896 17.460 1.00 115.81 85 ALA C CA 1
ATOM 2529 C C . ALA C 1 108 ? 20.590 136.323 16.978 1.00 117.18 85 ALA C C 1
ATOM 2530 O O . ALA C 1 108 ? 21.524 136.407 17.765 1.00 117.31 85 ALA C O 1
ATOM 2532 N N . VAL C 1 109 ? 20.716 136.614 15.693 1.00 119.65 86 VAL C N 1
ATOM 2533 C CA . VAL C 1 109 ? 22.011 137.018 15.163 1.00 123.51 86 VAL C CA 1
ATOM 2534 C C . VAL C 1 109 ? 22.407 138.403 15.636 1.00 126.56 86 VAL C C 1
ATOM 2535 O O . VAL C 1 109 ? 23.539 138.650 16.063 1.00 125.09 86 VAL C O 1
ATOM 2539 N N . TYR C 1 110 ? 21.453 139.315 15.571 1.00 131.70 87 TYR C N 1
ATOM 2540 C CA . TYR C 1 110 ? 21.745 140.663 15.976 1.00 137.67 87 TYR C CA 1
ATOM 2541 C C . TYR C 1 110 ? 21.984 140.735 17.472 1.00 137.93 87 TYR C C 1
ATOM 2542 O O . TYR C 1 110 ? 22.969 141.318 17.917 1.00 138.40 87 TYR C O 1
ATOM 2551 N N . PHE C 1 111 ? 21.119 140.103 18.255 1.00 138.51 88 PHE C N 1
ATOM 2552 C CA . PHE C 1 111 ? 21.296 140.197 19.687 1.00 138.78 88 PHE C CA 1
ATOM 2553 C C . PHE C 1 111 ? 22.504 139.404 20.141 1.00 137.09 88 PHE C C 1
ATOM 2554 O O . PHE C 1 111 ? 23.305 139.897 20.932 1.00 136.46 88 PHE C O 1
ATOM 2562 N N . LEU C 1 112 ? 22.656 138.173 19.674 1.00 136.08 89 LEU C N 1
ATOM 2563 C CA . LEU C 1 112 ? 23.835 137.477 20.130 1.00 136.65 89 LEU C CA 1
ATOM 2564 C C . LEU C 1 112 ? 25.124 137.974 19.487 1.00 137.34 89 LEU C C 1
ATOM 2565 O O . LEU C 1 112 ? 26.099 138.232 20.181 1.00 136.81 89 LEU C O 1
ATOM 2570 N N . VAL C 1 113 ? 25.132 138.051 18.155 1.00 138.92 90 VAL C N 1
ATOM 2571 C CA . VAL C 1 113 ? 26.267 138.570 17.384 1.00 140.83 90 VAL C CA 1
ATOM 2572 C C . VAL C 1 113 ? 26.532 140.069 17.274 1.00 142.37 90 VAL C C 1
ATOM 2573 O O . VAL C 1 113 ? 27.660 140.553 17.433 1.00 141.78 90 VAL C O 1
ATOM 2577 N N . VAL C 1 114 ? 25.463 140.797 16.973 1.00 144.99 91 VAL C N 1
ATOM 2578 C CA . VAL C 1 114 ? 25.562 142.235 16.773 1.00 149.34 91 VAL C CA 1
ATOM 2579 C C . VAL C 1 114 ? 25.800 143.143 17.970 1.00 153.18 91 VAL C C 1
ATOM 2580 O O . VAL C 1 114 ? 26.587 144.085 17.868 1.00 153.93 91 VAL C O 1
ATOM 2584 N N . LEU C 1 115 ? 25.120 142.900 19.092 1.00 157.89 92 LEU C N 1
ATOM 2585 C CA . LEU C 1 115 ? 25.328 143.753 20.265 1.00 162.23 92 LEU C CA 1
ATOM 2586 C C . LEU C 1 115 ? 26.806 143.645 20.652 1.00 166.08 92 LEU C C 1
ATOM 2587 O O . LEU C 1 115 ? 27.491 144.675 20.846 1.00 166.95 92 LEU C O 1
ATOM 2592 N N . PRO C 1 116 ? 27.345 142.405 20.681 1.00 169.28 93 PRO C N 1
ATOM 2593 C CA . PRO C 1 116 ? 28.755 142.243 21.040 1.00 172.50 93 PRO C CA 1
ATOM 2594 C C . PRO C 1 116 ? 29.784 142.758 20.011 1.00 176.58 93 PRO C C 1
ATOM 2595 O O . PRO C 1 116 ? 30.745 143.413 20.423 1.00 177.98 93 PRO C O 1
ATOM 2599 N N . TYR C 1 117 ? 29.622 142.487 18.703 1.00 180.41 94 TYR C N 1
ATOM 2600 C CA . TYR C 1 117 ? 30.617 143.014 17.727 1.00 183.16 94 TYR C CA 1
ATOM 2601 C C . TYR C 1 117 ? 30.563 144.546 17.500 1.00 183.32 94 TYR C C 1
ATOM 2602 O O . TYR C 1 117 ? 31.611 145.191 17.324 1.00 183.75 94 TYR C O 1
ATOM 2611 N N . ASN C 1 118 ? 29.362 145.128 17.473 1.00 183.16 95 ASN C N 1
ATOM 2612 C CA . ASN C 1 118 ? 29.244 146.575 17.297 1.00 183.36 95 ASN C CA 1
ATOM 2613 C C . ASN C 1 118 ? 29.731 147.304 18.566 1.00 184.89 95 ASN C C 1
ATOM 2614 O O . ASN C 1 118 ? 30.342 148.390 18.476 1.00 185.90 95 ASN C O 1
ATOM 2619 N N . THR C 1 119 ? 29.473 146.709 19.742 1.00 186.02 96 THR C N 1
ATOM 2620 C CA . THR C 1 119 ? 29.941 147.298 21.008 1.00 186.39 96 THR C CA 1
ATOM 2621 C C . THR C 1 119 ? 31.482 147.208 21.169 1.00 187.70 96 THR C C 1
ATOM 2622 O O . THR C 1 119 ? 32.100 148.137 21.699 1.00 188.04 96 THR C O 1
ATOM 2626 N N . LEU C 1 120 ? 32.086 146.087 20.750 1.00 188.59 97 LEU C N 1
ATOM 2627 C CA . LEU C 1 120 ? 33.554 145.897 20.796 1.00 188.91 97 LEU C CA 1
ATOM 2628 C C . LEU C 1 120 ? 34.323 146.749 19.765 1.00 189.56 97 LEU C C 1
ATOM 2629 O O . LEU C 1 120 ? 35.473 147.150 20.009 1.00 189.07 97 LEU C O 1
ATOM 2634 N N . ARG C 1 121 ? 33.722 146.953 18.587 1.00 190.31 98 ARG C N 1
ATOM 2635 C CA . ARG C 1 121 ? 34.336 147.810 17.572 1.00 190.00 98 ARG C CA 1
ATOM 2636 C C . ARG C 1 121 ? 34.244 149.259 18.057 1.00 191.29 98 ARG C C 1
ATOM 2637 O O . ARG C 1 121 ? 35.193 150.024 17.865 1.00 191.90 98 ARG C O 1
ATOM 2645 N N . LYS C 1 122 ? 33.108 149.636 18.674 1.00 192.42 99 LYS C N 1
ATOM 2646 C CA . LYS C 1 122 ? 32.945 151.007 19.202 1.00 192.82 99 LYS C CA 1
ATOM 2647 C C . LYS C 1 122 ? 33.932 151.304 20.350 1.00 193.91 99 LYS C C 1
ATOM 2648 O O . LYS C 1 122 ? 34.526 152.388 20.399 1.00 194.02 99 LYS C O 1
ATOM 2654 N N . LYS C 1 123 ? 34.070 150.366 21.291 1.00 194.23 100 LYS C N 1
ATOM 2655 C CA . LYS C 1 123 ? 35.039 150.509 22.383 1.00 193.70 100 LYS C CA 1
ATOM 2656 C C . LYS C 1 123 ? 36.470 150.330 21.837 1.00 194.47 100 LYS C C 1
ATOM 2657 O O . LYS C 1 123 ? 37.455 150.644 22.513 1.00 195.11 100 LYS C O 1
ATOM 2663 N N . GLY C 1 124 ? 36.557 149.814 20.608 1.00 195.19 101 GLY C N 1
ATOM 2664 C CA . GLY C 1 124 ? 37.830 149.601 19.934 1.00 194.48 101 GLY C CA 1
ATOM 2665 C C . GLY C 1 124 ? 38.724 148.532 20.527 1.00 194.34 101 GLY C C 1
ATOM 2666 O O . GLY C 1 124 ? 39.646 148.849 21.277 1.00 194.19 101 GLY C O 1
ATOM 2667 N N . GLU C 1 125 ? 38.473 147.270 20.189 1.00 193.96 102 GLU C N 1
ATOM 2668 C CA . GLU C 1 125 ? 39.294 146.187 20.722 1.00 193.87 102 GLU C CA 1
ATOM 2669 C C . GLU C 1 125 ? 39.451 145.001 19.781 1.00 193.32 102 GLU C C 1
ATOM 2670 O O . GLU C 1 125 ? 40.067 143.992 20.133 1.00 193.11 102 GLU C O 1
ATOM 2676 N N . VAL C 1 126 ? 38.912 145.137 18.575 1.00 192.72 103 VAL C N 1
ATOM 2677 C CA . VAL C 1 126 ? 38.984 144.072 17.583 1.00 192.43 103 VAL C CA 1
ATOM 2678 C C . VAL C 1 126 ? 40.135 144.302 16.608 1.00 191.10 103 VAL C C 1
ATOM 2679 O O . VAL C 1 126 ? 40.130 145.294 15.878 1.00 190.84 103 VAL C O 1
ATOM 2683 N N . GLU C 1 127 ? 41.111 143.392 16.586 1.00 189.38 104 GLU C N 1
ATOM 2684 C CA . GLU C 1 127 ? 42.253 143.535 15.675 1.00 187.93 104 GLU C CA 1
ATOM 2685 C C . GLU C 1 127 ? 41.959 142.936 14.289 1.00 185.21 104 GLU C C 1
ATOM 2686 O O . GLU C 1 127 ? 41.056 142.102 14.144 1.00 184.94 104 GLU C O 1
ATOM 2692 N N . GLN C 1 128 ? 42.729 143.368 13.283 1.00 181.52 105 GLN C N 1
ATOM 2693 C CA . GLN C 1 128 ? 42.558 142.916 11.895 1.00 176.48 105 GLN C CA 1
ATOM 2694 C C . GLN C 1 128 ? 43.709 143.352 10.936 1.00 174.12 105 GLN C C 1
ATOM 2695 O O . GLN C 1 128 ? 44.245 144.493 11.025 1.00 174.61 105 GLN C O 1
ATOM 2701 N N . PRO C 1 129 ? 44.098 142.451 10.000 1.00 170.92 106 PRO C N 1
ATOM 2702 C CA . PRO C 1 129 ? 45.170 142.747 9.036 1.00 167.10 106 PRO C CA 1
ATOM 2703 C C . PRO C 1 129 ? 44.988 144.075 8.262 1.00 162.94 106 PRO C C 1
ATOM 2704 O O . PRO C 1 129 ? 45.939 144.859 8.124 1.00 163.37 106 PRO C O 1
ATOM 2708 N N . GLY C 1 130 ? 43.769 144.336 7.783 1.00 157.73 107 GLY C N 1
ATOM 2709 C CA . GLY C 1 130 ? 43.499 145.566 7.047 1.00 149.16 107 GLY C CA 1
ATOM 2710 C C . GLY C 1 130 ? 43.759 146.827 7.860 1.00 142.81 107 GLY C C 1
ATOM 2711 O O . GLY C 1 130 ? 44.313 147.817 7.359 1.00 142.79 107 GLY C O 1
ATOM 2712 N N . ASP C 1 131 ? 43.363 146.786 9.126 1.00 135.88 108 ASP C N 1
ATOM 2713 C CA . ASP C 1 131 ? 43.548 147.911 10.029 1.00 128.40 108 ASP C CA 1
ATOM 2714 C C . ASP C 1 131 ? 45.021 148.164 10.330 1.00 121.50 108 ASP C C 1
ATOM 2715 O O . ASP C 1 131 ? 45.469 149.320 10.321 1.00 119.62 108 ASP C O 1
ATOM 2720 N N . THR C 1 132 ? 45.786 147.106 10.599 1.00 113.52 109 THR C N 1
ATOM 2721 C CA . THR C 1 132 ? 47.214 147.338 10.857 1.00 106.64 109 THR C CA 1
ATOM 2722 C C . THR C 1 132 ? 47.906 147.897 9.626 1.00 101.26 109 THR C C 1
ATOM 2723 O O . THR C 1 132 ? 48.844 148.692 9.735 1.00 99.23 109 THR C O 1
ATOM 2727 N N . GLN C 1 133 ? 47.457 147.457 8.453 1.00 96.29 110 GLN C N 1
ATOM 2728 C CA . GLN C 1 133 ? 48.040 147.948 7.215 1.00 90.31 110 GLN C CA 1
ATOM 2729 C C . GLN C 1 133 ? 47.776 149.427 7.115 1.00 84.90 110 GLN C C 1
ATOM 2730 O O . GLN C 1 133 ? 48.669 150.196 6.819 1.00 84.14 110 GLN C O 1
ATOM 2736 N N . VAL C 1 134 ? 46.553 149.834 7.418 1.00 79.33 111 VAL C N 1
ATOM 2737 C CA . VAL C 1 134 ? 46.217 151.246 7.333 1.00 75.74 111 VAL C CA 1
ATOM 2738 C C . VAL C 1 134 ? 47.129 152.030 8.254 1.00 73.86 111 VAL C C 1
ATOM 2739 O O . VAL C 1 134 ? 47.650 153.076 7.889 1.00 71.37 111 VAL C O 1
ATOM 2743 N N . VAL C 1 135 ? 47.356 151.495 9.440 1.00 72.80 112 VAL C N 1
ATOM 2744 C CA . VAL C 1 135 ? 48.206 152.175 10.399 1.00 71.64 112 VAL C CA 1
ATOM 2745 C C . VAL C 1 135 ? 49.594 152.378 9.821 1.00 67.63 112 VAL C C 1
ATOM 2746 O O . VAL C 1 135 ? 50.175 153.456 9.930 1.00 63.58 112 VAL C O 1
ATOM 2750 N N . LEU C 1 136 ? 50.117 151.332 9.201 1.00 63.63 113 LEU C N 1
ATOM 2751 C CA . LEU C 1 136 ? 51.431 151.417 8.622 1.00 60.31 113 LEU C CA 1
ATOM 2752 C C . LEU C 1 136 ? 51.423 152.347 7.438 1.00 59.76 113 LEU C C 1
ATOM 2753 O O . LEU C 1 136 ? 52.305 153.183 7.292 1.00 58.01 113 LEU C O 1
ATOM 2758 N N . LEU C 1 137 ? 50.398 152.233 6.609 1.00 59.74 114 LEU C N 1
ATOM 2759 C CA . LEU C 1 137 ? 50.331 153.063 5.429 1.00 61.58 114 LEU C CA 1
ATOM 2760 C C . LEU C 1 137 ? 50.332 154.488 5.919 1.00 63.69 114 LEU C C 1
ATOM 2761 O O . LEU C 1 137 ? 51.045 155.343 5.388 1.00 65.30 114 LEU C O 1
ATOM 2766 N N . THR C 1 138 ? 49.565 154.731 6.971 1.00 64.79 115 THR C N 1
ATOM 2767 C CA . THR C 1 138 ? 49.478 156.068 7.527 1.00 66.61 115 THR C CA 1
ATOM 2768 C C . THR C 1 138 ? 50.840 156.569 8.049 1.00 66.44 115 THR C C 1
ATOM 2769 O O . THR C 1 138 ? 51.218 157.722 7.825 1.00 64.09 115 THR C O 1
ATOM 2773 N N . GLU C 1 139 ? 51.584 155.704 8.729 1.00 67.09 116 GLU C N 1
ATOM 2774 C CA . GLU C 1 139 ? 52.881 156.104 9.250 1.00 66.87 116 GLU C CA 1
ATOM 2775 C C . GLU C 1 139 ? 53.782 156.438 8.087 1.00 64.51 116 GLU C C 1
ATOM 2776 O O . GLU C 1 139 ? 54.528 157.406 8.126 1.00 62.55 116 GLU C O 1
ATOM 2782 N N . ILE C 1 140 ? 53.696 155.636 7.035 1.00 65.18 117 ILE C N 1
ATOM 2783 C CA . ILE C 1 140 ? 54.520 155.864 5.858 1.00 66.17 117 ILE C CA 1
ATOM 2784 C C . ILE C 1 140 ? 54.195 157.227 5.285 1.00 66.33 117 ILE C C 1
ATOM 2785 O O . ILE C 1 140 ? 55.095 158.006 4.988 1.00 65.67 117 ILE C O 1
ATOM 2790 N N . ARG C 1 141 ? 52.906 157.540 5.197 1.00 67.69 118 ARG C N 1
ATOM 2791 C CA . ARG C 1 141 ? 52.485 158.808 4.616 1.00 71.89 118 ARG C CA 1
ATOM 2792 C C . ARG C 1 141 ? 53.093 159.934 5.396 1.00 74.25 118 ARG C C 1
ATOM 2793 O O . ARG C 1 141 ? 53.649 160.870 4.835 1.00 75.61 118 ARG C O 1
ATOM 2801 N N . ASP C 1 142 ? 53.032 159.819 6.706 1.00 77.62 119 ASP C N 1
ATOM 2802 C CA . ASP C 1 142 ? 53.553 160.866 7.544 1.00 80.52 119 ASP C CA 1
ATOM 2803 C C . ASP C 1 142 ? 55.050 161.006 7.384 1.00 79.49 119 ASP C C 1
ATOM 2804 O O . ASP C 1 142 ? 55.561 162.103 7.239 1.00 78.02 119 ASP C O 1
ATOM 2809 N N . LEU C 1 143 ? 55.760 159.895 7.366 1.00 79.89 120 LEU C N 1
ATOM 2810 C CA . LEU C 1 143 ? 57.193 159.988 7.241 1.00 82.75 120 LEU C CA 1
ATOM 2811 C C . LEU C 1 143 ? 57.610 160.577 5.906 1.00 87.00 120 LEU C C 1
ATOM 2812 O O . LEU C 1 143 ? 58.509 161.427 5.840 1.00 87.01 120 LEU C O 1
ATOM 2817 N N . LEU C 1 144 ? 56.938 160.135 4.847 1.00 92.24 121 LEU C N 1
ATOM 2818 C CA . LEU C 1 144 ? 57.226 160.595 3.492 1.00 96.78 121 LEU C CA 1
ATOM 2819 C C . LEU C 1 144 ? 57.018 162.100 3.408 1.00 102.26 121 LEU C C 1
ATOM 2820 O O . LEU C 1 144 ? 57.728 162.806 2.682 1.00 102.06 121 LEU C O 1
ATOM 2825 N N . ALA C 1 145 ? 56.032 162.576 4.165 1.00 108.70 122 ALA C N 1
ATOM 2826 C CA . ALA C 1 145 ? 55.698 163.993 4.239 1.00 115.19 122 ALA C CA 1
ATOM 2827 C C . ALA C 1 145 ? 56.809 164.742 4.967 1.00 121.41 122 ALA C C 1
ATOM 2828 O O . ALA C 1 145 ? 57.079 165.907 4.675 1.00 121.55 122 ALA C O 1
ATOM 2830 N N . GLN C 1 146 ? 57.423 164.073 5.942 1.00 129.81 123 GLN C N 1
ATOM 2831 C CA . GLN C 1 146 ? 58.522 164.652 6.715 1.00 138.35 123 GLN C CA 1
ATOM 2832 C C . GLN C 1 146 ? 59.767 164.842 5.850 1.00 142.20 123 GLN C C 1
ATOM 2833 O O . GLN C 1 146 ? 60.478 165.839 6.009 1.00 143.59 123 GLN C O 1
ATOM 2839 N N . THR C 1 147 ? 60.041 163.886 4.953 1.00 146.14 124 THR C N 1
ATOM 2840 C CA . THR C 1 147 ? 61.207 164.004 4.057 1.00 148.25 124 THR C CA 1
ATOM 2841 C C . THR C 1 147 ? 60.997 165.181 3.098 1.00 150.17 124 THR C C 1
ATOM 2842 O O . THR C 1 147 ? 61.951 165.868 2.718 1.00 150.56 124 THR C O 1
ATOM 2846 N N . ASN C 1 148 ? 59.737 165.397 2.719 1.00 151.64 125 ASN C N 1
ATOM 2847 C CA . ASN C 1 148 ? 59.348 166.467 1.803 1.00 153.37 125 ASN C CA 1
ATOM 2848 C C . ASN C 1 148 ? 58.837 167.707 2.568 1.00 153.91 125 ASN C C 1
ATOM 2849 O O . ASN C 1 148 ? 57.636 168.038 2.448 1.00 154.86 125 ASN C O 1
ATOM 2854 N N . MET D 1 24 ? 37.430 129.033 -25.185 1.00 203.36 1 MET D N 1
ATOM 2855 C CA . MET D 1 24 ? 36.422 128.559 -24.186 1.00 203.89 1 MET D CA 1
ATOM 2856 C C . MET D 1 24 ? 37.168 127.896 -23.039 1.00 204.55 1 MET D C 1
ATOM 2857 O O . MET D 1 24 ? 36.896 128.144 -21.845 1.00 204.51 1 MET D O 1
ATOM 2862 N N . LEU D 1 25 ? 38.133 127.066 -23.424 1.00 205.72 2 LEU D N 1
ATOM 2863 C CA . LEU D 1 25 ? 38.980 126.370 -22.472 1.00 207.52 2 LEU D CA 1
ATOM 2864 C C . LEU D 1 25 ? 39.740 127.514 -21.777 1.00 209.78 2 LEU D C 1
ATOM 2865 O O . LEU D 1 25 ? 40.003 127.473 -20.555 1.00 210.72 2 LEU D O 1
ATOM 2870 N N . LYS D 1 26 ? 40.033 128.553 -22.571 1.00 211.95 3 LYS D N 1
ATOM 2871 C CA . LYS D 1 26 ? 40.739 129.770 -22.126 1.00 213.34 3 LYS D CA 1
ATOM 2872 C C . LYS D 1 26 ? 39.923 130.615 -21.126 1.00 215.28 3 LYS D C 1
ATOM 2873 O O . LYS D 1 26 ? 40.478 131.143 -20.150 1.00 217.30 3 LYS D O 1
ATOM 2879 N N . GLY D 1 27 ? 38.619 130.755 -21.373 1.00 215.34 4 GLY D N 1
ATOM 2880 C CA . GLY D 1 27 ? 37.772 131.532 -20.477 1.00 213.28 4 GLY D CA 1
ATOM 2881 C C . GLY D 1 27 ? 37.553 130.855 -19.134 1.00 211.77 4 GLY D C 1
ATOM 2882 O O . GLY D 1 27 ? 37.648 131.496 -18.072 1.00 210.94 4 GLY D O 1
ATOM 2883 N N . PHE D 1 28 ? 37.277 129.552 -19.167 1.00 210.34 5 PHE D N 1
ATOM 2884 C CA . PHE D 1 28 ? 37.058 128.839 -17.914 1.00 208.68 5 PHE D CA 1
ATOM 2885 C C . PHE D 1 28 ? 38.335 128.736 -17.065 1.00 207.64 5 PHE D C 1
ATOM 2886 O O . PHE D 1 28 ? 38.295 128.983 -15.853 1.00 207.02 5 PHE D O 1
ATOM 2894 N N . LYS D 1 29 ? 39.465 128.396 -17.698 1.00 206.81 6 LYS D N 1
ATOM 2895 C CA . LYS D 1 29 ? 40.747 128.267 -16.975 1.00 205.43 6 LYS D CA 1
ATOM 2896 C C . LYS D 1 29 ? 41.259 129.616 -16.431 1.00 205.51 6 LYS D C 1
ATOM 2897 O O . LYS D 1 29 ? 41.786 129.685 -15.299 1.00 205.38 6 LYS D O 1
ATOM 2903 N N . GLU D 1 30 ? 41.090 130.675 -17.236 1.00 205.14 7 GLU D N 1
ATOM 2904 C CA . GLU D 1 30 ? 41.515 132.038 -16.875 1.00 203.21 7 GLU D CA 1
ATOM 2905 C C . GLU D 1 30 ? 40.664 132.519 -15.701 1.00 201.68 7 GLU D C 1
ATOM 2906 O O . GLU D 1 30 ? 41.135 133.269 -14.842 1.00 200.91 7 GLU D O 1
ATOM 2912 N N . PHE D 1 31 ? 39.397 132.120 -15.687 1.00 199.97 8 PHE D N 1
ATOM 2913 C CA . PHE D 1 31 ? 38.544 132.483 -14.572 1.00 199.04 8 PHE D CA 1
ATOM 2914 C C . PHE D 1 31 ? 38.924 131.713 -13.301 1.00 198.62 8 PHE D C 1
ATOM 2915 O O . PHE D 1 31 ? 38.751 132.213 -12.188 1.00 198.08 8 PHE D O 1
ATOM 2923 N N . LEU D 1 32 ? 39.381 130.472 -13.476 1.00 198.29 9 LEU D N 1
ATOM 2924 C CA . LEU D 1 32 ? 39.809 129.618 -12.360 1.00 197.55 9 LEU D CA 1
ATOM 2925 C C . LEU D 1 32 ? 41.123 130.010 -11.653 1.00 197.59 9 LEU D C 1
ATOM 2926 O O . LEU D 1 32 ? 41.235 129.831 -10.437 1.00 197.48 9 LEU D O 1
ATOM 2931 N N . ALA D 1 33 ? 42.124 130.500 -12.395 1.00 197.07 10 ALA D N 1
ATOM 2932 C CA . ALA D 1 33 ? 43.383 130.953 -11.756 1.00 195.10 10 ALA D CA 1
ATOM 2933 C C . ALA D 1 33 ? 42.966 132.181 -10.926 1.00 193.16 10 ALA D C 1
ATOM 2934 O O . ALA D 1 33 ? 43.493 132.466 -9.842 1.00 192.43 10 ALA D O 1
ATOM 2936 N N . ARG D 1 34 ? 41.996 132.880 -11.508 1.00 190.61 11 ARG D N 1
ATOM 2937 C CA . ARG D 1 34 ? 41.288 134.055 -11.001 1.00 186.97 11 ARG D CA 1
ATOM 2938 C C . ARG D 1 34 ? 40.639 133.591 -9.709 1.00 183.98 11 ARG D C 1
ATOM 2939 O O . ARG D 1 34 ? 40.412 134.364 -8.770 1.00 182.67 11 ARG D O 1
ATOM 2947 N N . GLY D 1 35 ? 40.345 132.296 -9.694 1.00 181.19 12 GLY D N 1
ATOM 2948 C CA . GLY D 1 35 ? 39.599 131.706 -8.613 1.00 177.19 12 GLY D CA 1
ATOM 2949 C C . GLY D 1 35 ? 39.982 131.768 -7.150 1.00 173.72 12 GLY D C 1
ATOM 2950 O O . GLY D 1 35 ? 40.347 130.793 -6.458 1.00 174.96 12 GLY D O 1
ATOM 2951 N N . ASN D 1 36 ? 39.818 133.008 -6.697 1.00 168.82 13 ASN D N 1
ATOM 2952 C CA . ASN D 1 36 ? 39.875 133.407 -5.307 1.00 163.16 13 ASN D CA 1
ATOM 2953 C C . ASN D 1 36 ? 38.578 132.606 -5.067 1.00 159.34 13 ASN D C 1
ATOM 2954 O O . ASN D 1 36 ? 38.277 132.101 -3.973 1.00 159.07 13 ASN D O 1
ATOM 2959 N N . ILE D 1 37 ? 37.804 132.573 -6.157 1.00 154.14 14 ILE D N 1
ATOM 2960 C CA . ILE D 1 37 ? 36.537 131.862 -6.306 1.00 147.04 14 ILE D CA 1
ATOM 2961 C C . ILE D 1 37 ? 36.781 130.368 -6.048 1.00 141.96 14 ILE D C 1
ATOM 2962 O O . ILE D 1 37 ? 36.001 129.726 -5.358 1.00 140.93 14 ILE D O 1
ATOM 2967 N N . VAL D 1 38 ? 37.855 129.819 -6.613 1.00 136.33 15 VAL D N 1
ATOM 2968 C CA . VAL D 1 38 ? 38.189 128.407 -6.426 1.00 130.65 15 VAL D CA 1
ATOM 2969 C C . VAL D 1 38 ? 38.393 128.141 -4.941 1.00 128.42 15 VAL D C 1
ATOM 2970 O O . VAL D 1 38 ? 37.852 127.165 -4.396 1.00 127.03 15 VAL D O 1
ATOM 2974 N N . ASP D 1 39 ? 39.112 129.040 -4.270 1.00 128.53 16 ASP D N 1
ATOM 2975 C CA . ASP D 1 39 ? 39.346 128.839 -2.826 1.00 128.73 16 ASP D CA 1
ATOM 2976 C C . ASP D 1 39 ? 37.970 128.782 -2.141 1.00 124.14 16 ASP D C 1
ATOM 2977 O O . ASP D 1 39 ? 37.662 127.873 -1.354 1.00 124.48 16 ASP D O 1
ATOM 2982 N N . LEU D 1 40 ? 37.116 129.725 -2.513 1.00 118.65 17 LEU D N 1
ATOM 2983 C CA . LEU D 1 40 ? 35.800 129.833 -1.906 1.00 113.77 17 LEU D CA 1
ATOM 2984 C C . LEU D 1 40 ? 34.834 128.685 -2.200 1.00 108.70 17 LEU D C 1
ATOM 2985 O O . LEU D 1 40 ? 34.176 128.156 -1.296 1.00 107.42 17 LEU D O 1
ATOM 2990 N N . ALA D 1 41 ? 34.772 128.287 -3.462 1.00 102.78 18 ALA D N 1
ATOM 2991 C CA . ALA D 1 41 ? 33.878 127.232 -3.884 1.00 96.97 18 ALA D CA 1
ATOM 2992 C C . ALA D 1 41 ? 34.259 125.992 -3.110 1.00 92.84 18 ALA D C 1
ATOM 2993 O O . ALA D 1 41 ? 33.394 125.282 -2.593 1.00 94.06 18 ALA D O 1
ATOM 2995 N N . VAL D 1 42 ? 35.555 125.727 -3.012 1.00 86.37 19 VAL D N 1
ATOM 2996 C CA . VAL D 1 42 ? 35.962 124.559 -2.259 1.00 80.45 19 VAL D CA 1
ATOM 2997 C C . VAL D 1 42 ? 35.516 124.680 -0.809 1.00 77.53 19 VAL D C 1
ATOM 2998 O O . VAL D 1 42 ? 35.013 123.726 -0.226 1.00 74.61 19 VAL D O 1
ATOM 3002 N N . ALA D 1 43 ? 35.666 125.870 -0.239 1.00 76.17 20 ALA D N 1
ATOM 3003 C CA . ALA D 1 43 ? 35.281 126.074 1.150 1.00 75.37 20 ALA D CA 1
ATOM 3004 C C . ALA D 1 43 ? 33.812 125.787 1.371 1.00 76.13 20 ALA D C 1
ATOM 3005 O O . ALA D 1 43 ? 33.456 125.143 2.348 1.00 78.63 20 ALA D O 1
ATOM 3007 N N . VAL D 1 44 ? 32.950 126.268 0.483 1.00 76.18 21 VAL D N 1
ATOM 3008 C CA . VAL D 1 44 ? 31.531 125.996 0.649 1.00 76.30 21 VAL D CA 1
ATOM 3009 C C . VAL D 1 44 ? 31.289 124.505 0.429 1.00 76.86 21 VAL D C 1
ATOM 3010 O O . VAL D 1 44 ? 30.443 123.908 1.092 1.00 78.23 21 VAL D O 1
ATOM 3014 N N . VAL D 1 45 ? 32.043 123.897 -0.486 1.00 75.27 22 VAL D N 1
ATOM 3015 C CA . VAL D 1 45 ? 31.851 122.480 -0.778 1.00 71.90 22 VAL D CA 1
ATOM 3016 C C . VAL D 1 45 ? 32.100 121.622 0.449 1.00 71.55 22 VAL D C 1
ATOM 3017 O O . VAL D 1 45 ? 31.312 120.746 0.792 1.00 70.47 22 VAL D O 1
ATOM 3021 N N . ILE D 1 46 ? 33.191 121.894 1.129 1.00 72.82 23 ILE D N 1
ATOM 3022 C CA . ILE D 1 46 ? 33.498 121.146 2.318 1.00 77.33 23 ILE D CA 1
ATOM 3023 C C . ILE D 1 46 ? 32.604 121.492 3.471 1.00 78.83 23 ILE D C 1
ATOM 3024 O O . ILE D 1 46 ? 32.225 120.629 4.248 1.00 79.64 23 ILE D O 1
ATOM 3029 N N . GLY D 1 47 ? 32.293 122.773 3.602 1.00 82.53 24 GLY D N 1
ATOM 3030 C CA . GLY D 1 47 ? 31.453 123.186 4.704 1.00 88.86 24 GLY D CA 1
ATOM 3031 C C . GLY D 1 47 ? 30.094 122.519 4.659 1.00 93.92 24 GLY D C 1
ATOM 3032 O O . GLY D 1 47 ? 29.619 121.993 5.676 1.00 95.51 24 GLY D O 1
ATOM 3033 N N . THR D 1 48 ? 29.485 122.495 3.473 1.00 96.53 25 THR D N 1
ATOM 3034 C CA . THR D 1 48 ? 28.173 121.870 3.311 1.00 97.41 25 THR D CA 1
ATOM 3035 C C . THR D 1 48 ? 28.275 120.353 3.430 1.00 96.85 25 THR D C 1
ATOM 3036 O O . THR D 1 48 ? 27.447 119.723 4.088 1.00 96.51 25 THR D O 1
ATOM 3040 N N . ALA D 1 49 ? 29.306 119.774 2.819 1.00 96.50 26 ALA D N 1
ATOM 3041 C CA . ALA D 1 49 ? 29.483 118.327 2.852 1.00 97.05 26 ALA D CA 1
ATOM 3042 C C . ALA D 1 49 ? 29.628 117.827 4.278 1.00 98.04 26 ALA D C 1
ATOM 3043 O O . ALA D 1 49 ? 29.013 116.836 4.689 1.00 98.60 26 ALA D O 1
ATOM 3045 N N . PHE D 1 50 ? 30.438 118.534 5.042 1.00 99.17 27 PHE D N 1
ATOM 3046 C CA . PHE D 1 50 ? 30.668 118.149 6.403 1.00 100.84 27 PHE D CA 1
ATOM 3047 C C . PHE D 1 50 ? 29.470 118.372 7.311 1.00 99.14 27 PHE D C 1
ATOM 3048 O O . PHE D 1 50 ? 29.114 117.472 8.073 1.00 99.32 27 PHE D O 1
ATOM 3056 N N . THR D 1 51 ? 28.813 119.530 7.212 1.00 98.07 28 THR D N 1
ATOM 3057 C CA . THR D 1 51 ? 27.669 119.792 8.097 1.00 100.29 28 THR D CA 1
ATOM 3058 C C . THR D 1 51 ? 26.632 118.718 7.853 1.00 101.46 28 THR D C 1
ATOM 3059 O O . THR D 1 51 ? 25.958 118.240 8.786 1.00 101.81 28 THR D O 1
ATOM 3063 N N . ALA D 1 52 ? 26.520 118.336 6.584 1.00 103.01 29 ALA D N 1
ATOM 3064 C CA . ALA D 1 52 ? 25.587 117.299 6.180 1.00 102.32 29 ALA D CA 1
ATOM 3065 C C . ALA D 1 52 ? 25.981 115.973 6.833 1.00 101.34 29 ALA D C 1
ATOM 3066 O O . ALA D 1 52 ? 25.122 115.263 7.344 1.00 101.22 29 ALA D O 1
ATOM 3068 N N . LEU D 1 53 ? 27.269 115.638 6.843 1.00 100.40 30 LEU D N 1
ATOM 3069 C CA . LEU D 1 53 ? 27.671 114.376 7.460 1.00 100.92 30 LEU D CA 1
ATOM 3070 C C . LEU D 1 53 ? 27.292 114.331 8.943 1.00 101.23 30 LEU D C 1
ATOM 3071 O O . LEU D 1 53 ? 26.750 113.329 9.435 1.00 100.75 30 LEU D O 1
ATOM 3076 N N . VAL D 1 54 ? 27.551 115.420 9.654 1.00 103.80 31 VAL D N 1
ATOM 3077 C CA . VAL D 1 54 ? 27.214 115.452 11.073 1.00 107.67 31 VAL D CA 1
ATOM 3078 C C . VAL D 1 54 ? 25.724 115.295 11.323 1.00 108.46 31 VAL D C 1
ATOM 3079 O O . VAL D 1 54 ? 25.332 114.556 12.222 1.00 108.35 31 VAL D O 1
ATOM 3083 N N . THR D 1 55 ? 24.895 116.002 10.554 1.00 110.52 32 THR D N 1
ATOM 3084 C CA . THR D 1 55 ? 23.441 115.896 10.749 1.00 113.30 32 THR D CA 1
ATOM 3085 C C . THR D 1 55 ? 22.888 114.509 10.409 1.00 113.08 32 THR D C 1
ATOM 3086 O O . THR D 1 55 ? 21.897 114.066 11.003 1.00 111.57 32 THR D O 1
ATOM 3090 N N . LYS D 1 56 ? 23.490 113.851 9.418 1.00 113.55 33 LYS D N 1
ATOM 3091 C CA . LYS D 1 56 ? 23.065 112.503 9.053 1.00 114.13 33 LYS D CA 1
ATOM 3092 C C . LYS D 1 56 ? 23.385 111.591 10.238 1.00 114.37 33 LYS D C 1
ATOM 3093 O O . LYS D 1 56 ? 22.558 110.754 10.621 1.00 115.21 33 LYS D O 1
ATOM 3099 N N . PHE D 1 57 ? 24.572 111.746 10.829 1.00 113.13 34 PHE D N 1
ATOM 3100 C CA . PHE D 1 57 ? 24.901 110.910 11.988 1.00 112.03 34 PHE D CA 1
ATOM 3101 C C . PHE D 1 57 ? 23.888 111.156 13.109 1.00 110.16 34 PHE D C 1
ATOM 3102 O O . PHE D 1 57 ? 23.367 110.218 13.715 1.00 109.06 34 PHE D O 1
ATOM 3110 N N . THR D 1 58 ? 23.587 112.424 13.362 1.00 109.00 35 THR D N 1
ATOM 3111 C CA . THR D 1 58 ? 22.651 112.770 14.418 1.00 107.95 35 THR D CA 1
ATOM 3112 C C . THR D 1 58 ? 21.312 112.137 14.128 1.00 108.43 35 THR D C 1
ATOM 3113 O O . THR D 1 58 ? 20.682 111.576 15.027 1.00 108.85 35 THR D O 1
ATOM 3117 N N . ASP D 1 59 ? 20.881 112.207 12.872 1.00 109.51 36 ASP D N 1
ATOM 3118 C CA . ASP D 1 59 ? 19.583 111.651 12.540 1.00 110.62 36 ASP D CA 1
ATOM 3119 C C . ASP D 1 59 ? 19.543 110.131 12.637 1.00 109.72 36 ASP D C 1
ATOM 3120 O O . ASP D 1 59 ? 18.603 109.596 13.237 1.00 108.84 36 ASP D O 1
ATOM 3125 N N . SER D 1 60 ? 20.528 109.419 12.075 1.00 108.19 37 SER D N 1
ATOM 3126 C CA . SER D 1 60 ? 20.447 107.966 12.205 1.00 107.35 37 SER D CA 1
ATOM 3127 C C . SER D 1 60 ? 20.771 107.394 13.590 1.00 106.71 37 SER D C 1
ATOM 3128 O O . SER D 1 60 ? 20.005 106.576 14.103 1.00 107.97 37 SER D O 1
ATOM 3131 N N . ILE D 1 61 ? 21.897 107.784 14.194 1.00 104.44 38 ILE D N 1
ATOM 3132 C CA . ILE D 1 61 ? 22.192 107.303 15.543 1.00 101.82 38 ILE D CA 1
ATOM 3133 C C . ILE D 1 61 ? 21.461 107.929 16.725 1.00 100.70 38 ILE D C 1
ATOM 3134 O O . ILE D 1 61 ? 20.929 107.256 17.595 1.00 99.90 38 ILE D O 1
ATOM 3139 N N . ILE D 1 62 ? 21.471 109.248 16.750 1.00 101.31 39 ILE D N 1
ATOM 3140 C CA . ILE D 1 62 ? 20.845 109.982 17.820 1.00 105.00 39 ILE D CA 1
ATOM 3141 C C . ILE D 1 62 ? 19.343 110.146 17.941 1.00 106.48 39 ILE D C 1
ATOM 3142 O O . ILE D 1 62 ? 18.784 109.918 19.016 1.00 106.36 39 ILE D O 1
ATOM 3147 N N . THR D 1 63 ? 18.683 110.492 16.834 1.00 108.67 40 THR D N 1
ATOM 3148 C CA . THR D 1 63 ? 17.242 110.738 16.880 1.00 111.73 40 THR D CA 1
ATOM 3149 C C . THR D 1 63 ? 16.521 109.489 17.343 1.00 114.41 40 THR D C 1
ATOM 3150 O O . THR D 1 63 ? 15.547 109.572 18.084 1.00 115.88 40 THR D O 1
ATOM 3154 N N . PRO D 1 64 ? 16.994 108.305 16.921 1.00 116.61 41 PRO D N 1
ATOM 3155 C CA . PRO D 1 64 ? 16.314 107.080 17.364 1.00 117.63 41 PRO D CA 1
ATOM 3156 C C . PRO D 1 64 ? 16.412 106.868 18.887 1.00 118.17 41 PRO D C 1
ATOM 3157 O O . PRO D 1 64 ? 15.445 106.453 19.540 1.00 117.80 41 PRO D O 1
ATOM 3161 N N . LEU D 1 65 ? 17.583 107.159 19.445 1.00 118.21 42 LEU D N 1
ATOM 3162 C CA . LEU D 1 65 ? 17.788 107.013 20.874 1.00 118.44 42 LEU D CA 1
ATOM 3163 C C . LEU D 1 65 ? 16.876 107.979 21.599 1.00 118.91 42 LEU D C 1
ATOM 3164 O O . LEU D 1 65 ? 16.246 107.619 22.593 1.00 119.70 42 LEU D O 1
ATOM 3169 N N . ILE D 1 66 ? 16.790 109.200 21.080 1.00 119.13 43 ILE D N 1
ATOM 3170 C CA . ILE D 1 66 ? 15.936 110.229 21.673 1.00 120.79 43 ILE D CA 1
ATOM 3171 C C . ILE D 1 66 ? 14.515 109.672 21.637 1.00 122.93 43 ILE D C 1
ATOM 3172 O O . ILE D 1 66 ? 13.741 109.792 22.590 1.00 122.49 43 ILE D O 1
ATOM 3177 N N . ASN D 1 67 ? 14.211 109.041 20.509 1.00 126.15 44 ASN D N 1
ATOM 3178 C CA . ASN D 1 67 ? 12.909 108.463 20.216 1.00 128.95 44 ASN D CA 1
ATOM 3179 C C . ASN D 1 67 ? 12.459 107.213 20.973 1.00 130.45 44 ASN D C 1
ATOM 3180 O O . ASN D 1 67 ? 11.269 107.082 21.256 1.00 130.64 44 ASN D O 1
ATOM 3185 N N . ARG D 1 68 ? 13.372 106.310 21.332 1.00 132.10 45 ARG D N 1
ATOM 3186 C CA . ARG D 1 68 ? 12.934 105.092 22.016 1.00 135.23 45 ARG D CA 1
ATOM 3187 C C . ARG D 1 68 ? 12.216 105.597 23.262 1.00 136.48 45 ARG D C 1
ATOM 3188 O O . ARG D 1 68 ? 11.192 105.046 23.682 1.00 137.31 45 ARG D O 1
ATOM 3196 N N . ILE D 1 69 ? 12.773 106.651 23.842 1.00 136.36 46 ILE D N 1
ATOM 3197 C CA . ILE D 1 69 ? 12.217 107.320 25.015 1.00 136.39 46 ILE D CA 1
ATOM 3198 C C . ILE D 1 69 ? 10.946 108.121 24.706 1.00 136.13 46 ILE D C 1
ATOM 3199 O O . ILE D 1 69 ? 9.847 107.788 25.149 1.00 136.08 46 ILE D O 1
ATOM 3204 N N . GLY D 1 70 ? 11.136 109.205 23.962 1.00 136.28 47 GLY D N 1
ATOM 3205 C CA . GLY D 1 70 ? 10.050 110.078 23.553 1.00 137.00 47 GLY D CA 1
ATOM 3206 C C . GLY D 1 70 ? 8.806 110.311 24.401 1.00 137.54 47 GLY D C 1
ATOM 3207 O O . GLY D 1 70 ? 7.696 110.002 23.965 1.00 136.70 47 GLY D O 1
ATOM 3208 N N . VAL D 1 71 ? 8.981 110.857 25.603 1.00 138.60 48 VAL D N 1
ATOM 3209 C CA . VAL D 1 71 ? 7.852 111.192 26.482 1.00 139.86 48 VAL D CA 1
ATOM 3210 C C . VAL D 1 71 ? 7.603 112.659 26.158 1.00 140.57 48 VAL D C 1
ATOM 3211 O O . VAL D 1 71 ? 6.909 113.388 26.882 1.00 137.98 48 VAL D O 1
ATOM 3215 N N . ASN D 1 72 ? 8.210 113.052 25.040 1.00 143.48 49 ASN D N 1
ATOM 3216 C CA . ASN D 1 72 ? 8.185 114.405 24.496 1.00 146.36 49 ASN D CA 1
ATOM 3217 C C . ASN D 1 72 ? 6.913 114.741 23.725 1.00 148.62 49 ASN D C 1
ATOM 3218 O O . ASN D 1 72 ? 5.835 114.852 24.309 1.00 149.19 49 ASN D O 1
ATOM 3223 N N . ALA D 1 73 ? 7.068 114.908 22.410 1.00 150.86 50 ALA D N 1
ATOM 3224 C CA . ALA D 1 73 ? 5.974 115.256 21.502 1.00 153.85 50 ALA D CA 1
ATOM 3225 C C . ALA D 1 73 ? 4.616 115.368 22.199 1.00 156.03 50 ALA D C 1
ATOM 3226 O O . ALA D 1 73 ? 3.868 114.398 22.253 1.00 157.15 50 ALA D O 1
ATOM 3228 N N . GLN D 1 74 ? 4.299 116.543 22.741 1.00 158.67 51 GLN D N 1
ATOM 3229 C CA . GLN D 1 74 ? 3.012 116.719 23.420 1.00 161.08 51 GLN D CA 1
ATOM 3230 C C . GLN D 1 74 ? 2.045 117.267 22.379 1.00 162.46 51 GLN D C 1
ATOM 3231 O O . GLN D 1 74 ? 2.307 117.122 21.188 1.00 162.81 51 GLN D O 1
ATOM 3237 N N . SER D 1 75 ? 0.949 117.904 22.786 1.00 164.95 52 SER D N 1
ATOM 3238 C CA . SER D 1 75 ? 0.012 118.388 21.773 1.00 168.62 52 SER D CA 1
ATOM 3239 C C . SER D 1 75 ? -1.231 119.119 22.262 1.00 170.83 52 SER D C 1
ATOM 3240 O O . SER D 1 75 ? -1.312 119.566 23.400 1.00 171.45 52 SER D O 1
ATOM 3243 N N . ASP D 1 76 ? -2.197 119.239 21.359 1.00 173.67 53 ASP D N 1
ATOM 3244 C CA . ASP D 1 76 ? -3.487 119.843 21.655 1.00 177.69 53 ASP D CA 1
ATOM 3245 C C . ASP D 1 76 ? -4.351 119.624 20.417 1.00 181.01 53 ASP D C 1
ATOM 3246 O O . ASP D 1 76 ? -3.837 119.349 19.322 1.00 181.12 53 ASP D O 1
ATOM 3251 N N . VAL D 1 77 ? -5.665 119.710 20.610 1.00 186.16 54 VAL D N 1
ATOM 3252 C CA . VAL D 1 77 ? -6.644 119.507 19.540 1.00 190.40 54 VAL D CA 1
ATOM 3253 C C . VAL D 1 77 ? -6.400 120.461 18.356 1.00 191.20 54 VAL D C 1
ATOM 3254 O O . VAL D 1 77 ? -6.175 121.655 18.551 1.00 191.12 54 VAL D O 1
ATOM 3258 N N . GLY D 1 78 ? -6.445 119.924 17.135 1.00 192.83 55 GLY D N 1
ATOM 3259 C CA . GLY D 1 78 ? -6.224 120.730 15.939 1.00 194.27 55 GLY D CA 1
ATOM 3260 C C . GLY D 1 78 ? -7.140 120.450 14.748 1.00 195.08 55 GLY D C 1
ATOM 3261 O O . GLY D 1 78 ? -6.908 119.529 13.946 1.00 196.31 55 GLY D O 1
ATOM 3262 N N . ILE D 1 79 ? -8.198 121.246 14.627 1.00 195.07 56 ILE D N 1
ATOM 3263 C CA . ILE D 1 79 ? -9.144 121.094 13.524 1.00 194.59 56 ILE D CA 1
ATOM 3264 C C . ILE D 1 79 ? -9.220 122.422 12.784 1.00 192.93 56 ILE D C 1
ATOM 3265 O O . ILE D 1 79 ? -10.177 123.190 12.932 1.00 193.09 56 ILE D O 1
ATOM 3270 N N . LEU D 1 80 ? -8.187 122.692 11.995 1.00 190.12 57 LEU D N 1
ATOM 3271 C CA . LEU D 1 80 ? -8.132 123.923 11.236 1.00 187.37 57 LEU D CA 1
ATOM 3272 C C . LEU D 1 80 ? -9.365 124.140 10.400 1.00 187.63 57 LEU D C 1
ATOM 3273 O O . LEU D 1 80 ? -9.547 123.461 9.366 1.00 188.68 57 LEU D O 1
ATOM 3278 N N . ARG D 1 81 ? -10.210 125.064 10.872 1.00 187.64 58 ARG D N 1
ATOM 3279 C CA . ARG D 1 81 ? -11.426 125.445 10.161 1.00 187.68 58 ARG D CA 1
ATOM 3280 C C . ARG D 1 81 ? -10.880 126.349 9.063 1.00 186.96 58 ARG D C 1
ATOM 3281 O O . ARG D 1 81 ? -11.058 127.574 9.082 1.00 187.65 58 ARG D O 1
ATOM 3289 N N . ILE D 1 82 ? -10.182 125.712 8.125 1.00 184.63 59 ILE D N 1
ATOM 3290 C CA . ILE D 1 82 ? -9.560 126.380 6.997 1.00 180.75 59 ILE D CA 1
ATOM 3291 C C . ILE D 1 82 ? -8.829 125.308 6.167 1.00 178.25 59 ILE D C 1
ATOM 3292 O O . ILE D 1 82 ? -8.681 125.438 4.949 1.00 178.29 59 ILE D O 1
ATOM 3297 N N . GLY D 1 83 ? -8.412 124.232 6.836 1.00 175.38 60 GLY D N 1
ATOM 3298 C CA . GLY D 1 83 ? -7.699 123.163 6.159 1.00 171.26 60 GLY D CA 1
ATOM 3299 C C . GLY D 1 83 ? -8.171 121.726 6.337 1.00 168.82 60 GLY D C 1
ATOM 3300 O O . GLY D 1 83 ? -8.337 121.031 5.330 1.00 168.22 60 GLY D O 1
ATOM 3301 N N . ILE D 1 84 ? -8.405 121.267 7.574 1.00 166.76 61 ILE D N 1
ATOM 3302 C CA . ILE D 1 84 ? -8.814 119.855 7.774 1.00 163.25 61 ILE D CA 1
ATOM 3303 C C . ILE D 1 84 ? -9.695 119.567 9.007 1.00 161.19 61 ILE D C 1
ATOM 3304 O O . ILE D 1 84 ? -10.879 119.902 9.036 1.00 158.76 61 ILE D O 1
ATOM 3309 N N . GLY D 1 85 ? -9.096 118.911 10.003 1.00 160.01 62 GLY D N 1
ATOM 3310 C CA . GLY D 1 85 ? -9.788 118.573 11.236 1.00 159.40 62 GLY D CA 1
ATOM 3311 C C . GLY D 1 85 ? -9.394 117.221 11.823 1.00 160.12 62 GLY D C 1
ATOM 3312 O O . GLY D 1 85 ? -9.872 116.193 11.335 1.00 159.83 62 GLY D O 1
ATOM 3313 N N . GLY D 1 86 ? -8.544 117.203 12.863 1.00 161.18 63 GLY D N 1
ATOM 3314 C CA . GLY D 1 86 ? -8.142 115.918 13.447 1.00 160.13 63 GLY D CA 1
ATOM 3315 C C . GLY D 1 86 ? -7.329 115.815 14.748 1.00 159.44 63 GLY D C 1
ATOM 3316 O O . GLY D 1 86 ? -7.680 115.000 15.598 1.00 158.52 63 GLY D O 1
ATOM 3317 N N . GLY D 1 87 ? -6.243 116.598 14.881 1.00 159.12 64 GLY D N 1
ATOM 3318 C CA . GLY D 1 87 ? -5.367 116.604 16.067 1.00 155.13 64 GLY D CA 1
ATOM 3319 C C . GLY D 1 87 ? -4.020 117.297 15.794 1.00 151.74 64 GLY D C 1
ATOM 3320 O O . GLY D 1 87 ? -3.637 117.407 14.633 1.00 152.34 64 GLY D O 1
ATOM 3321 N N . GLN D 1 88 ? -3.284 117.765 16.806 1.00 148.56 65 GLN D N 1
ATOM 3322 C CA . GLN D 1 88 ? -2.003 118.434 16.504 1.00 146.59 65 GLN D CA 1
ATOM 3323 C C . GLN D 1 88 ? -0.905 118.200 17.541 1.00 145.30 65 GLN D C 1
ATOM 3324 O O . GLN D 1 88 ? -1.204 118.148 18.729 1.00 146.78 65 GLN D O 1
ATOM 3330 N N . THR D 1 89 ? 0.358 118.111 17.098 1.00 143.20 66 THR D N 1
ATOM 3331 C CA . THR D 1 89 ? 1.494 117.850 18.007 1.00 141.32 66 THR D CA 1
ATOM 3332 C C . THR D 1 89 ? 2.720 118.786 17.989 1.00 138.27 66 THR D C 1
ATOM 3333 O O . THR D 1 89 ? 3.071 119.363 16.957 1.00 137.70 66 THR D O 1
ATOM 3337 N N . ILE D 1 90 ? 3.373 118.887 19.151 1.00 134.77 67 ILE D N 1
ATOM 3338 C CA . ILE D 1 90 ? 4.587 119.691 19.357 1.00 130.87 67 ILE D CA 1
ATOM 3339 C C . ILE D 1 90 ? 5.729 118.739 19.684 1.00 128.82 67 ILE D C 1
ATOM 3340 O O . ILE D 1 90 ? 5.857 118.294 20.828 1.00 128.57 67 ILE D O 1
ATOM 3345 N N . ASP D 1 91 ? 6.564 118.436 18.698 1.00 126.97 68 ASP D N 1
ATOM 3346 C CA . ASP D 1 91 ? 7.659 117.508 18.926 1.00 124.84 68 ASP D CA 1
ATOM 3347 C C . ASP D 1 91 ? 8.915 118.176 19.481 1.00 121.17 68 ASP D C 1
ATOM 3348 O O . ASP D 1 91 ? 9.506 119.059 18.874 1.00 119.53 68 ASP D O 1
ATOM 3353 N N . LEU D 1 92 ? 9.283 117.732 20.674 1.00 118.47 69 LEU D N 1
ATOM 3354 C CA . LEU D 1 92 ? 10.432 118.210 21.432 1.00 116.98 69 LEU D CA 1
ATOM 3355 C C . LEU D 1 92 ? 11.655 117.368 21.158 1.00 116.63 69 LEU D C 1
ATOM 3356 O O . LEU D 1 92 ? 12.783 117.837 21.246 1.00 115.22 69 LEU D O 1
ATOM 3361 N N . ASN D 1 93 ? 11.410 116.095 20.895 1.00 118.15 70 ASN D N 1
ATOM 3362 C CA . ASN D 1 93 ? 12.465 115.130 20.611 1.00 120.89 70 ASN D CA 1
ATOM 3363 C C . ASN D 1 93 ? 13.241 115.600 19.398 1.00 121.10 70 ASN D C 1
ATOM 3364 O O . ASN D 1 93 ? 14.451 115.387 19.296 1.00 121.27 70 ASN D O 1
ATOM 3369 N N . VAL D 1 94 ? 12.518 116.189 18.453 1.00 121.09 71 VAL D N 1
ATOM 3370 C CA . VAL D 1 94 ? 13.130 116.714 17.246 1.00 121.15 71 VAL D CA 1
ATOM 3371 C C . VAL D 1 94 ? 13.946 117.963 17.603 1.00 120.92 71 VAL D C 1
ATOM 3372 O O . VAL D 1 94 ? 15.090 118.125 17.155 1.00 121.12 71 VAL D O 1
ATOM 3376 N N . LEU D 1 95 ? 13.360 118.836 18.425 1.00 118.79 72 LEU D N 1
ATOM 3377 C CA . LEU D 1 95 ? 14.041 120.063 18.834 1.00 114.89 72 LEU D CA 1
ATOM 3378 C C . LEU D 1 95 ? 15.317 119.696 19.569 1.00 113.37 72 LEU D C 1
ATOM 3379 O O . LEU D 1 95 ? 16.383 120.252 19.305 1.00 111.55 72 LEU D O 1
ATOM 3384 N N . LEU D 1 96 ? 15.199 118.731 20.473 1.00 112.25 73 LEU D N 1
ATOM 3385 C CA . LEU D 1 96 ? 16.332 118.277 21.252 1.00 112.80 73 LEU D CA 1
ATOM 3386 C C . LEU D 1 96 ? 17.324 117.499 20.383 1.00 112.55 73 LEU D C 1
ATOM 3387 O O . LEU D 1 96 ? 18.538 117.601 20.565 1.00 112.78 73 LEU D O 1
ATOM 3392 N N . SER D 1 97 ? 16.811 116.729 19.432 1.00 112.37 74 SER D N 1
ATOM 3393 C CA . SER D 1 97 ? 17.682 115.967 18.549 1.00 113.85 74 SER D CA 1
ATOM 3394 C C . SER D 1 97 ? 18.487 116.952 17.690 1.00 113.48 74 SER D C 1
ATOM 3395 O O . SER D 1 97 ? 19.696 116.768 17.453 1.00 113.22 74 SER D O 1
ATOM 3398 N N . ALA D 1 98 ? 17.809 118.011 17.249 1.00 113.30 75 ALA D N 1
ATOM 3399 C CA . ALA D 1 98 ? 18.431 119.043 16.424 1.00 113.37 75 ALA D CA 1
ATOM 3400 C C . ALA D 1 98 ? 19.515 119.783 17.214 1.00 113.24 75 ALA D C 1
ATOM 3401 O O . ALA D 1 98 ? 20.607 120.051 16.693 1.00 112.70 75 ALA D O 1
ATOM 3403 N N . ALA D 1 99 ? 19.208 120.099 18.473 1.00 112.59 76 ALA D N 1
ATOM 3404 C CA . ALA D 1 99 ? 20.145 120.804 19.350 1.00 111.96 76 ALA D CA 1
ATOM 3405 C C . ALA D 1 99 ? 21.415 119.987 19.576 1.00 111.16 76 ALA D C 1
ATOM 3406 O O . ALA D 1 99 ? 22.532 120.502 19.502 1.00 111.45 76 ALA D O 1
ATOM 3408 N N . ILE D 1 100 ? 21.238 118.703 19.839 1.00 110.29 77 ILE D N 1
ATOM 3409 C CA . ILE D 1 100 ? 22.373 117.832 20.061 1.00 110.79 77 ILE D CA 1
ATOM 3410 C C . ILE D 1 100 ? 23.206 117.812 18.799 1.00 108.95 77 ILE D C 1
ATOM 3411 O O . ILE D 1 100 ? 24.433 117.767 18.846 1.00 107.73 77 ILE D O 1
ATOM 3416 N N . ASN D 1 101 ? 22.523 117.845 17.663 1.00 108.83 78 ASN D N 1
ATOM 3417 C CA . ASN D 1 101 ? 23.223 117.838 16.390 1.00 110.18 78 ASN D CA 1
ATOM 3418 C C . ASN D 1 101 ? 24.132 119.064 16.319 1.00 110.56 78 ASN D C 1
ATOM 3419 O O . ASN D 1 101 ? 25.313 118.972 15.980 1.00 109.97 78 ASN D O 1
ATOM 3424 N N . PHE D 1 102 ? 23.581 120.202 16.712 1.00 110.28 79 PHE D N 1
ATOM 3425 C CA . PHE D 1 102 ? 24.299 121.458 16.673 1.00 110.71 79 PHE D CA 1
ATOM 3426 C C . PHE D 1 102 ? 25.543 121.449 17.550 1.00 111.27 79 PHE D C 1
ATOM 3427 O O . PHE D 1 102 ? 26.615 121.879 17.124 1.00 109.84 79 PHE D O 1
ATOM 3435 N N . PHE D 1 103 ? 25.400 120.938 18.768 1.00 113.60 80 PHE D N 1
ATOM 3436 C CA . PHE D 1 103 ? 26.520 120.886 19.694 1.00 115.91 80 PHE D CA 1
ATOM 3437 C C . PHE D 1 103 ? 27.591 120.010 19.092 1.00 113.77 80 PHE D C 1
ATOM 3438 O O . PHE D 1 103 ? 28.764 120.350 19.122 1.00 113.44 80 PHE D O 1
ATOM 3446 N N . LEU D 1 104 ? 27.185 118.889 18.517 1.00 112.69 81 LEU D N 1
ATOM 3447 C CA . LEU D 1 104 ? 28.157 118.000 17.911 1.00 112.95 81 LEU D CA 1
ATOM 3448 C C . LEU D 1 104 ? 28.898 118.727 16.809 1.00 111.78 81 LEU D C 1
ATOM 3449 O O . LEU D 1 104 ? 30.071 118.466 16.568 1.00 111.34 81 LEU D O 1
ATOM 3454 N N . ILE D 1 105 ? 28.217 119.622 16.113 1.00 111.09 82 ILE D N 1
ATOM 3455 C CA . ILE D 1 105 ? 28.895 120.351 15.059 1.00 113.53 82 ILE D CA 1
ATOM 3456 C C . ILE D 1 105 ? 29.891 121.340 15.656 1.00 114.89 82 ILE D C 1
ATOM 3457 O O . ILE D 1 105 ? 31.023 121.447 15.181 1.00 113.88 82 ILE D O 1
ATOM 3462 N N . ALA D 1 106 ? 29.459 122.057 16.696 1.00 116.48 83 ALA D N 1
ATOM 3463 C CA . ALA D 1 106 ? 30.297 123.057 17.359 1.00 118.49 83 ALA D CA 1
ATOM 3464 C C . ALA D 1 106 ? 31.559 122.417 17.924 1.00 121.13 83 ALA D C 1
ATOM 3465 O O . ALA D 1 106 ? 32.654 122.959 17.787 1.00 120.86 83 ALA D O 1
ATOM 3467 N N . PHE D 1 107 ? 31.401 121.264 18.563 1.00 126.03 84 PHE D N 1
ATOM 3468 C CA . PHE D 1 107 ? 32.540 120.547 19.127 1.00 130.91 84 PHE D CA 1
ATOM 3469 C C . PHE D 1 107 ? 33.410 120.037 17.993 1.00 131.64 84 PHE D C 1
ATOM 3470 O O . PHE D 1 107 ? 34.626 120.151 18.045 1.00 133.67 84 PHE D O 1
ATOM 3478 N N . ALA D 1 108 ? 32.781 119.478 16.963 1.00 131.55 85 ALA D N 1
ATOM 3479 C CA . ALA D 1 108 ? 33.520 118.921 15.834 1.00 130.99 85 ALA D CA 1
ATOM 3480 C C . ALA D 1 108 ? 34.345 119.954 15.067 1.00 131.32 85 ALA D C 1
ATOM 3481 O O . ALA D 1 108 ? 35.515 119.718 14.750 1.00 129.82 85 ALA D O 1
ATOM 3483 N N . VAL D 1 109 ? 33.744 121.100 14.779 1.00 132.49 86 VAL D N 1
ATOM 3484 C CA . VAL D 1 109 ? 34.456 122.145 14.061 1.00 135.33 86 VAL D CA 1
ATOM 3485 C C . VAL D 1 109 ? 35.523 122.786 14.941 1.00 137.86 86 VAL D C 1
ATOM 3486 O O . VAL D 1 109 ? 36.673 122.998 14.531 1.00 137.92 86 VAL D O 1
ATOM 3490 N N . TYR D 1 110 ? 35.138 123.078 16.175 1.00 141.17 87 TYR D N 1
ATOM 3491 C CA . TYR D 1 110 ? 36.061 123.717 17.079 1.00 144.58 87 TYR D CA 1
ATOM 3492 C C . TYR D 1 110 ? 37.212 122.794 17.422 1.00 144.77 87 TYR D C 1
ATOM 3493 O O . TYR D 1 110 ? 38.374 123.187 17.348 1.00 144.56 87 TYR D O 1
ATOM 3502 N N . PHE D 1 111 ? 36.908 121.550 17.760 1.00 146.08 88 PHE D N 1
ATOM 3503 C CA . PHE D 1 111 ? 37.987 120.649 18.101 1.00 148.34 88 PHE D CA 1
ATOM 3504 C C . PHE D 1 111 ? 38.801 120.219 16.892 1.00 147.29 88 PHE D C 1
ATOM 3505 O O . PHE D 1 111 ? 40.028 120.252 16.945 1.00 146.92 88 PHE D O 1
ATOM 3513 N N . LEU D 1 112 ? 38.163 119.812 15.796 1.00 146.79 89 LEU D N 1
ATOM 3514 C CA . LEU D 1 112 ? 39.016 119.414 14.693 1.00 147.99 89 LEU D CA 1
ATOM 3515 C C . LEU D 1 112 ? 39.672 120.607 14.000 1.00 148.88 89 LEU D C 1
ATOM 3516 O O . LEU D 1 112 ? 40.874 120.590 13.758 1.00 149.60 89 LEU D O 1
ATOM 3521 N N . VAL D 1 113 ? 38.872 121.611 13.638 1.00 149.85 90 VAL D N 1
ATOM 3522 C CA . VAL D 1 113 ? 39.371 122.854 13.033 1.00 151.38 90 VAL D CA 1
ATOM 3523 C C . VAL D 1 113 ? 40.037 123.953 13.877 1.00 151.91 90 VAL D C 1
ATOM 3524 O O . VAL D 1 113 ? 41.104 124.494 13.527 1.00 152.07 90 VAL D O 1
ATOM 3528 N N . VAL D 1 114 ? 39.384 124.271 14.997 1.00 152.69 91 VAL D N 1
ATOM 3529 C CA . VAL D 1 114 ? 39.840 125.350 15.880 1.00 154.44 91 VAL D CA 1
ATOM 3530 C C . VAL D 1 114 ? 41.111 125.144 16.698 1.00 157.27 91 VAL D C 1
ATOM 3531 O O . VAL D 1 114 ? 41.944 126.056 16.779 1.00 158.30 91 VAL D O 1
ATOM 3535 N N . LEU D 1 115 ? 41.277 123.976 17.314 1.00 160.51 92 LEU D N 1
ATOM 3536 C CA . LEU D 1 115 ? 42.493 123.756 18.093 1.00 164.22 92 LEU D CA 1
ATOM 3537 C C . LEU D 1 115 ? 43.720 123.882 17.173 1.00 167.92 92 LEU D C 1
ATOM 3538 O O . LEU D 1 115 ? 44.674 124.593 17.507 1.00 168.60 92 LEU D O 1
ATOM 3543 N N . PRO D 1 116 ? 43.687 123.247 15.978 1.00 171.30 93 PRO D N 1
ATOM 3544 C CA . PRO D 1 116 ? 44.823 123.329 15.050 1.00 173.23 93 PRO D CA 1
ATOM 3545 C C . PRO D 1 116 ? 45.053 124.671 14.353 1.00 174.63 93 PRO D C 1
ATOM 3546 O O . PRO D 1 116 ? 46.193 125.117 14.271 1.00 175.09 93 PRO D O 1
ATOM 3550 N N . TYR D 1 117 ? 44.008 125.320 13.837 1.00 176.26 94 TYR D N 1
ATOM 3551 C CA . TYR D 1 117 ? 44.264 126.604 13.183 1.00 178.88 94 TYR D CA 1
ATOM 3552 C C . TYR D 1 117 ? 44.640 127.706 14.178 1.00 180.37 94 TYR D C 1
ATOM 3553 O O . TYR D 1 117 ? 45.519 128.526 13.893 1.00 181.30 94 TYR D O 1
ATOM 3562 N N . ASN D 1 118 ? 43.990 127.740 15.341 1.00 181.77 95 ASN D N 1
ATOM 3563 C CA . ASN D 1 118 ? 44.328 128.775 16.314 1.00 183.27 95 ASN D CA 1
ATOM 3564 C C . ASN D 1 118 ? 45.715 128.520 16.913 1.00 185.11 95 ASN D C 1
ATOM 3565 O O . ASN D 1 118 ? 46.461 129.475 17.205 1.00 186.49 95 ASN D O 1
ATOM 3570 N N . THR D 1 119 ? 46.065 127.239 17.082 1.00 186.49 96 THR D N 1
ATOM 3571 C CA . THR D 1 119 ? 47.382 126.863 17.615 1.00 187.92 96 THR D CA 1
ATOM 3572 C C . THR D 1 119 ? 48.499 127.170 16.597 1.00 188.38 96 THR D C 1
ATOM 3573 O O . THR D 1 119 ? 49.615 127.554 16.980 1.00 189.22 96 THR D O 1
ATOM 3577 N N . LEU D 1 120 ? 48.208 126.978 15.309 1.00 187.67 97 LEU D N 1
ATOM 3578 C CA . LEU D 1 120 ? 49.175 127.277 14.253 1.00 186.44 97 LEU D CA 1
ATOM 3579 C C . LEU D 1 120 ? 49.381 128.786 14.086 1.00 186.52 97 LEU D C 1
ATOM 3580 O O . LEU D 1 120 ? 50.474 129.222 13.736 1.00 185.57 97 LEU D O 1
ATOM 3585 N N . ARG D 1 121 ? 48.323 129.577 14.287 1.00 187.81 98 ARG D N 1
ATOM 3586 C CA . ARG D 1 121 ? 48.447 131.041 14.212 1.00 188.67 98 ARG D CA 1
ATOM 3587 C C . ARG D 1 121 ? 49.238 131.581 15.420 1.00 189.00 98 ARG D C 1
ATOM 3588 O O . ARG D 1 121 ? 50.050 132.498 15.260 1.00 189.22 98 ARG D O 1
ATOM 3596 N N . LYS D 1 122 ? 48.996 131.033 16.621 1.00 188.85 99 LYS D N 1
ATOM 3597 C CA . LYS D 1 122 ? 49.738 131.480 17.816 1.00 187.73 99 LYS D CA 1
ATOM 3598 C C . LYS D 1 122 ? 51.219 131.084 17.742 1.00 187.48 99 LYS D C 1
ATOM 3599 O O . LYS D 1 122 ? 52.093 131.880 18.089 1.00 187.61 99 LYS D O 1
ATOM 3605 N N . LYS D 1 123 ? 51.496 129.842 17.349 1.00 186.34 100 LYS D N 1
ATOM 3606 C CA . LYS D 1 123 ? 52.875 129.407 17.163 1.00 185.50 100 LYS D CA 1
ATOM 3607 C C . LYS D 1 123 ? 53.420 130.089 15.900 1.00 186.38 100 LYS D C 1
ATOM 3608 O O . LYS D 1 123 ? 54.635 130.236 15.739 1.00 186.89 100 LYS D O 1
ATOM 3614 N N . GLY D 1 124 ? 52.499 130.466 15.002 1.00 187.21 101 GLY D N 1
ATOM 3615 C CA . GLY D 1 124 ? 52.826 131.176 13.763 1.00 187.55 101 GLY D CA 1
ATOM 3616 C C . GLY D 1 124 ? 52.956 130.498 12.395 1.00 187.64 101 GLY D C 1
ATOM 3617 O O . GLY D 1 124 ? 53.105 131.190 11.382 1.00 187.22 101 GLY D O 1
ATOM 3618 N N . GLU D 1 125 ? 52.877 129.169 12.352 1.00 187.70 102 GLU D N 1
ATOM 3619 C CA . GLU D 1 125 ? 53.047 128.386 11.119 1.00 187.10 102 GLU D CA 1
ATOM 3620 C C . GLU D 1 125 ? 52.113 128.605 9.905 1.00 185.80 102 GLU D C 1
ATOM 3621 O O . GLU D 1 125 ? 52.529 128.422 8.755 1.00 184.25 102 GLU D O 1
ATOM 3627 N N . VAL D 1 126 ? 50.861 128.978 10.147 1.00 184.98 103 VAL D N 1
ATOM 3628 C CA . VAL D 1 126 ? 49.919 129.210 9.053 1.00 184.51 103 VAL D CA 1
ATOM 3629 C C . VAL D 1 126 ? 50.226 130.547 8.370 1.00 183.44 103 VAL D C 1
ATOM 3630 O O . VAL D 1 126 ? 50.724 131.466 9.024 1.00 182.67 103 VAL D O 1
ATOM 3634 N N . GLU D 1 127 ? 49.920 130.676 7.073 1.00 183.00 104 GLU D N 1
ATOM 3635 C CA . GLU D 1 127 ? 50.257 131.935 6.378 1.00 182.50 104 GLU D CA 1
ATOM 3636 C C . GLU D 1 127 ? 49.060 132.694 5.762 1.00 179.52 104 GLU D C 1
ATOM 3637 O O . GLU D 1 127 ? 47.928 132.207 5.787 1.00 180.54 104 GLU D O 1
ATOM 3643 N N . GLN D 1 128 ? 49.313 133.889 5.221 1.00 174.70 105 GLN D N 1
ATOM 3644 C CA . GLN D 1 128 ? 48.256 134.689 4.601 1.00 169.15 105 GLN D CA 1
ATOM 3645 C C . GLN D 1 128 ? 48.760 135.971 3.900 1.00 167.54 105 GLN D C 1
ATOM 3646 O O . GLN D 1 128 ? 49.689 136.677 4.391 1.00 169.51 105 GLN D O 1
ATOM 3652 N N . PRO D 1 129 ? 48.145 136.300 2.741 1.00 164.43 106 PRO D N 1
ATOM 3653 C CA . PRO D 1 129 ? 48.505 137.489 1.953 1.00 160.80 106 PRO D CA 1
ATOM 3654 C C . PRO D 1 129 ? 48.525 138.798 2.761 1.00 156.77 106 PRO D C 1
ATOM 3655 O O . PRO D 1 129 ? 49.465 139.605 2.644 1.00 156.25 106 PRO D O 1
ATOM 3659 N N . GLY D 1 130 ? 47.502 138.997 3.591 1.00 151.44 107 GLY D N 1
ATOM 3660 C CA . GLY D 1 130 ? 47.451 140.202 4.396 1.00 144.12 107 GLY D CA 1
ATOM 3661 C C . GLY D 1 130 ? 48.642 140.309 5.337 1.00 139.10 107 GLY D C 1
ATOM 3662 O O . GLY D 1 130 ? 49.277 141.361 5.432 1.00 139.36 107 GLY D O 1
ATOM 3663 N N . ASP D 1 131 ? 48.977 139.207 6.004 1.00 133.74 108 ASP D N 1
ATOM 3664 C CA . ASP D 1 131 ? 50.094 139.194 6.946 1.00 127.22 108 ASP D CA 1
ATOM 3665 C C . ASP D 1 131 ? 51.407 139.516 6.285 1.00 119.71 108 ASP D C 1
ATOM 3666 O O . ASP D 1 131 ? 52.192 140.304 6.820 1.00 117.82 108 ASP D O 1
ATOM 3671 N N . THR D 1 132 ? 51.662 138.917 5.125 1.00 112.00 109 THR D N 1
ATOM 3672 C CA . THR D 1 132 ? 52.928 139.236 4.464 1.00 105.28 109 THR D CA 1
ATOM 3673 C C . THR D 1 132 ? 52.987 140.688 3.981 1.00 99.23 109 THR D C 1
ATOM 3674 O O . THR D 1 132 ? 54.061 141.316 3.957 1.00 98.26 109 THR D O 1
ATOM 3678 N N . GLN D 1 133 ? 51.847 141.223 3.565 1.00 91.72 110 GLN D N 1
ATOM 3679 C CA . GLN D 1 133 ? 51.847 142.611 3.145 1.00 85.35 110 GLN D CA 1
ATOM 3680 C C . GLN D 1 133 ? 52.274 143.444 4.341 1.00 79.77 110 GLN D C 1
ATOM 3681 O O . GLN D 1 133 ? 53.079 144.368 4.224 1.00 76.25 110 GLN D O 1
ATOM 3687 N N . VAL D 1 134 ? 51.753 143.064 5.504 1.00 75.34 111 VAL D N 1
ATOM 3688 C CA . VAL D 1 134 ? 52.027 143.759 6.757 1.00 70.04 111 VAL D CA 1
ATOM 3689 C C . VAL D 1 134 ? 53.495 143.763 7.055 1.00 66.16 111 VAL D C 1
ATOM 3690 O O . VAL D 1 134 ? 54.069 144.772 7.437 1.00 65.14 111 VAL D O 1
ATOM 3694 N N . VAL D 1 135 ? 54.109 142.618 6.858 1.00 61.76 112 VAL D N 1
ATOM 3695 C CA . VAL D 1 135 ? 55.519 142.502 7.110 1.00 59.17 112 VAL D CA 1
ATOM 3696 C C . VAL D 1 135 ? 56.245 143.490 6.231 1.00 56.27 112 VAL D C 1
ATOM 3697 O O . VAL D 1 135 ? 57.124 144.231 6.677 1.00 55.07 112 VAL D O 1
ATOM 3701 N N . LEU D 1 136 ? 55.834 143.524 4.978 1.00 53.16 113 LEU D N 1
ATOM 3702 C CA . LEU D 1 136 ? 56.476 144.398 4.044 1.00 51.45 113 LEU D CA 1
ATOM 3703 C C . LEU D 1 136 ? 56.239 145.850 4.330 1.00 50.56 113 LEU D C 1
ATOM 3704 O O . LEU D 1 136 ? 57.170 146.646 4.306 1.00 49.15 113 LEU D O 1
ATOM 3709 N N . LEU D 1 137 ? 55.000 146.200 4.630 1.00 48.51 114 LEU D N 1
ATOM 3710 C CA . LEU D 1 137 ? 54.707 147.584 4.904 1.00 50.61 114 LEU D CA 1
ATOM 3711 C C . LEU D 1 137 ? 55.553 148.007 6.083 1.00 57.16 114 LEU D C 1
ATOM 3712 O O . LEU D 1 137 ? 56.102 149.113 6.088 1.00 59.06 114 LEU D O 1
ATOM 3717 N N . THR D 1 138 ? 55.658 147.112 7.072 1.00 60.59 115 THR D N 1
ATOM 3718 C CA . THR D 1 138 ? 56.411 147.376 8.299 1.00 61.62 115 THR D CA 1
ATOM 3719 C C . THR D 1 138 ? 57.860 147.618 8.030 1.00 60.64 115 THR D C 1
ATOM 3720 O O . THR D 1 138 ? 58.444 148.544 8.566 1.00 63.71 115 THR D O 1
ATOM 3724 N N . GLU D 1 139 ? 58.448 146.792 7.190 1.00 59.73 116 GLU D N 1
ATOM 3725 C CA . GLU D 1 139 ? 59.843 146.983 6.892 1.00 61.48 116 GLU D CA 1
ATOM 3726 C C . GLU D 1 139 ? 59.995 148.321 6.213 1.00 59.60 116 GLU D C 1
ATOM 3727 O O . GLU D 1 139 ? 60.897 149.097 6.521 1.00 57.12 116 GLU D O 1
ATOM 3733 N N . ILE D 1 140 ? 59.054 148.623 5.333 1.00 59.54 117 ILE D N 1
ATOM 3734 C CA . ILE D 1 140 ? 59.113 149.872 4.606 1.00 59.10 117 ILE D CA 1
ATOM 3735 C C . ILE D 1 140 ? 59.095 151.003 5.643 1.00 58.65 117 ILE D C 1
ATOM 3736 O O . ILE D 1 140 ? 59.927 151.918 5.584 1.00 55.64 117 ILE D O 1
ATOM 3741 N N . ARG D 1 141 ? 58.218 150.895 6.640 1.00 58.87 118 ARG D N 1
ATOM 3742 C CA . ARG D 1 141 ? 58.124 151.939 7.662 1.00 62.95 118 ARG D CA 1
ATOM 3743 C C . ARG D 1 141 ? 59.464 152.093 8.357 1.00 66.77 118 ARG D C 1
ATOM 3744 O O . ARG D 1 141 ? 59.957 153.202 8.558 1.00 67.98 118 ARG D O 1
ATOM 3752 N N . ASP D 1 142 ? 60.073 150.972 8.701 1.00 70.76 119 ASP D N 1
ATOM 3753 C CA . ASP D 1 142 ? 61.334 151.020 9.405 1.00 72.75 119 ASP D CA 1
ATOM 3754 C C . ASP D 1 142 ? 62.402 151.672 8.568 1.00 71.70 119 ASP D C 1
ATOM 3755 O O . ASP D 1 142 ? 63.215 152.426 9.077 1.00 72.54 119 ASP D O 1
ATOM 3760 N N . LEU D 1 143 ? 62.404 151.391 7.280 1.00 72.09 120 LEU D N 1
ATOM 3761 C CA . LEU D 1 143 ? 63.398 151.992 6.420 1.00 75.64 120 LEU D CA 1
ATOM 3762 C C . LEU D 1 143 ? 63.182 153.449 6.192 1.00 76.96 120 LEU D C 1
ATOM 3763 O O . LEU D 1 143 ? 64.110 154.251 6.248 1.00 75.70 120 LEU D O 1
ATOM 3768 N N . LEU D 1 144 ? 61.940 153.799 5.927 1.00 80.12 121 LEU D N 1
ATOM 3769 C CA . LEU D 1 144 ? 61.654 155.179 5.649 1.00 88.37 121 LEU D CA 1
ATOM 3770 C C . LEU D 1 144 ? 62.070 155.969 6.875 1.00 94.01 121 LEU D C 1
ATOM 3771 O O . LEU D 1 144 ? 62.562 157.093 6.773 1.00 95.96 121 LEU D O 1
ATOM 3776 N N . ALA D 1 145 ? 61.900 155.362 8.040 1.00 99.89 122 ALA D N 1
ATOM 3777 C CA . ALA D 1 145 ? 62.267 156.022 9.279 1.00 104.83 122 ALA D CA 1
ATOM 3778 C C . ALA D 1 145 ? 63.778 156.169 9.325 1.00 109.83 122 ALA D C 1
ATOM 3779 O O . ALA D 1 145 ? 64.299 157.183 9.768 1.00 107.76 122 ALA D O 1
ATOM 3781 N N . GLN D 1 146 ? 64.474 155.145 8.852 1.00 118.60 123 GLN D N 1
ATOM 3782 C CA . GLN D 1 146 ? 65.927 155.151 8.838 1.00 128.33 123 GLN D CA 1
ATOM 3783 C C . GLN D 1 146 ? 66.505 156.280 8.009 1.00 132.24 123 GLN D C 1
ATOM 3784 O O . GLN D 1 146 ? 67.563 156.811 8.337 1.00 132.51 123 GLN D O 1
ATOM 3790 N N . THR D 1 147 ? 65.826 156.638 6.927 1.00 137.89 124 THR D N 1
ATOM 3791 C CA . THR D 1 147 ? 66.320 157.715 6.069 1.00 144.40 124 THR D CA 1
ATOM 3792 C C . THR D 1 147 ? 66.416 159.087 6.771 1.00 149.39 124 THR D C 1
ATOM 3793 O O . THR D 1 147 ? 66.992 160.022 6.208 1.00 150.95 124 THR D O 1
ATOM 3797 N N . ASN D 1 148 ? 65.885 159.203 7.998 1.00 154.12 125 ASN D N 1
ATOM 3798 C CA . ASN D 1 148 ? 65.905 160.476 8.766 1.00 156.28 125 ASN D CA 1
ATOM 3799 C C . ASN D 1 148 ? 67.099 160.689 9.746 1.00 156.85 125 ASN D C 1
ATOM 3800 O O . ASN D 1 148 ? 67.352 159.811 10.608 1.00 157.02 125 ASN D O 1
ATOM 3805 N N . MET E 1 24 ? 18.680 150.014 -14.392 1.00 208.13 1 MET E N 1
ATOM 3806 C CA . MET E 1 24 ? 18.618 148.625 -13.859 1.00 208.86 1 MET E CA 1
ATOM 3807 C C . MET E 1 24 ? 19.820 147.814 -14.367 1.00 210.33 1 MET E C 1
ATOM 3808 O O . MET E 1 24 ? 20.476 147.104 -13.584 1.00 210.75 1 MET E O 1
ATOM 3813 N N . LEU E 1 25 ? 20.115 147.946 -15.667 1.00 211.90 2 LEU E N 1
ATOM 3814 C CA . LEU E 1 25 ? 21.253 147.268 -16.314 1.00 212.86 2 LEU E CA 1
ATOM 3815 C C . LEU E 1 25 ? 22.523 147.859 -15.681 1.00 214.55 2 LEU E C 1
ATOM 3816 O O . LEU E 1 25 ? 23.544 147.171 -15.541 1.00 215.28 2 LEU E O 1
ATOM 3821 N N . LYS E 1 26 ? 22.441 149.151 -15.342 1.00 215.83 3 LYS E N 1
ATOM 3822 C CA . LYS E 1 26 ? 23.510 149.912 -14.671 1.00 216.08 3 LYS E CA 1
ATOM 3823 C C . LYS E 1 26 ? 23.708 149.504 -13.195 1.00 216.08 3 LYS E C 1
ATOM 3824 O O . LYS E 1 26 ? 24.836 149.465 -12.702 1.00 216.59 3 LYS E O 1
ATOM 3830 N N . GLY E 1 27 ? 22.606 149.236 -12.492 1.00 214.93 4 GLY E N 1
ATOM 3831 C CA . GLY E 1 27 ? 22.686 148.843 -11.093 1.00 212.75 4 GLY E CA 1
ATOM 3832 C C . GLY E 1 27 ? 23.289 147.460 -10.937 1.00 211.67 4 GLY E C 1
ATOM 3833 O O . GLY E 1 27 ? 24.151 147.245 -10.076 1.00 210.83 4 GLY E O 1
ATOM 3834 N N . PHE E 1 28 ? 22.839 146.523 -11.776 1.00 211.07 5 PHE E N 1
ATOM 3835 C CA . PHE E 1 28 ? 23.355 145.150 -11.739 1.00 209.83 5 PHE E CA 1
ATOM 3836 C C . PHE E 1 28 ? 24.812 145.140 -12.234 1.00 208.48 5 PHE E C 1
ATOM 3837 O O . PHE E 1 28 ? 25.669 144.507 -11.623 1.00 209.33 5 PHE E O 1
ATOM 3845 N N . LYS E 1 29 ? 25.089 145.852 -13.327 1.00 206.26 6 LYS E N 1
ATOM 3846 C CA . LYS E 1 29 ? 26.439 145.922 -13.895 1.00 204.22 6 LYS E CA 1
ATOM 3847 C C . LYS E 1 29 ? 27.430 146.731 -13.025 1.00 203.98 6 LYS E C 1
ATOM 3848 O O . LYS E 1 29 ? 28.602 146.349 -12.905 1.00 204.39 6 LYS E O 1
ATOM 3854 N N . GLU E 1 30 ? 26.966 147.835 -12.424 1.00 202.87 7 GLU E N 1
ATOM 3855 C CA . GLU E 1 30 ? 27.808 148.683 -11.559 1.00 201.12 7 GLU E CA 1
ATOM 3856 C C . GLU E 1 30 ? 28.117 147.953 -10.259 1.00 200.48 7 GLU E C 1
ATOM 3857 O O . GLU E 1 30 ? 29.172 148.154 -9.652 1.00 199.56 7 GLU E O 1
ATOM 3863 N N . PHE E 1 31 ? 27.153 147.164 -9.797 1.00 200.32 8 PHE E N 1
ATOM 3864 C CA . PHE E 1 31 ? 27.352 146.352 -8.611 1.00 200.50 8 PHE E CA 1
ATOM 3865 C C . PHE E 1 31 ? 28.321 145.198 -8.923 1.00 201.00 8 PHE E C 1
ATOM 3866 O O . PHE E 1 31 ? 29.037 144.732 -8.034 1.00 200.66 8 PHE E O 1
ATOM 3874 N N . LEU E 1 32 ? 28.274 144.699 -10.168 1.00 201.96 9 LEU E N 1
ATOM 3875 C CA . LEU E 1 32 ? 29.160 143.618 -10.654 1.00 201.98 9 LEU E CA 1
ATOM 3876 C C . LEU E 1 32 ? 30.639 144.053 -10.835 1.00 201.99 9 LEU E C 1
ATOM 3877 O O . LEU E 1 32 ? 31.546 143.238 -10.643 1.00 202.80 9 LEU E O 1
ATOM 3882 N N . ALA E 1 33 ? 30.885 145.307 -11.235 1.00 201.01 10 ALA E N 1
ATOM 3883 C CA . ALA E 1 33 ? 32.265 145.820 -11.369 1.00 199.58 10 ALA E CA 1
ATOM 3884 C C . ALA E 1 33 ? 32.793 145.823 -9.926 1.00 198.50 10 ALA E C 1
ATOM 3885 O O . ALA E 1 33 ? 33.974 145.609 -9.652 1.00 200.47 10 ALA E O 1
ATOM 3887 N N . ARG E 1 34 ? 31.854 146.104 -9.031 1.00 195.59 11 ARG E N 1
ATOM 3888 C CA . ARG E 1 34 ? 31.964 146.118 -7.572 1.00 190.97 11 ARG E CA 1
ATOM 3889 C C . ARG E 1 34 ? 32.113 144.650 -7.121 1.00 187.01 11 ARG E C 1
ATOM 3890 O O . ARG E 1 34 ? 32.745 144.343 -6.098 1.00 185.75 11 ARG E O 1
ATOM 3898 N N . GLY E 1 35 ? 31.510 143.768 -7.930 1.00 182.98 12 GLY E N 1
ATOM 3899 C CA . GLY E 1 35 ? 31.371 142.341 -7.655 1.00 176.86 12 GLY E CA 1
ATOM 3900 C C . GLY E 1 35 ? 32.402 141.258 -7.363 1.00 172.01 12 GLY E C 1
ATOM 3901 O O . GLY E 1 35 ? 32.610 140.200 -8.030 1.00 172.11 12 GLY E O 1
ATOM 3902 N N . ASN E 1 36 ? 32.994 141.542 -6.217 1.00 166.38 13 ASN E N 1
ATOM 3903 C CA . ASN E 1 36 ? 33.883 140.653 -5.529 1.00 160.29 13 ASN E CA 1
ATOM 3904 C C . ASN E 1 36 ? 32.774 139.598 -5.348 1.00 156.01 13 ASN E C 1
ATOM 3905 O O . ASN E 1 36 ? 33.019 138.386 -5.302 1.00 157.57 13 ASN E O 1
ATOM 3910 N N . ILE E 1 37 ? 31.547 140.127 -5.243 1.00 148.90 14 ILE E N 1
ATOM 3911 C CA . ILE E 1 37 ? 30.289 139.391 -5.068 1.00 139.78 14 ILE E CA 1
ATOM 3912 C C . ILE E 1 37 ? 30.083 138.413 -6.208 1.00 133.80 14 ILE E C 1
ATOM 3913 O O . ILE E 1 37 ? 29.600 137.310 -6.005 1.00 133.11 14 ILE E O 1
ATOM 3918 N N . VAL E 1 38 ? 30.406 138.839 -7.417 1.00 126.94 15 VAL E N 1
ATOM 3919 C CA . VAL E 1 38 ? 30.288 137.972 -8.571 1.00 120.91 15 VAL E CA 1
ATOM 3920 C C . VAL E 1 38 ? 31.254 136.808 -8.418 1.00 118.10 15 VAL E C 1
ATOM 3921 O O . VAL E 1 38 ? 30.861 135.638 -8.588 1.00 118.77 15 VAL E O 1
ATOM 3925 N N . ASP E 1 39 ? 32.492 137.098 -8.011 1.00 114.70 16 ASP E N 1
ATOM 3926 C CA . ASP E 1 39 ? 33.435 135.965 -7.893 1.00 111.34 16 ASP E CA 1
ATOM 3927 C C . ASP E 1 39 ? 32.840 134.956 -6.903 1.00 106.83 16 ASP E C 1
ATOM 3928 O O . ASP E 1 39 ? 32.769 133.740 -7.144 1.00 105.71 16 ASP E O 1
ATOM 3933 N N . LEU E 1 40 ? 32.350 135.494 -5.802 1.00 103.46 17 LEU E N 1
ATOM 3934 C CA . LEU E 1 40 ? 31.796 134.681 -4.742 1.00 100.46 17 LEU E CA 1
ATOM 3935 C C . LEU E 1 40 ? 30.513 133.942 -5.104 1.00 96.55 17 LEU E C 1
ATOM 3936 O O . LEU E 1 40 ? 30.379 132.739 -4.863 1.00 96.39 17 LEU E O 1
ATOM 3941 N N . ALA E 1 41 ? 29.596 134.644 -5.749 1.00 90.84 18 ALA E N 1
ATOM 3942 C CA . ALA E 1 41 ? 28.321 134.049 -6.074 1.00 87.10 18 ALA E CA 1
ATOM 3943 C C . ALA E 1 41 ? 28.615 132.839 -6.927 1.00 84.53 18 ALA E C 1
ATOM 3944 O O . ALA E 1 41 ? 28.092 131.744 -6.692 1.00 84.12 18 ALA E O 1
ATOM 3946 N N . VAL E 1 42 ? 29.505 133.008 -7.886 1.00 81.41 19 VAL E N 1
ATOM 3947 C CA . VAL E 1 42 ? 29.825 131.871 -8.714 1.00 77.40 19 VAL E CA 1
ATOM 3948 C C . VAL E 1 42 ? 30.387 130.753 -7.843 1.00 74.42 19 VAL E C 1
ATOM 3949 O O . VAL E 1 42 ? 29.992 129.594 -7.970 1.00 73.63 19 VAL E O 1
ATOM 3953 N N . ALA E 1 43 ? 31.255 131.103 -6.906 1.00 71.50 20 ALA E N 1
ATOM 3954 C CA . ALA E 1 43 ? 31.839 130.052 -6.097 1.00 69.24 20 ALA E CA 1
ATOM 3955 C C . ALA E 1 43 ? 30.797 129.254 -5.344 1.00 68.46 20 ALA E C 1
ATOM 3956 O O . ALA E 1 43 ? 30.861 128.029 -5.332 1.00 67.24 20 ALA E O 1
ATOM 3958 N N . VAL E 1 44 ? 29.826 129.914 -4.726 1.00 67.55 21 VAL E N 1
ATOM 3959 C CA . VAL E 1 44 ? 28.834 129.134 -4.008 1.00 68.59 21 VAL E CA 1
ATOM 3960 C C . VAL E 1 44 ? 28.064 128.320 -5.027 1.00 69.75 21 VAL E C 1
ATOM 3961 O O . VAL E 1 44 ? 27.697 127.174 -4.766 1.00 69.85 21 VAL E O 1
ATOM 3965 N N . VAL E 1 45 ? 27.853 128.902 -6.207 1.00 69.40 22 VAL E N 1
ATOM 3966 C CA . VAL E 1 45 ? 27.093 128.214 -7.234 1.00 66.82 22 VAL E CA 1
ATOM 3967 C C . VAL E 1 45 ? 27.748 126.915 -7.621 1.00 68.23 22 VAL E C 1
ATOM 3968 O O . VAL E 1 45 ? 27.113 125.868 -7.679 1.00 69.92 22 VAL E O 1
ATOM 3972 N N . ILE E 1 46 ? 29.038 126.965 -7.846 1.00 68.87 23 ILE E N 1
ATOM 3973 C CA . ILE E 1 46 ? 29.705 125.755 -8.204 1.00 71.90 23 ILE E CA 1
ATOM 3974 C C . ILE E 1 46 ? 29.800 124.847 -7.015 1.00 73.42 23 ILE E C 1
ATOM 3975 O O . ILE E 1 46 ? 29.576 123.654 -7.127 1.00 74.13 23 ILE E O 1
ATOM 3980 N N . GLY E 1 47 ? 30.097 125.415 -5.857 1.00 75.97 24 GLY E N 1
ATOM 3981 C CA . GLY E 1 47 ? 30.255 124.572 -4.693 1.00 80.68 24 GLY E CA 1
ATOM 3982 C C . GLY E 1 47 ? 29.003 123.787 -4.391 1.00 83.94 24 GLY E C 1
ATOM 3983 O O . GLY E 1 47 ? 29.072 122.573 -4.173 1.00 85.01 24 GLY E O 1
ATOM 3984 N N . THR E 1 48 ? 27.854 124.451 -4.434 1.00 86.04 25 THR E N 1
ATOM 3985 C CA . THR E 1 48 ? 26.604 123.763 -4.159 1.00 89.40 25 THR E CA 1
ATOM 3986 C C . THR E 1 48 ? 26.235 122.801 -5.279 1.00 90.64 25 THR E C 1
ATOM 3987 O O . THR E 1 48 ? 25.794 121.679 -5.023 1.00 92.83 25 THR E O 1
ATOM 3991 N N . ALA E 1 49 ? 26.448 123.214 -6.521 1.00 91.15 26 ALA E N 1
ATOM 3992 C CA . ALA E 1 49 ? 26.094 122.359 -7.643 1.00 94.18 26 ALA E CA 1
ATOM 3993 C C . ALA E 1 49 ? 26.853 121.045 -7.570 1.00 96.67 26 ALA E C 1
ATOM 3994 O O . ALA E 1 49 ? 26.288 119.952 -7.751 1.00 98.08 26 ALA E O 1
ATOM 3996 N N . PHE E 1 50 ? 28.137 121.157 -7.276 1.00 98.72 27 PHE E N 1
ATOM 3997 C CA . PHE E 1 50 ? 28.983 119.990 -7.199 1.00 102.00 27 PHE E CA 1
ATOM 3998 C C . PHE E 1 50 ? 28.717 119.089 -6.006 1.00 101.57 27 PHE E C 1
ATOM 3999 O O . PHE E 1 50 ? 28.646 117.865 -6.170 1.00 101.21 27 PHE E O 1
ATOM 4007 N N . THR E 1 51 ? 28.552 119.655 -4.810 1.00 102.98 28 THR E N 1
ATOM 4008 C CA . THR E 1 51 ? 28.296 118.767 -3.667 1.00 105.82 28 THR E CA 1
ATOM 4009 C C . THR E 1 51 ? 27.014 118.003 -3.974 1.00 106.21 28 THR E C 1
ATOM 4010 O O . THR E 1 51 ? 26.891 116.796 -3.679 1.00 108.23 28 THR E O 1
ATOM 4014 N N . ALA E 1 52 ? 26.076 118.701 -4.612 1.00 105.13 29 ALA E N 1
ATOM 4015 C CA . ALA E 1 52 ? 24.814 118.079 -4.955 1.00 103.30 29 ALA E CA 1
ATOM 4016 C C . ALA E 1 52 ? 25.103 116.889 -5.866 1.00 102.66 29 ALA E C 1
ATOM 4017 O O . ALA E 1 52 ? 24.588 115.792 -5.633 1.00 104.34 29 ALA E O 1
ATOM 4019 N N . LEU E 1 53 ? 25.971 117.066 -6.861 1.00 101.38 30 LEU E N 1
ATOM 4020 C CA . LEU E 1 53 ? 26.256 115.942 -7.755 1.00 100.10 30 LEU E CA 1
ATOM 4021 C C . LEU E 1 53 ? 26.869 114.722 -7.051 1.00 99.37 30 LEU E C 1
ATOM 4022 O O . LEU E 1 53 ? 26.440 113.578 -7.278 1.00 99.67 30 LEU E O 1
ATOM 4027 N N . VAL E 1 54 ? 27.846 114.940 -6.178 1.00 99.94 31 VAL E N 1
ATOM 4028 C CA . VAL E 1 54 ? 28.440 113.788 -5.503 1.00 102.99 31 VAL E CA 1
ATOM 4029 C C . VAL E 1 54 ? 27.439 113.044 -4.639 1.00 104.47 31 VAL E C 1
ATOM 4030 O O . VAL E 1 54 ? 27.399 111.806 -4.654 1.00 106.92 31 VAL E O 1
ATOM 4034 N N . THR E 1 55 ? 26.636 113.774 -3.869 1.00 105.01 32 THR E N 1
ATOM 4035 C CA . THR E 1 55 ? 25.664 113.075 -3.037 1.00 105.64 32 THR E CA 1
ATOM 4036 C C . THR E 1 55 ? 24.609 112.322 -3.865 1.00 106.40 32 THR E C 1
ATOM 4037 O O . THR E 1 55 ? 24.151 111.258 -3.438 1.00 107.21 32 THR E O 1
ATOM 4041 N N . LYS E 1 56 ? 24.216 112.854 -5.030 1.00 106.01 33 LYS E N 1
ATOM 4042 C CA . LYS E 1 56 ? 23.239 112.142 -5.873 1.00 104.41 33 LYS E CA 1
ATOM 4043 C C . LYS E 1 56 ? 23.861 110.843 -6.404 1.00 103.35 33 LYS E C 1
ATOM 4044 O O . LYS E 1 56 ? 23.192 109.808 -6.466 1.00 104.42 33 LYS E O 1
ATOM 4050 N N . PHE E 1 57 ? 25.132 110.876 -6.797 1.00 101.34 34 PHE E N 1
ATOM 4051 C CA . PHE E 1 57 ? 25.738 109.628 -7.256 1.00 101.25 34 PHE E CA 1
ATOM 4052 C C . PHE E 1 57 ? 25.719 108.631 -6.108 1.00 100.61 34 PHE E C 1
ATOM 4053 O O . PHE E 1 57 ? 25.405 107.452 -6.286 1.00 101.33 34 PHE E O 1
ATOM 4061 N N . THR E 1 58 ? 26.048 109.113 -4.919 1.00 99.96 35 THR E N 1
ATOM 4062 C CA . THR E 1 58 ? 26.090 108.230 -3.774 1.00 100.86 35 THR E CA 1
ATOM 4063 C C . THR E 1 58 ? 24.736 107.596 -3.554 1.00 101.82 35 THR E C 1
ATOM 4064 O O . THR E 1 58 ? 24.641 106.386 -3.343 1.00 102.33 35 THR E O 1
ATOM 4068 N N . ASP E 1 59 ? 23.681 108.398 -3.639 1.00 103.46 36 ASP E N 1
ATOM 4069 C CA . ASP E 1 59 ? 22.353 107.854 -3.405 1.00 104.83 36 ASP E CA 1
ATOM 4070 C C . ASP E 1 59 ? 21.921 106.870 -4.461 1.00 102.71 36 ASP E C 1
ATOM 4071 O O . ASP E 1 59 ? 21.401 105.807 -4.128 1.00 104.19 36 ASP E O 1
ATOM 4076 N N . SER E 1 60 ? 22.099 107.199 -5.734 1.00 99.11 37 SER E N 1
ATOM 4077 C CA . SER E 1 60 ? 21.660 106.218 -6.693 1.00 97.15 37 SER E CA 1
ATOM 4078 C C . SER E 1 60 ? 22.558 104.996 -6.795 1.00 96.23 37 SER E C 1
ATOM 4079 O O . SER E 1 60 ? 22.070 103.871 -6.740 1.00 98.47 37 SER E O 1
ATOM 4082 N N . ILE E 1 61 ? 23.863 105.195 -6.965 1.00 92.91 38 ILE E N 1
ATOM 4083 C CA . ILE E 1 61 ? 24.743 104.040 -7.025 1.00 89.94 38 ILE E CA 1
ATOM 4084 C C . ILE E 1 61 ? 25.144 103.315 -5.767 1.00 90.65 38 ILE E C 1
ATOM 4085 O O . ILE E 1 61 ? 25.078 102.107 -5.679 1.00 91.43 38 ILE E O 1
ATOM 4090 N N . ILE E 1 62 ? 25.608 104.083 -4.801 1.00 92.67 39 ILE E N 1
ATOM 4091 C CA . ILE E 1 62 ? 26.033 103.532 -3.537 1.00 95.96 39 ILE E CA 1
ATOM 4092 C C . ILE E 1 62 ? 25.046 103.073 -2.492 1.00 98.29 39 ILE E C 1
ATOM 4093 O O . ILE E 1 62 ? 25.182 101.984 -1.948 1.00 99.97 39 ILE E O 1
ATOM 4098 N N . THR E 1 63 ? 24.033 103.893 -2.230 1.00 99.79 40 THR E N 1
ATOM 4099 C CA . THR E 1 63 ? 23.065 103.562 -1.198 1.00 102.45 40 THR E CA 1
ATOM 4100 C C . THR E 1 63 ? 22.359 102.274 -1.523 1.00 103.14 40 THR E C 1
ATOM 4101 O O . THR E 1 63 ? 22.060 101.484 -0.634 1.00 103.84 40 THR E O 1
ATOM 4105 N N . PRO E 1 64 ? 22.071 102.042 -2.805 1.00 103.92 41 PRO E N 1
ATOM 4106 C CA . PRO E 1 64 ? 21.396 100.789 -3.123 1.00 106.36 41 PRO E CA 1
ATOM 4107 C C . PRO E 1 64 ? 22.317 99.590 -2.818 1.00 108.69 41 PRO E C 1
ATOM 4108 O O . PRO E 1 64 ? 21.869 98.543 -2.340 1.00 111.00 41 PRO E O 1
ATOM 4112 N N . LEU E 1 65 ? 23.609 99.750 -3.083 1.00 109.16 42 LEU E N 1
ATOM 4113 C CA . LEU E 1 65 ? 24.562 98.683 -2.820 1.00 109.71 42 LEU E CA 1
ATOM 4114 C C . LEU E 1 65 ? 24.622 98.411 -1.340 1.00 110.98 42 LEU E C 1
ATOM 4115 O O . LEU E 1 65 ? 24.633 97.265 -0.906 1.00 111.51 42 LEU E O 1
ATOM 4120 N N . ILE E 1 66 ? 24.634 99.483 -0.564 1.00 113.69 43 ILE E N 1
ATOM 4121 C CA . ILE E 1 66 ? 24.691 99.375 0.885 1.00 117.82 43 ILE E CA 1
ATOM 4122 C C . ILE E 1 66 ? 23.459 98.592 1.299 1.00 120.82 43 ILE E C 1
ATOM 4123 O O . ILE E 1 66 ? 23.520 97.675 2.117 1.00 123.28 43 ILE E O 1
ATOM 4128 N N . ASN E 1 67 ? 22.342 98.961 0.692 1.00 123.34 44 ASN E N 1
ATOM 4129 C CA . ASN E 1 67 ? 21.047 98.365 0.980 1.00 125.91 44 ASN E CA 1
ATOM 4130 C C . ASN E 1 67 ? 20.799 96.887 0.612 1.00 126.08 44 ASN E C 1
ATOM 4131 O O . ASN E 1 67 ? 20.073 96.206 1.335 1.00 125.88 44 ASN E O 1
ATOM 4136 N N . ARG E 1 68 ? 21.376 96.365 -0.472 1.00 125.83 45 ARG E N 1
ATOM 4137 C CA . ARG E 1 68 ? 21.087 94.968 -0.779 1.00 127.33 45 ARG E CA 1
ATOM 4138 C C . ARG E 1 68 ? 21.545 94.154 0.431 1.00 128.48 45 ARG E C 1
ATOM 4139 O O . ARG E 1 68 ? 20.838 93.263 0.897 1.00 129.80 45 ARG E O 1
ATOM 4147 N N . ILE E 1 69 ? 22.716 94.492 0.954 1.00 128.57 46 ILE E N 1
ATOM 4148 C CA . ILE E 1 69 ? 23.292 93.813 2.111 1.00 129.28 46 ILE E CA 1
ATOM 4149 C C . ILE E 1 69 ? 22.551 94.108 3.412 1.00 130.44 46 ILE E C 1
ATOM 4150 O O . ILE E 1 69 ? 21.989 93.214 4.043 1.00 131.80 46 ILE E O 1
ATOM 4155 N N . GLY E 1 70 ? 22.602 95.376 3.810 1.00 131.44 47 GLY E N 1
ATOM 4156 C CA . GLY E 1 70 ? 21.953 95.869 5.015 1.00 133.20 47 GLY E CA 1
ATOM 4157 C C . GLY E 1 70 ? 21.642 94.983 6.211 1.00 135.20 47 GLY E C 1
ATOM 4158 O O . GLY E 1 70 ? 20.469 94.774 6.532 1.00 135.58 47 GLY E O 1
ATOM 4159 N N . VAL E 1 71 ? 22.683 94.473 6.869 1.00 136.74 48 VAL E N 1
ATOM 4160 C CA . VAL E 1 71 ? 22.540 93.652 8.078 1.00 137.28 48 VAL E CA 1
ATOM 4161 C C . VAL E 1 71 ? 22.753 94.663 9.205 1.00 139.32 48 VAL E C 1
ATOM 4162 O O . VAL E 1 71 ? 23.065 94.314 10.352 1.00 138.51 48 VAL E O 1
ATOM 4166 N N . ASN E 1 72 ? 22.569 95.929 8.830 1.00 141.45 49 ASN E N 1
ATOM 4167 C CA . ASN E 1 72 ? 22.751 97.095 9.692 1.00 143.14 49 ASN E CA 1
ATOM 4168 C C . ASN E 1 72 ? 21.541 97.473 10.544 1.00 145.11 49 ASN E C 1
ATOM 4169 O O . ASN E 1 72 ? 21.306 96.881 11.597 1.00 145.70 49 ASN E O 1
ATOM 4174 N N . ALA E 1 73 ? 20.800 98.480 10.075 1.00 147.31 50 ALA E N 1
ATOM 4175 C CA . ALA E 1 73 ? 19.614 99.013 10.751 1.00 149.98 50 ALA E CA 1
ATOM 4176 C C . ALA E 1 73 ? 19.089 98.144 11.898 1.00 152.48 50 ALA E C 1
ATOM 4177 O O . ALA E 1 73 ? 18.155 97.369 11.722 1.00 153.24 50 ALA E O 1
ATOM 4179 N N . GLN E 1 74 ? 19.694 98.273 13.075 1.00 155.55 51 GLN E N 1
ATOM 4180 C CA . GLN E 1 74 ? 19.257 97.488 14.221 1.00 158.32 51 GLN E CA 1
ATOM 4181 C C . GLN E 1 74 ? 18.074 98.222 14.814 1.00 160.36 51 GLN E C 1
ATOM 4182 O O . GLN E 1 74 ? 17.423 98.989 14.108 1.00 159.33 51 GLN E O 1
ATOM 4188 N N . SER E 1 75 ? 17.794 98.021 16.099 1.00 164.70 52 SER E N 1
ATOM 4189 C CA . SER E 1 75 ? 16.644 98.699 16.691 1.00 170.22 52 SER E CA 1
ATOM 4190 C C . SER E 1 75 ? 16.361 98.434 18.168 1.00 173.14 52 SER E C 1
ATOM 4191 O O . SER E 1 75 ? 17.213 97.958 18.915 1.00 173.04 52 SER E O 1
ATOM 4194 N N . ASP E 1 76 ? 15.134 98.775 18.560 1.00 177.32 53 ASP E N 1
ATOM 4195 C CA . ASP E 1 76 ? 14.610 98.571 19.909 1.00 181.99 53 ASP E CA 1
ATOM 4196 C C . ASP E 1 76 ? 13.131 99.001 19.877 1.00 184.33 53 ASP E C 1
ATOM 4197 O O . ASP E 1 76 ? 12.717 99.816 19.032 1.00 184.19 53 ASP E O 1
ATOM 4202 N N . VAL E 1 77 ? 12.333 98.420 20.769 1.00 188.41 54 VAL E N 1
ATOM 4203 C CA . VAL E 1 77 ? 10.901 98.715 20.843 1.00 192.63 54 VAL E CA 1
ATOM 4204 C C . VAL E 1 77 ? 10.694 100.234 21.021 1.00 194.36 54 VAL E C 1
ATOM 4205 O O . VAL E 1 77 ? 11.515 100.907 21.650 1.00 194.04 54 VAL E O 1
ATOM 4209 N N . GLY E 1 78 ? 9.609 100.765 20.443 1.00 197.00 55 GLY E N 1
ATOM 4210 C CA . GLY E 1 78 ? 9.299 102.193 20.536 1.00 199.57 55 GLY E CA 1
ATOM 4211 C C . GLY E 1 78 ? 7.814 102.596 20.501 1.00 200.88 55 GLY E C 1
ATOM 4212 O O . GLY E 1 78 ? 7.221 102.761 19.422 1.00 201.84 55 GLY E O 1
ATOM 4213 N N . ILE E 1 79 ? 7.214 102.759 21.686 1.00 201.15 56 ILE E N 1
ATOM 4214 C CA . ILE E 1 79 ? 5.798 103.148 21.847 1.00 199.49 56 ILE E CA 1
ATOM 4215 C C . ILE E 1 79 ? 5.733 104.461 22.645 1.00 197.34 56 ILE E C 1
ATOM 4216 O O . ILE E 1 79 ? 5.302 104.486 23.805 1.00 197.36 56 ILE E O 1
ATOM 4221 N N . LEU E 1 80 ? 6.169 105.549 22.017 1.00 193.82 57 LEU E N 1
ATOM 4222 C CA . LEU E 1 80 ? 6.174 106.841 22.679 1.00 190.38 57 LEU E CA 1
ATOM 4223 C C . LEU E 1 80 ? 4.850 107.180 23.322 1.00 190.17 57 LEU E C 1
ATOM 4224 O O . LEU E 1 80 ? 3.863 107.452 22.617 1.00 190.24 57 LEU E O 1
ATOM 4229 N N . ARG E 1 81 ? 4.835 107.132 24.658 1.00 190.16 58 ARG E N 1
ATOM 4230 C CA . ARG E 1 81 ? 3.646 107.486 25.431 1.00 190.29 58 ARG E CA 1
ATOM 4231 C C . ARG E 1 81 ? 3.647 109.006 25.404 1.00 190.38 58 ARG E C 1
ATOM 4232 O O . ARG E 1 81 ? 3.902 109.670 26.415 1.00 191.90 58 ARG E O 1
ATOM 4240 N N . ILE E 1 82 ? 3.383 109.544 24.218 1.00 188.49 59 ILE E N 1
ATOM 4241 C CA . ILE E 1 82 ? 3.355 110.977 23.999 1.00 185.01 59 ILE E CA 1
ATOM 4242 C C . ILE E 1 82 ? 3.038 111.179 22.514 1.00 183.11 59 ILE E C 1
ATOM 4243 O O . ILE E 1 82 ? 2.523 112.222 22.113 1.00 183.30 59 ILE E O 1
ATOM 4248 N N . GLY E 1 83 ? 3.318 110.150 21.712 1.00 180.81 60 GLY E N 1
ATOM 4249 C CA . GLY E 1 83 ? 3.073 110.233 20.283 1.00 177.59 60 GLY E CA 1
ATOM 4250 C C . GLY E 1 83 ? 2.383 109.062 19.597 1.00 175.42 60 GLY E C 1
ATOM 4251 O O . GLY E 1 83 ? 1.381 109.279 18.908 1.00 175.44 60 GLY E O 1
ATOM 4252 N N . ILE E 1 84 ? 2.885 107.833 19.773 1.00 172.71 61 ILE E N 1
ATOM 4253 C CA . ILE E 1 84 ? 2.273 106.678 19.088 1.00 169.16 61 ILE E CA 1
ATOM 4254 C C . ILE E 1 84 ? 2.347 105.325 19.833 1.00 166.18 61 ILE E C 1
ATOM 4255 O O . ILE E 1 84 ? 1.708 105.132 20.873 1.00 163.77 61 ILE E O 1
ATOM 4260 N N . GLY E 1 85 ? 3.112 104.393 19.261 1.00 164.36 62 GLY E N 1
ATOM 4261 C CA . GLY E 1 85 ? 3.291 103.069 19.842 1.00 162.99 62 GLY E CA 1
ATOM 4262 C C . GLY E 1 85 ? 3.413 101.892 18.868 1.00 162.33 62 GLY E C 1
ATOM 4263 O O . GLY E 1 85 ? 2.390 101.385 18.404 1.00 163.01 62 GLY E O 1
ATOM 4264 N N . GLY E 1 86 ? 4.638 101.432 18.574 1.00 160.99 63 GLY E N 1
ATOM 4265 C CA . GLY E 1 86 ? 4.807 100.312 17.644 1.00 157.71 63 GLY E CA 1
ATOM 4266 C C . GLY E 1 86 ? 6.179 99.647 17.499 1.00 156.12 63 GLY E C 1
ATOM 4267 O O . GLY E 1 86 ? 6.263 98.426 17.658 1.00 153.38 63 GLY E O 1
ATOM 4268 N N . GLY E 1 87 ? 7.220 100.439 17.177 1.00 156.53 64 GLY E N 1
ATOM 4269 C CA . GLY E 1 87 ? 8.607 99.967 17.007 1.00 154.84 64 GLY E CA 1
ATOM 4270 C C . GLY E 1 87 ? 9.618 101.046 16.552 1.00 152.27 64 GLY E C 1
ATOM 4271 O O . GLY E 1 87 ? 9.202 102.038 15.949 1.00 151.12 64 GLY E O 1
ATOM 4272 N N . GLN E 1 88 ? 10.925 100.887 16.822 1.00 150.97 65 GLN E N 1
ATOM 4273 C CA . GLN E 1 88 ? 11.906 101.913 16.385 1.00 150.14 65 GLN E CA 1
ATOM 4274 C C . GLN E 1 88 ? 13.254 101.360 15.887 1.00 148.93 65 GLN E C 1
ATOM 4275 O O . GLN E 1 88 ? 13.739 100.360 16.411 1.00 150.97 65 GLN E O 1
ATOM 4281 N N . THR E 1 89 ? 13.876 102.032 14.914 1.00 145.88 66 THR E N 1
ATOM 4282 C CA . THR E 1 89 ? 15.142 101.549 14.347 1.00 143.68 66 THR E CA 1
ATOM 4283 C C . THR E 1 89 ? 16.336 102.503 14.338 1.00 142.12 66 THR E C 1
ATOM 4284 O O . THR E 1 89 ? 16.176 103.718 14.434 1.00 143.09 66 THR E O 1
ATOM 4288 N N . ILE E 1 90 ? 17.532 101.919 14.206 1.00 139.99 67 ILE E N 1
ATOM 4289 C CA . ILE E 1 90 ? 18.813 102.644 14.129 1.00 136.67 67 ILE E CA 1
ATOM 4290 C C . ILE E 1 90 ? 19.454 102.264 12.791 1.00 135.42 67 ILE E C 1
ATOM 4291 O O . ILE E 1 90 ? 20.108 101.227 12.701 1.00 134.93 67 ILE E O 1
ATOM 4296 N N . ASP E 1 91 ? 19.269 103.087 11.756 1.00 134.09 68 ASP E N 1
ATOM 4297 C CA . ASP E 1 91 ? 19.836 102.772 10.441 1.00 131.91 68 ASP E CA 1
ATOM 4298 C C . ASP E 1 91 ? 21.321 103.135 10.343 1.00 128.27 68 ASP E C 1
ATOM 4299 O O . ASP E 1 91 ? 21.706 104.300 10.365 1.00 126.76 68 ASP E O 1
ATOM 4304 N N . LEU E 1 92 ? 22.139 102.095 10.254 1.00 125.82 69 LEU E N 1
ATOM 4305 C CA . LEU E 1 92 ? 23.591 102.192 10.174 1.00 125.14 69 LEU E CA 1
ATOM 4306 C C . LEU E 1 92 ? 24.063 102.308 8.744 1.00 123.30 69 LEU E C 1
ATOM 4307 O O . LEU E 1 92 ? 25.083 102.926 8.450 1.00 123.29 69 LEU E O 1
ATOM 4312 N N . ASN E 1 93 ? 23.315 101.671 7.863 1.00 121.73 70 ASN E N 1
ATOM 4313 C CA . ASN E 1 93 ? 23.624 101.649 6.446 1.00 121.94 70 ASN E CA 1
ATOM 4314 C C . ASN E 1 93 ? 23.667 103.075 5.930 1.00 122.17 70 ASN E C 1
ATOM 4315 O O . ASN E 1 93 ? 24.491 103.417 5.079 1.00 123.54 70 ASN E O 1
ATOM 4320 N N . VAL E 1 94 ? 22.764 103.903 6.441 1.00 121.27 71 VAL E N 1
ATOM 4321 C CA . VAL E 1 94 ? 22.697 105.294 6.020 1.00 119.26 71 VAL E CA 1
ATOM 4322 C C . VAL E 1 94 ? 23.963 106.034 6.436 1.00 117.02 71 VAL E C 1
ATOM 4323 O O . VAL E 1 94 ? 24.565 106.766 5.646 1.00 116.24 71 VAL E O 1
ATOM 4327 N N . LEU E 1 95 ? 24.378 105.807 7.673 1.00 113.67 72 LEU E N 1
ATOM 4328 C CA . LEU E 1 95 ? 25.559 106.455 8.193 1.00 110.04 72 LEU E CA 1
ATOM 4329 C C . LEU E 1 95 ? 26.768 106.061 7.361 1.00 107.02 72 LEU E C 1
ATOM 4330 O O . LEU E 1 95 ? 27.568 106.906 6.970 1.00 105.14 72 LEU E O 1
ATOM 4335 N N . LEU E 1 96 ? 26.879 104.775 7.063 1.00 105.07 73 LEU E N 1
ATOM 4336 C CA . LEU E 1 96 ? 28.001 104.294 6.285 1.00 103.92 73 LEU E CA 1
ATOM 4337 C C . LEU E 1 96 ? 27.883 104.791 4.861 1.00 102.24 73 LEU E C 1
ATOM 4338 O O . LEU E 1 96 ? 28.875 105.118 4.219 1.00 100.72 73 LEU E O 1
ATOM 4343 N N . SER E 1 97 ? 26.656 104.859 4.373 1.00 102.47 74 SER E N 1
ATOM 4344 C CA . SER E 1 97 ? 26.424 105.331 3.025 1.00 104.95 74 SER E CA 1
ATOM 4345 C C . SER E 1 97 ? 26.951 106.759 2.934 1.00 106.56 74 SER E C 1
ATOM 4346 O O . SER E 1 97 ? 27.639 107.116 1.974 1.00 107.94 74 SER E O 1
ATOM 4349 N N . ALA E 1 98 ? 26.641 107.560 3.954 1.00 107.27 75 ALA E N 1
ATOM 4350 C CA . ALA E 1 98 ? 27.055 108.969 4.012 1.00 106.76 75 ALA E CA 1
ATOM 4351 C C . ALA E 1 98 ? 28.561 109.156 4.181 1.00 105.18 75 ALA E C 1
ATOM 4352 O O . ALA E 1 98 ? 29.156 110.077 3.614 1.00 103.46 75 ALA E O 1
ATOM 4354 N N . ALA E 1 99 ? 29.166 108.283 4.977 1.00 104.64 76 ALA E N 1
ATOM 4355 C CA . ALA E 1 99 ? 30.596 108.340 5.222 1.00 104.78 76 ALA E CA 1
ATOM 4356 C C . ALA E 1 99 ? 31.300 108.124 3.904 1.00 105.41 76 ALA E C 1
ATOM 4357 O O . ALA E 1 99 ? 32.245 108.833 3.566 1.00 106.08 76 ALA E O 1
ATOM 4359 N N . ILE E 1 100 ? 30.820 107.137 3.159 1.00 106.29 77 ILE E N 1
ATOM 4360 C CA . ILE E 1 100 ? 31.389 106.805 1.866 1.00 107.60 77 ILE E CA 1
ATOM 4361 C C . ILE E 1 100 ? 31.208 107.968 0.910 1.00 107.63 77 ILE E C 1
ATOM 4362 O O . ILE E 1 100 ? 32.090 108.269 0.100 1.00 107.75 77 ILE E O 1
ATOM 4367 N N . ASN E 1 101 ? 30.054 108.617 1.005 1.00 107.23 78 ASN E N 1
ATOM 4368 C CA . ASN E 1 101 ? 29.773 109.758 0.151 1.00 107.00 78 ASN E CA 1
ATOM 4369 C C . ASN E 1 101 ? 30.823 110.818 0.419 1.00 106.71 78 ASN E C 1
ATOM 4370 O O . ASN E 1 101 ? 31.422 111.367 -0.501 1.00 106.94 78 ASN E O 1
ATOM 4375 N N . PHE E 1 102 ? 31.082 111.037 1.700 1.00 106.18 79 PHE E N 1
ATOM 4376 C CA . PHE E 1 102 ? 32.031 112.033 2.151 1.00 105.87 79 PHE E CA 1
ATOM 4377 C C . PHE E 1 102 ? 33.435 111.788 1.631 1.00 105.94 79 PHE E C 1
ATOM 4378 O O . PHE E 1 102 ? 34.123 112.711 1.192 1.00 102.78 79 PHE E O 1
ATOM 4386 N N . PHE E 1 103 ? 33.864 110.537 1.699 1.00 109.31 80 PHE E N 1
ATOM 4387 C CA . PHE E 1 103 ? 35.186 110.186 1.226 1.00 113.97 80 PHE E CA 1
ATOM 4388 C C . PHE E 1 103 ? 35.236 110.397 -0.254 1.00 114.08 80 PHE E C 1
ATOM 4389 O O . PHE E 1 103 ? 36.210 110.917 -0.770 1.00 115.75 80 PHE E O 1
ATOM 4397 N N . LEU E 1 104 ? 34.173 110.023 -0.946 1.00 114.36 81 LEU E N 1
ATOM 4398 C CA . LEU E 1 104 ? 34.164 110.197 -2.385 1.00 115.71 81 LEU E CA 1
ATOM 4399 C C . LEU E 1 104 ? 34.333 111.655 -2.746 1.00 116.45 81 LEU E C 1
ATOM 4400 O O . LEU E 1 104 ? 34.959 111.984 -3.756 1.00 116.83 81 LEU E O 1
ATOM 4405 N N . ILE E 1 105 ? 33.783 112.533 -1.916 1.00 117.64 82 ILE E N 1
ATOM 4406 C CA . ILE E 1 105 ? 33.885 113.961 -2.181 1.00 118.77 82 ILE E CA 1
ATOM 4407 C C . ILE E 1 105 ? 35.313 114.425 -1.968 1.00 118.84 82 ILE E C 1
ATOM 4408 O O . ILE E 1 105 ? 35.879 115.125 -2.808 1.00 118.37 82 ILE E O 1
ATOM 4413 N N . ALA E 1 106 ? 35.914 113.987 -0.868 1.00 119.34 83 ALA E N 1
ATOM 4414 C CA . ALA E 1 106 ? 37.272 114.398 -0.571 1.00 120.35 83 ALA E CA 1
ATOM 4415 C C . ALA E 1 106 ? 38.222 113.959 -1.695 1.00 122.04 83 ALA E C 1
ATOM 4416 O O . ALA E 1 106 ? 39.074 114.737 -2.127 1.00 121.35 83 ALA E O 1
ATOM 4418 N N . PHE E 1 107 ? 38.058 112.727 -2.179 1.00 125.42 84 PHE E N 1
ATOM 4419 C CA . PHE E 1 107 ? 38.901 112.188 -3.257 1.00 128.95 84 PHE E CA 1
ATOM 4420 C C . PHE E 1 107 ? 38.669 112.951 -4.539 1.00 127.73 84 PHE E C 1
ATOM 4421 O O . PHE E 1 107 ? 39.608 113.304 -5.239 1.00 129.15 84 PHE E O 1
ATOM 4429 N N . ALA E 1 108 ? 37.407 113.198 -4.850 1.00 125.97 85 ALA E N 1
ATOM 4430 C CA . ALA E 1 108 ? 37.071 113.898 -6.074 1.00 125.53 85 ALA E CA 1
ATOM 4431 C C . ALA E 1 108 ? 37.608 115.315 -6.060 1.00 126.48 85 ALA E C 1
ATOM 4432 O O . ALA E 1 108 ? 38.156 115.787 -7.057 1.00 124.46 85 ALA E O 1
ATOM 4434 N N . VAL E 1 109 ? 37.426 116.003 -4.936 1.00 128.94 86 VAL E N 1
ATOM 4435 C CA . VAL E 1 109 ? 37.902 117.377 -4.813 1.00 132.05 86 VAL E CA 1
ATOM 4436 C C . VAL E 1 109 ? 39.416 117.465 -4.715 1.00 134.34 86 VAL E C 1
ATOM 4437 O O . VAL E 1 109 ? 40.081 118.217 -5.440 1.00 135.64 86 VAL E O 1
ATOM 4441 N N . TYR E 1 110 ? 39.975 116.627 -3.865 1.00 136.42 87 TYR E N 1
ATOM 4442 C CA . TYR E 1 110 ? 41.391 116.690 -3.684 1.00 139.27 87 TYR E CA 1
ATOM 4443 C C . TYR E 1 110 ? 42.034 116.252 -4.980 1.00 138.15 87 TYR E C 1
ATOM 4444 O O . TYR E 1 110 ? 42.944 116.902 -5.489 1.00 137.21 87 TYR E O 1
ATOM 4453 N N . PHE E 1 111 ? 41.537 115.167 -5.546 1.00 139.03 88 PHE E N 1
ATOM 4454 C CA . PHE E 1 111 ? 42.137 114.708 -6.770 1.00 141.04 88 PHE E CA 1
ATOM 4455 C C . PHE E 1 111 ? 41.840 115.570 -7.976 1.00 139.08 88 PHE E C 1
ATOM 4456 O O . PHE E 1 111 ? 42.747 115.897 -8.733 1.00 138.38 88 PHE E O 1
ATOM 4464 N N . LEU E 1 112 ? 40.587 115.948 -8.193 1.00 138.03 89 LEU E N 1
ATOM 4465 C CA . LEU E 1 112 ? 40.387 116.744 -9.380 1.00 139.25 89 LEU E CA 1
ATOM 4466 C C . LEU E 1 112 ? 40.916 118.158 -9.203 1.00 140.15 89 LEU E C 1
ATOM 4467 O O . LEU E 1 112 ? 41.648 118.655 -10.050 1.00 139.96 89 LEU E O 1
ATOM 4472 N N . VAL E 1 113 ? 40.510 118.811 -8.117 1.00 142.00 90 VAL E N 1
ATOM 4473 C CA . VAL E 1 113 ? 40.981 120.155 -7.763 1.00 144.38 90 VAL E CA 1
ATOM 4474 C C . VAL E 1 113 ? 42.349 120.426 -7.127 1.00 145.86 90 VAL E C 1
ATOM 4475 O O . VAL E 1 113 ? 43.091 121.319 -7.552 1.00 146.02 90 VAL E O 1
ATOM 4479 N N . VAL E 1 114 ? 42.670 119.639 -6.097 1.00 147.95 91 VAL E N 1
ATOM 4480 C CA . VAL E 1 114 ? 43.912 119.831 -5.339 1.00 149.89 91 VAL E CA 1
ATOM 4481 C C . VAL E 1 114 ? 45.220 119.472 -6.024 1.00 153.20 91 VAL E C 1
ATOM 4482 O O . VAL E 1 114 ? 46.209 120.187 -5.861 1.00 152.81 91 VAL E O 1
ATOM 4486 N N . LEU E 1 115 ? 45.251 118.365 -6.762 1.00 157.61 92 LEU E N 1
ATOM 4487 C CA . LEU E 1 115 ? 46.489 118.003 -7.452 1.00 162.17 92 LEU E CA 1
ATOM 4488 C C . LEU E 1 115 ? 46.839 119.126 -8.435 1.00 165.28 92 LEU E C 1
ATOM 4489 O O . LEU E 1 115 ? 47.978 119.617 -8.461 1.00 166.42 92 LEU E O 1
ATOM 4494 N N . PRO E 1 116 ? 45.845 119.606 -9.204 1.00 167.98 93 PRO E N 1
ATOM 4495 C CA . PRO E 1 116 ? 46.151 120.677 -10.152 1.00 170.52 93 PRO E CA 1
ATOM 4496 C C . PRO E 1 116 ? 46.454 122.053 -9.551 1.00 173.65 93 PRO E C 1
ATOM 4497 O O . PRO E 1 116 ? 47.415 122.692 -9.974 1.00 175.06 93 PRO E O 1
ATOM 4501 N N . TYR E 1 117 ? 45.678 122.520 -8.569 1.00 176.01 94 TYR E N 1
ATOM 4502 C CA . TYR E 1 117 ? 45.975 123.850 -8.013 1.00 178.02 94 TYR E CA 1
ATOM 4503 C C . TYR E 1 117 ? 47.269 123.878 -7.185 1.00 178.62 94 TYR E C 1
ATOM 4504 O O . TYR E 1 117 ? 48.048 124.835 -7.275 1.00 178.97 94 TYR E O 1
ATOM 4513 N N . ASN E 1 118 ? 47.514 122.840 -6.391 1.00 179.57 95 ASN E N 1
ATOM 4514 C CA . ASN E 1 118 ? 48.734 122.810 -5.591 1.00 181.33 95 ASN E CA 1
ATOM 4515 C C . ASN E 1 118 ? 49.960 122.662 -6.507 1.00 183.01 95 ASN E C 1
ATOM 4516 O O . ASN E 1 118 ? 51.011 123.294 -6.268 1.00 183.72 95 ASN E O 1
ATOM 4521 N N . THR E 1 119 ? 49.823 121.851 -7.563 1.00 184.85 96 THR E N 1
ATOM 4522 C CA . THR E 1 119 ? 50.925 121.661 -8.516 1.00 187.24 96 THR E CA 1
ATOM 4523 C C . THR E 1 119 ? 51.260 122.962 -9.265 1.00 188.94 96 THR E C 1
ATOM 4524 O O . THR E 1 119 ? 52.439 123.277 -9.480 1.00 190.33 96 THR E O 1
ATOM 4528 N N . LEU E 1 120 ? 50.230 123.711 -9.667 1.00 189.85 97 LEU E N 1
ATOM 4529 C CA . LEU E 1 120 ? 50.431 124.980 -10.382 1.00 189.81 97 LEU E CA 1
ATOM 4530 C C . LEU E 1 120 ? 51.006 126.098 -9.481 1.00 189.73 97 LEU E C 1
ATOM 4531 O O . LEU E 1 120 ? 51.771 126.945 -9.961 1.00 189.55 97 LEU E O 1
ATOM 4536 N N . ARG E 1 121 ? 50.632 126.119 -8.195 1.00 189.81 98 ARG E N 1
ATOM 4537 C CA . ARG E 1 121 ? 51.198 127.114 -7.269 1.00 189.52 98 ARG E CA 1
ATOM 4538 C C . ARG E 1 121 ? 52.670 126.795 -6.989 1.00 190.31 98 ARG E C 1
ATOM 4539 O O . ARG E 1 121 ? 53.479 127.717 -6.825 1.00 190.81 98 ARG E O 1
ATOM 4547 N N . LYS E 1 122 ? 53.012 125.500 -6.904 1.00 190.77 99 LYS E N 1
ATOM 4548 C CA . LYS E 1 122 ? 54.417 125.110 -6.682 1.00 190.32 99 LYS E CA 1
ATOM 4549 C C . LYS E 1 122 ? 55.286 125.438 -7.911 1.00 190.40 99 LYS E C 1
ATOM 4550 O O . LYS E 1 122 ? 56.400 125.947 -7.758 1.00 190.26 99 LYS E O 1
ATOM 4556 N N . LYS E 1 123 ? 54.798 125.124 -9.118 1.00 190.35 100 LYS E N 1
ATOM 4557 C CA . LYS E 1 123 ? 55.532 125.461 -10.348 1.00 189.46 100 LYS E CA 1
ATOM 4558 C C . LYS E 1 123 ? 55.481 126.987 -10.559 1.00 189.62 100 LYS E C 1
ATOM 4559 O O . LYS E 1 123 ? 56.131 127.524 -11.457 1.00 189.38 100 LYS E O 1
ATOM 4565 N N . GLY E 1 124 ? 54.687 127.664 -9.724 1.00 190.23 101 GLY E N 1
ATOM 4566 C CA . GLY E 1 124 ? 54.556 129.116 -9.764 1.00 189.79 101 GLY E CA 1
ATOM 4567 C C . GLY E 1 124 ? 53.960 129.756 -11.004 1.00 189.46 101 GLY E C 1
ATOM 4568 O O . GLY E 1 124 ? 54.582 130.639 -11.598 1.00 189.57 101 GLY E O 1
ATOM 4569 N N . GLU E 1 125 ? 52.755 129.339 -11.388 1.00 189.29 102 GLU E N 1
ATOM 4570 C CA . GLU E 1 125 ? 52.101 129.894 -12.575 1.00 189.13 102 GLU E CA 1
ATOM 4571 C C . GLU E 1 125 ? 50.678 130.427 -12.265 1.00 189.35 102 GLU E C 1
ATOM 4572 O O . GLU E 1 125 ? 50.051 131.056 -13.124 1.00 189.55 102 GLU E O 1
ATOM 4578 N N . VAL E 1 126 ? 50.181 130.199 -11.043 1.00 188.87 103 VAL E N 1
ATOM 4579 C CA . VAL E 1 126 ? 48.841 130.677 -10.654 1.00 187.83 103 VAL E CA 1
ATOM 4580 C C . VAL E 1 126 ? 48.926 132.091 -10.094 1.00 186.95 103 VAL E C 1
ATOM 4581 O O . VAL E 1 126 ? 50.023 132.584 -9.818 1.00 187.45 103 VAL E O 1
ATOM 4585 N N . GLU E 1 127 ? 47.777 132.737 -9.892 1.00 185.25 104 GLU E N 1
ATOM 4586 C CA . GLU E 1 127 ? 47.804 134.109 -9.404 1.00 183.75 104 GLU E CA 1
ATOM 4587 C C . GLU E 1 127 ? 46.753 134.515 -8.362 1.00 180.70 104 GLU E C 1
ATOM 4588 O O . GLU E 1 127 ? 45.807 133.773 -8.068 1.00 180.40 104 GLU E O 1
ATOM 4594 N N . GLN E 1 128 ? 46.956 135.714 -7.811 1.00 177.06 105 GLN E N 1
ATOM 4595 C CA . GLN E 1 128 ? 46.081 136.317 -6.804 1.00 172.81 105 GLN E CA 1
ATOM 4596 C C . GLN E 1 128 ? 46.523 137.775 -6.470 1.00 171.47 105 GLN E C 1
ATOM 4597 O O . GLN E 1 128 ? 47.744 138.103 -6.395 1.00 173.81 105 GLN E O 1
ATOM 4603 N N . PRO E 1 129 ? 45.534 138.672 -6.268 1.00 167.99 106 PRO E N 1
ATOM 4604 C CA . PRO E 1 129 ? 45.815 140.079 -5.948 1.00 163.91 106 PRO E CA 1
ATOM 4605 C C . PRO E 1 129 ? 46.788 140.281 -4.771 1.00 159.66 106 PRO E C 1
ATOM 4606 O O . PRO E 1 129 ? 47.721 141.098 -4.854 1.00 160.48 106 PRO E O 1
ATOM 4610 N N . GLY E 1 130 ? 46.600 139.518 -3.695 1.00 153.23 107 GLY E N 1
ATOM 4611 C CA . GLY E 1 130 ? 47.480 139.662 -2.551 1.00 145.08 107 GLY E CA 1
ATOM 4612 C C . GLY E 1 130 ? 48.923 139.380 -2.926 1.00 139.49 107 GLY E C 1
ATOM 4613 O O . GLY E 1 130 ? 49.841 140.129 -2.564 1.00 139.40 107 GLY E O 1
ATOM 4614 N N . ASP E 1 131 ? 49.128 138.312 -3.686 1.00 134.12 108 ASP E N 1
ATOM 4615 C CA . ASP E 1 131 ? 50.472 137.936 -4.101 1.00 129.42 108 ASP E 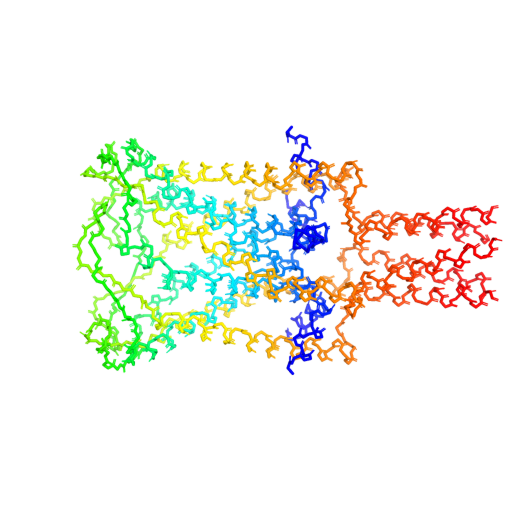CA 1
ATOM 4616 C C . ASP E 1 131 ? 51.133 139.009 -4.965 1.00 122.22 108 ASP E C 1
ATOM 4617 O O . ASP E 1 131 ? 52.305 139.365 -4.726 1.00 122.24 108 ASP E O 1
ATOM 4622 N N . THR E 1 132 ? 50.413 139.563 -5.944 1.00 114.33 109 THR E N 1
ATOM 4623 C CA . THR E 1 132 ? 51.096 140.593 -6.746 1.00 106.92 109 THR E CA 1
ATOM 4624 C C . THR E 1 132 ? 51.414 141.842 -5.925 1.00 102.79 109 THR E C 1
ATOM 4625 O O . THR E 1 132 ? 52.453 142.489 -6.135 1.00 104.00 109 THR E O 1
ATOM 4629 N N . GLN E 1 133 ? 50.543 142.188 -4.980 1.00 96.25 110 GLN E N 1
ATOM 4630 C CA . GLN E 1 133 ? 50.824 143.361 -4.157 1.00 89.82 110 GLN E CA 1
ATOM 4631 C C . GLN E 1 133 ? 52.129 143.106 -3.433 1.00 84.43 110 GLN E C 1
ATOM 4632 O O . GLN E 1 133 ? 52.989 143.975 -3.337 1.00 81.02 110 GLN E O 1
ATOM 4638 N N . VAL E 1 134 ? 52.281 141.878 -2.956 1.00 80.65 111 VAL E N 1
ATOM 4639 C CA . VAL E 1 134 ? 53.476 141.507 -2.220 1.00 76.82 111 VAL E CA 1
ATOM 4640 C C . VAL E 1 134 ? 54.715 141.695 -3.052 1.00 73.93 111 VAL E C 1
ATOM 4641 O O . VAL E 1 134 ? 55.698 142.258 -2.592 1.00 72.57 111 VAL E O 1
ATOM 4645 N N . VAL E 1 135 ? 54.653 141.254 -4.296 1.00 71.78 112 VAL E N 1
ATOM 4646 C CA . VAL E 1 135 ? 55.816 141.390 -5.154 1.00 69.64 112 VAL E CA 1
ATOM 4647 C C . VAL E 1 135 ? 56.171 142.863 -5.267 1.00 68.22 112 VAL E C 1
ATOM 4648 O O . VAL E 1 135 ? 57.337 143.256 -5.161 1.00 65.77 112 VAL E O 1
ATOM 4652 N N . LEU E 1 136 ? 55.153 143.685 -5.466 1.00 67.55 113 LEU E N 1
ATOM 4653 C CA . LEU E 1 136 ? 55.408 145.104 -5.594 1.00 67.54 113 LEU E CA 1
ATOM 4654 C C . LEU E 1 136 ? 55.940 145.681 -4.301 1.00 64.41 113 LEU E C 1
ATOM 4655 O O . LEU E 1 136 ? 56.921 146.425 -4.307 1.00 61.40 113 LEU E O 1
ATOM 4660 N N . LEU E 1 137 ? 55.327 145.300 -3.187 1.00 61.43 114 LEU E N 1
ATOM 4661 C CA . LEU E 1 137 ? 55.770 145.824 -1.911 1.00 58.92 114 LEU E CA 1
ATOM 4662 C C . LEU E 1 137 ? 57.214 145.425 -1.777 1.00 56.97 114 LEU E C 1
ATOM 4663 O O . LEU E 1 137 ? 58.063 146.245 -1.436 1.00 57.24 114 LEU E O 1
ATOM 4668 N N . THR E 1 138 ? 57.497 144.178 -2.110 1.00 52.85 115 THR E N 1
ATOM 4669 C CA . THR E 1 138 ? 58.843 143.693 -2.011 1.00 52.23 115 THR E CA 1
ATOM 4670 C C . THR E 1 138 ? 59.758 144.508 -2.900 1.00 56.31 115 THR E C 1
ATOM 4671 O O . THR E 1 138 ? 60.822 144.938 -2.468 1.00 57.02 115 THR E O 1
ATOM 4675 N N . GLU E 1 139 ? 59.340 144.771 -4.130 1.00 61.43 116 GLU E N 1
ATOM 4676 C CA . GLU E 1 139 ? 60.204 145.532 -5.020 1.00 64.79 116 GLU E CA 1
ATOM 4677 C C . GLU E 1 139 ? 60.430 146.895 -4.432 1.00 62.09 116 GLU E C 1
ATOM 4678 O O . GLU E 1 139 ? 61.535 147.441 -4.505 1.00 59.42 116 GLU E O 1
ATOM 4684 N N . ILE E 1 140 ? 59.374 147.423 -3.822 1.00 60.84 117 ILE E N 1
ATOM 4685 C CA . ILE E 1 140 ? 59.439 148.736 -3.212 1.00 62.91 117 ILE E CA 1
ATOM 4686 C C . ILE E 1 140 ? 60.509 148.683 -2.151 1.00 64.65 117 ILE E C 1
ATOM 4687 O O . ILE E 1 140 ? 61.377 149.549 -2.082 1.00 65.78 117 ILE E O 1
ATOM 4692 N N . ARG E 1 141 ? 60.496 147.618 -1.368 1.00 66.93 118 ARG E N 1
ATOM 4693 C CA . ARG E 1 141 ? 61.453 147.504 -0.284 1.00 70.94 118 ARG E CA 1
ATOM 4694 C C . ARG E 1 141 ? 62.867 147.546 -0.828 1.00 74.34 118 ARG E C 1
ATOM 4695 O O . ARG E 1 141 ? 63.705 148.305 -0.345 1.00 74.41 118 ARG E O 1
ATOM 4703 N N . ASP E 1 142 ? 63.105 146.797 -1.893 1.00 79.05 119 ASP E N 1
ATOM 4704 C CA . ASP E 1 142 ? 64.432 146.729 -2.489 1.00 84.06 119 ASP E CA 1
ATOM 4705 C C . ASP E 1 142 ? 64.950 148.053 -2.998 1.00 85.07 119 ASP E C 1
ATOM 4706 O O . ASP E 1 142 ? 66.124 148.376 -2.831 1.00 84.50 119 ASP E O 1
ATOM 4711 N N . LEU E 1 143 ? 64.079 148.811 -3.643 1.00 86.14 120 LEU E N 1
ATOM 4712 C CA . LEU E 1 143 ? 64.485 150.096 -4.171 1.00 87.84 120 LEU E CA 1
ATOM 4713 C C . LEU E 1 143 ? 64.721 151.095 -3.048 1.00 89.63 120 LEU E C 1
ATOM 4714 O O . LEU E 1 143 ? 65.658 151.915 -3.093 1.00 90.40 120 LEU E O 1
ATOM 4719 N N . LEU E 1 144 ? 63.879 151.012 -2.025 1.00 92.96 121 LEU E N 1
ATOM 4720 C CA . LEU E 1 144 ? 64.002 151.911 -0.891 1.00 98.05 121 LEU E CA 1
ATOM 4721 C C . LEU E 1 144 ? 65.355 151.655 -0.274 1.00 102.45 121 LEU E C 1
ATOM 4722 O O . LEU E 1 144 ? 66.058 152.584 0.117 1.00 103.64 121 LEU E O 1
ATOM 4727 N N . ALA E 1 145 ? 65.722 150.382 -0.211 1.00 107.52 122 ALA E N 1
ATOM 4728 C CA . ALA E 1 145 ? 67.005 149.978 0.346 1.00 114.62 122 ALA E CA 1
ATOM 4729 C C . ALA E 1 145 ? 68.178 150.489 -0.492 1.00 120.56 122 ALA E C 1
ATOM 4730 O O . ALA E 1 145 ? 69.222 150.861 0.048 1.00 120.26 122 ALA E O 1
ATOM 4732 N N . GLN E 1 146 ? 68.002 150.494 -1.813 1.00 128.25 123 GLN E N 1
ATOM 4733 C CA . GLN E 1 146 ? 69.035 150.961 -2.740 1.00 134.72 123 GLN E CA 1
ATOM 4734 C C . GLN E 1 146 ? 69.317 152.457 -2.598 1.00 137.36 123 GLN E C 1
ATOM 4735 O O . GLN E 1 146 ? 70.461 152.889 -2.759 1.00 136.60 123 GLN E O 1
ATOM 4741 N N . THR E 1 147 ? 68.286 153.250 -2.295 1.00 141.65 124 THR E N 1
ATOM 4742 C CA . THR E 1 147 ? 68.495 154.702 -2.147 1.00 145.73 124 THR E CA 1
ATOM 4743 C C . THR E 1 147 ? 69.504 155.053 -1.031 1.00 149.77 124 THR E C 1
ATOM 4744 O O . THR E 1 147 ? 70.231 156.053 -1.130 1.00 149.17 124 THR E O 1
ATOM 4748 N N . ASN E 1 148 ? 69.560 154.213 0.007 1.00 154.77 125 ASN E N 1
ATOM 4749 C CA . ASN E 1 148 ? 70.433 154.427 1.176 1.00 158.67 125 ASN E CA 1
ATOM 4750 C C . ASN E 1 148 ? 71.733 153.619 1.251 1.00 158.59 125 ASN E C 1
ATOM 4751 O O . ASN E 1 148 ? 72.800 154.264 1.321 1.00 158.22 125 ASN E O 1
#

Solvent-accessible surface area: 32898 Å² total; per-residue (Å²): 172,143,101,10,77,115,61,8,70,31,53,0,67,4,16,8,20,13,5,0,12,9,52,0,40,8,30,13,45,39,15,40,94,74,1,81,9,32,20,32,10,88,23,30,148,119,0,98,47,5,105,67,69,96,11,110,23,188,37,35,164,34,62,48,56,57,42,56,59,16,35,46,94,6,12,35,53,10,46,122,56,3,32,126,32,5,50,136,129,37,4,99,43,8,22,62,41,49,128,160,42,130,6,96,29,28,8,50,47,13,39,76,8,8,35,55,11,73,60,42,15,48,132,70,102,173,142,113,16,86,124,58,11,93,56,57,0,60,9,25,10,14,13,8,0,6,8,54,0,35,4,36,14,42,36,20,44,95,74,2,80,8,31,19,34,8,85,22,32,138,121,0,91,40,5,104,69,77,106,11,108,25,203,46,39,159,35,61,47,60,62,48,52,71,15,38,42,89,6,11,36,55,13,46,132,62,4,31,126,30,9,62,136,126,40,6,100,46,15,22,56,58,50,134,156,53,109,6,104,39,34,7,40,42,13,28,77,12,8,36,56,10,78,62,48,12,51,138,70,109,181,140,120,19,100,112,72,19,78,24,62,0,58,6,13,7,20,12,7,0,10,8,58,0,36,5,40,12,40,38,20,41,97,75,2,84,9,33,22,34,8,82,21,31,122,119,0,87,42,5,103,64,87,98,10,109,23,192,34,37,161,34,68,47,55,57,47,54,64,13,36,39,85,5,9,35,55,10,49,126,65,5,35,128,35,8,47,128,129,33,2,95,46,21,15,61,81,56,124,162,51,134,14,128,39,34,7,49,47,9,35,79,9,9,40,53,13,82,63,42,18,48,135,79,98,177,142,108,12,78,125,66,8,74,38,60,0,53,3,20,13,15,10,15,0,9,9,65,0,36,8,38,13,48,40,19,41,103,75,1,84,12,33,22,33,9,89,25,32,127,118,0,96,44,5,108,66,82,92,9,107,24,191,39,35,162,36,68,48,54,63,46,51,65,13,39,40,90,5,10,36,54,11,43,126,64,3,32,129,33,10,42,129,129,38,8,101,46,11,17,61,52,51,125,159,47,110,3,99,31,29,8,51,41,15,33,75,11,8,36,52,10,80,62,52,11,46,131,62,123,176,140,117,11,102,97,50,14,64,26,42,0,55,8,11,6,15,13,6,0,7,6,55,0,30,3,39,16,40,40,18,47,101,74,3,85,8,31,18,36,6,84,20,32,132,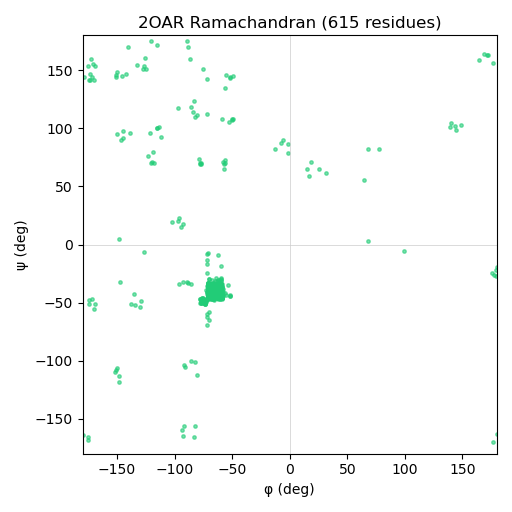125,0,90,44,3,106,66,83,98,13,111,25,195,37,39,161,34,62,52,57,59,44,58,52,12,39,48,91,6,12,38,55,14,50,122,61,6,32,129,37,13,70,132,131,43,10,99,46,25,36,62,77,63,146,168,61,144,11,96,34,41,5,44,50,12,34,78,14,8,36,53,9,81,65,42,15,58,139,64,116